Protein AF-A0A7J8VP98-F1 (afdb_monomer)

Radius of gyration: 29.43 Å; Cα contacts (8 Å, |Δi|>4): 460; chains: 1; bounding box: 90×65×68 Å

pLDDT: mean 73.13, std 26.29, range [20.7, 97.25]

Foldseek 3Di:
DDDLVVLVVVVVVCVVVVNDDAPVSLLVSLLVCLVVVVNVVSVVSVVVCVVVVHDDAQSSLLSVLLSCLVVLNLVVSVVSQVVCVVVVHHHALSSLLSSLLSCLVVVNLVVSVVSQVVCVVVVHHHALSSLLSSLLSCLVVLNLVVSVVSQVVCVVSVHAHALSSLLSSLLSCLVNLVLVVSVVSVVVCVVPNYQHALSSLLSNLLSCLVVLVLVVNVVSVVVCVVSVHDHDLSSLLSSLLSCLVNLVLVVSVVSVVVCVPDPDDDDPSSLLSNLLSCLVVLVLVVSVVSLVVCVVSVHQDALSSLLSNLLSCLVNLNLVVSVVSQVCCVVSVHHHDPSSLVSSLVSCVSNVVNVVSVVSVCVVCVVVVVCVVDVPDDDPVCVVVVVPCPPVVVLCVVVPPDDPVVNVVSVVVVVVVVVVVPPDRDDDDDDDDDDDDDDDDDDDDPVNVVCVPDPVSVVVVVVVCVVPVDDDDDDPVVCPPVVVVVVVVVVPDPPDPPDDDDDDDDDDDDDD

Nearest PDB structures (foldseek):
  5i9f-assembly1_A  TM=6.602E-01  e=1.569E-23  unidentified
  5orm-assembly1_A  TM=6.070E-01  e=3.730E-23  synthetic construct
  6een-assembly1_B  TM=7.620E-01  e=5.131E-19  Zea mays
  6een-assembly1_A  TM=7.623E-01  e=2.361E-18  Zea mays
  6een-assembly1_C  TM=7.622E-01  e=2.672E-18  Zea mays

Solvent-accessible surface area (backbone atoms only — not comparable to full-atom values): 29711 Å² total; per-residue (Å²): 141,78,58,72,66,60,55,49,54,50,50,53,52,39,48,74,70,69,49,80,81,50,72,67,57,52,42,56,51,34,45,52,25,40,76,67,70,37,54,69,59,24,51,52,52,53,51,50,38,47,76,70,70,46,78,86,50,71,66,49,51,40,46,53,31,46,39,31,34,72,71,69,38,52,70,59,23,53,50,48,52,54,50,38,44,77,71,74,44,77,84,50,70,65,48,50,38,47,51,30,47,37,29,37,76,74,68,38,51,71,58,22,52,51,48,54,52,51,39,46,76,71,74,42,76,81,48,67,66,47,53,40,46,53,31,44,43,26,30,76,69,69,35,55,67,62,21,51,50,49,54,52,48,37,47,76,72,72,41,73,77,51,56,64,46,51,40,45,50,36,47,28,25,41,73,66,70,39,50,68,60,27,50,51,51,51,53,49,27,73,74,78,49,52,78,79,47,61,66,46,52,41,49,52,31,45,37,29,27,71,80,60,44,41,69,59,22,52,48,51,51,53,48,38,50,75,69,71,42,74,82,50,74,65,47,51,46,46,51,40,44,30,26,27,79,67,68,40,48,69,62,31,52,52,50,50,52,54,45,68,76,40,99,58,84,82,52,72,67,57,53,42,45,49,33,42,30,28,23,76,72,68,41,47,71,61,22,51,52,54,59,56,47,36,56,77,71,75,39,77,78,46,62,64,45,51,33,41,51,34,41,28,28,23,74,75,63,39,45,66,62,20,51,52,55,61,59,48,28,59,80,64,81,33,70,81,50,73,65,38,52,49,44,50,33,51,25,22,52,75,66,68,38,54,69,62,26,52,50,54,54,46,62,69,43,50,64,56,53,57,50,68,77,48,78,86,76,82,56,82,76,52,63,71,60,56,77,80,49,71,77,61,49,73,68,51,64,74,50,79,84,52,55,73,70,54,40,52,53,49,48,53,50,50,56,58,50,45,66,64,74,57,77,75,90,80,80,87,91,79,94,78,88,87,82,90,81,86,74,90,79,82,90,80,55,71,73,62,59,58,55,72,70,35,70,71,53,53,53,56,49,52,58,56,32,69,76,67,80,57,85,82,79,93,54,87,77,66,56,61,69,57,49,56,58,52,56,56,60,59,75,74,49,98,80,75,81,75,81,88,74,86,84,74,86,83,78,85,85,74,94,131

InterPro domains:
  IPR002885 Pentatricopeptide repeat [PF01535] (340-365)
  IPR002885 Pentatricopeptide repeat [PF12854] (17-50)
  IPR002885 Pentatricopeptide repeat [PF12854] (123-154)
  IPR002885 Pentatricopeptide repeat [PF12854] (230-259)
  IPR002885 Pentatricopeptide repeat [PF13041] (57-105)
  IPR002885 Pentatricopeptide repeat [PF13041] (161-210)
  IPR002885 Pentatricopeptide repeat [PF13041] (267-315)
  IPR002885 Pentatricopeptide repeat [PS51375] (22-56)
  IPR002885 Pentatricopeptide repeat [PS51375] (57-91)
  IPR002885 Pentatricopeptide repeat [PS51375] (92-126)
  IPR002885 Pentatricopeptide repeat [PS51375] (127-161)
  IPR002885 Pentatricopeptide repeat [PS51375] (162-196)
  IPR002885 Pentatricopeptide repeat [PS51375] (197-231)
  IPR002885 Pentatricopeptide repeat [PS51375] (232-266)
  IPR002885 Pentatricopeptide repeat [PS51375] (267-301)
  IPR002885 Pentatricopeptide repeat [PS51375] (302-336)
  IPR002885 Pentatricopeptide repeat [TIGR00756] (24-57)
  IPR002885 Pentatricopeptide repeat [TIGR00756] (59-93)
  IPR002885 Pentatricopeptide repeat [TIGR00756] (94-128)
  IPR002885 Pentatricopeptide repeat [TIGR00756] (129-163)

Structure (mmCIF, N/CA/C/O backbone):
data_AF-A0A7J8VP98-F1
#
_entry.id   AF-A0A7J8VP98-F1
#
loop_
_atom_site.group_PDB
_atom_site.id
_atom_site.type_symbol
_atom_site.label_atom_id
_atom_site.label_alt_id
_atom_site.label_comp_id
_atom_site.label_asym_id
_atom_site.label_entity_id
_atom_site.label_seq_id
_atom_site.pdbx_PDB_ins_code
_atom_site.Cartn_x
_atom_site.Cartn_y
_atom_site.Cartn_z
_atom_site.occupancy
_atom_site.B_iso_or_equiv
_atom_site.auth_seq_id
_atom_site.auth_comp_id
_atom_site.auth_asym_id
_atom_site.auth_atom_id
_atom_site.pdbx_PDB_model_num
ATOM 1 N N . LYS A 1 1 ? -17.003 11.493 1.643 1.00 38.62 1 LYS A N 1
ATOM 2 C CA . LYS A 1 1 ? -16.250 12.240 0.609 1.00 38.62 1 LYS A CA 1
ATOM 3 C C . LYS A 1 1 ? -17.082 13.469 0.267 1.00 38.62 1 LYS A C 1
ATOM 5 O O . LYS A 1 1 ? -18.158 13.288 -0.274 1.00 38.62 1 LYS A O 1
ATOM 10 N N . GLY A 1 2 ? -16.648 14.651 0.686 1.00 56.25 2 GLY A N 1
ATOM 11 C CA . GLY A 1 2 ? -17.293 15.945 0.442 1.00 56.25 2 GLY A CA 1
ATOM 12 C C . GLY A 1 2 ? -16.291 17.042 0.798 1.00 56.25 2 GLY A C 1
ATOM 13 O O . GLY A 1 2 ? -15.404 16.788 1.621 1.00 56.25 2 GLY A O 1
ATOM 14 N N . SER A 1 3 ? -16.361 18.199 0.143 1.00 76.94 3 SER A N 1
ATOM 15 C CA . SER A 1 3 ? -15.472 19.323 0.445 1.00 76.94 3 SER A CA 1
ATOM 16 C C . SER A 1 3 ? -15.837 19.908 1.813 1.00 76.94 3 SER A C 1
ATOM 18 O O . SER A 1 3 ? -17.015 20.116 2.097 1.00 76.94 3 SER A O 1
ATOM 20 N N . LEU A 1 4 ? -14.851 20.185 2.676 1.00 81.56 4 LEU A N 1
ATOM 21 C CA . LEU A 1 4 ? -15.097 20.813 3.986 1.00 81.56 4 LEU A CA 1
ATOM 22 C C . LEU A 1 4 ? -15.860 22.141 3.837 1.00 81.56 4 LEU A C 1
ATOM 24 O O . LEU A 1 4 ? -16.716 22.448 4.660 1.00 81.56 4 LEU A O 1
ATOM 28 N N . ASN A 1 5 ? -15.601 22.879 2.755 1.00 82.62 5 ASN A N 1
ATOM 29 C CA . ASN A 1 5 ? -16.278 24.142 2.465 1.00 82.62 5 ASN A CA 1
ATOM 30 C C . ASN A 1 5 ? -17.775 23.935 2.194 1.00 82.62 5 ASN A C 1
ATOM 32 O O . ASN A 1 5 ? -18.593 24.619 2.792 1.00 82.62 5 ASN A O 1
ATOM 36 N N . GLU A 1 6 ? -18.146 22.927 1.398 1.00 84.19 6 GLU A N 1
ATOM 37 C CA . GLU A 1 6 ? -19.558 22.598 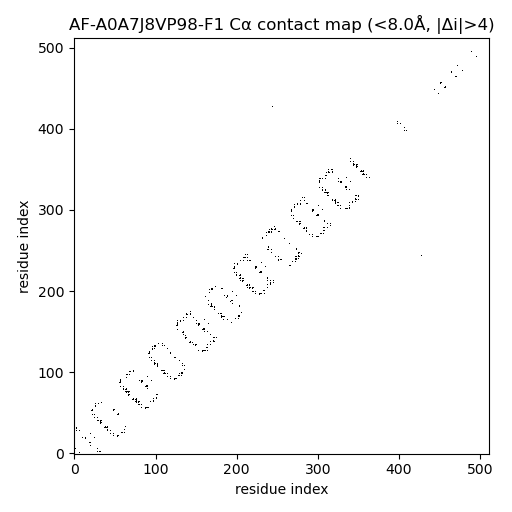1.139 1.00 84.19 6 GLU A CA 1
ATOM 38 C C . GLU A 1 6 ? -20.285 22.185 2.427 1.00 84.19 6 GLU A C 1
ATOM 40 O O . GLU A 1 6 ? -21.449 22.526 2.634 1.00 84.19 6 GLU A O 1
ATOM 45 N N . ALA A 1 7 ? -19.595 21.462 3.317 1.00 84.69 7 ALA A N 1
ATOM 46 C CA . ALA A 1 7 ? -20.149 21.082 4.612 1.00 84.69 7 ALA A CA 1
ATOM 47 C C . ALA A 1 7 ? -20.384 22.302 5.521 1.00 84.69 7 ALA A C 1
ATOM 49 O O . ALA A 1 7 ? -21.390 22.348 6.231 1.00 84.69 7 ALA A O 1
ATOM 50 N N . LEU A 1 8 ? -19.488 23.295 5.485 1.00 86.00 8 LEU A N 1
ATOM 51 C CA . LEU A 1 8 ? -19.630 24.550 6.228 1.00 86.00 8 LEU A CA 1
ATOM 52 C C . LEU A 1 8 ? -20.743 25.435 5.661 1.00 86.00 8 LEU A C 1
ATOM 54 O O . LEU A 1 8 ? -21.541 25.972 6.430 1.00 86.00 8 LEU A O 1
ATOM 58 N N . ASP A 1 9 ? -20.852 25.521 4.336 1.00 85.81 9 ASP A N 1
ATOM 59 C CA . ASP A 1 9 ? -21.936 26.235 3.662 1.00 85.81 9 ASP A CA 1
ATOM 60 C C . ASP A 1 9 ? -23.289 25.620 4.036 1.00 85.81 9 ASP A C 1
ATOM 62 O O . ASP A 1 9 ? -24.213 26.329 4.443 1.00 85.81 9 ASP A O 1
ATOM 66 N N . LEU A 1 10 ? -23.392 24.286 4.008 1.00 86.00 10 LEU A N 1
ATOM 67 C CA . LEU A 1 10 ? -24.599 23.582 4.430 1.00 86.00 10 LEU A CA 1
ATOM 68 C C . LEU A 1 10 ? -24.911 23.824 5.911 1.00 86.00 10 LEU A C 1
ATOM 70 O O . LEU A 1 10 ? -26.069 24.060 6.253 1.00 86.00 10 LEU A O 1
ATOM 74 N N . PHE A 1 11 ? -23.902 23.809 6.786 1.00 86.56 11 PHE A N 1
ATOM 75 C CA . PHE A 1 11 ? -24.084 24.112 8.205 1.00 86.56 11 PHE A CA 1
ATOM 76 C C . PHE A 1 11 ? -24.644 25.523 8.416 1.00 86.56 11 PHE A C 1
ATOM 78 O O . PHE A 1 11 ? -25.610 25.688 9.159 1.00 86.56 11 PHE A O 1
ATOM 85 N N . SER A 1 12 ? -24.101 26.521 7.712 1.00 85.56 12 SER A N 1
ATOM 86 C CA . SER A 1 12 ? -24.595 27.902 7.769 1.00 85.56 12 SER A CA 1
ATOM 87 C C . SER A 1 12 ? -26.044 28.022 7.282 1.00 85.56 12 SER A C 1
ATOM 89 O O . SER A 1 12 ? -26.862 28.711 7.885 1.00 85.56 12 SER A O 1
ATOM 91 N N . HIS A 1 13 ? -26.415 27.283 6.236 1.00 86.31 13 HIS A N 1
ATOM 92 C CA . HIS A 1 13 ? -27.782 27.277 5.717 1.00 86.31 13 HIS A CA 1
ATOM 93 C C . HIS A 1 13 ? -28.774 26.635 6.691 1.00 86.31 13 HIS A C 1
ATOM 95 O O . HIS A 1 13 ? -29.895 27.117 6.858 1.00 86.31 13 HIS A O 1
ATOM 101 N N . VAL A 1 14 ? -28.365 25.547 7.348 1.00 84.62 14 VAL A N 1
ATOM 102 C CA . VAL A 1 14 ? -29.166 24.838 8.357 1.00 84.62 14 VAL A CA 1
ATOM 103 C C . VAL A 1 14 ? -29.415 25.738 9.572 1.00 84.62 14 VAL A C 1
ATOM 105 O O . VAL A 1 14 ? -30.556 25.829 10.031 1.00 84.62 14 VAL A O 1
ATOM 108 N N . THR A 1 15 ? -28.397 26.469 10.039 1.00 82.69 15 THR A N 1
ATOM 109 C CA . THR A 1 15 ? -28.535 27.398 11.172 1.00 82.69 15 THR A CA 1
ATOM 110 C C . THR A 1 15 ? -29.371 28.630 10.821 1.00 82.69 15 THR A C 1
ATOM 112 O O . THR A 1 15 ? -30.251 28.995 11.600 1.00 82.69 15 THR A O 1
ATOM 115 N N . VAL A 1 16 ? -29.198 29.218 9.629 1.00 87.00 16 VAL A N 1
ATOM 116 C CA . VAL A 1 16 ? -30.027 30.342 9.138 1.00 87.00 16 VAL A CA 1
ATOM 117 C C . VAL A 1 16 ? -31.502 29.949 9.014 1.00 87.00 16 VAL A C 1
ATOM 119 O O . VAL A 1 16 ? -32.385 30.751 9.311 1.00 87.00 16 VAL A O 1
ATOM 122 N N . LYS A 1 17 ? -31.795 28.698 8.640 1.00 86.31 17 LYS A N 1
ATOM 123 C CA . LYS A 1 17 ? -33.164 28.155 8.603 1.00 86.31 17 LYS A CA 1
ATOM 124 C C . LYS A 1 17 ? -33.756 27.839 9.983 1.00 86.31 17 LYS A C 1
ATOM 126 O O . LYS A 1 17 ? -34.871 27.327 10.053 1.00 86.31 17 LYS A O 1
ATOM 131 N N . GLY A 1 18 ? -33.034 28.115 11.070 1.00 80.44 18 GLY A N 1
ATOM 132 C CA . GLY A 1 18 ? -33.485 27.871 12.440 1.00 80.44 18 GLY A CA 1
ATOM 133 C C . GLY A 1 18 ? -33.470 26.397 12.855 1.00 80.44 18 GLY A C 1
ATOM 134 O O . GLY A 1 18 ? -34.018 26.049 13.901 1.00 80.44 18 GLY A O 1
ATOM 135 N N . ILE A 1 19 ? -32.850 25.517 12.063 1.00 84.94 19 ILE A N 1
ATOM 136 C CA . ILE A 1 19 ? -32.696 24.106 12.419 1.00 84.94 19 ILE A CA 1
ATOM 137 C C . ILE A 1 19 ? -31.516 24.003 13.386 1.00 84.94 19 ILE A C 1
ATOM 139 O O . ILE A 1 19 ? -30.389 24.353 13.043 1.00 84.94 19 ILE A O 1
ATOM 143 N N . ARG A 1 20 ? -31.768 23.510 14.602 1.00 82.12 20 ARG A N 1
ATOM 144 C CA . ARG A 1 20 ? -30.725 23.335 15.620 1.00 82.12 20 ARG A CA 1
ATOM 145 C C . ARG A 1 20 ? -29.795 22.172 15.252 1.00 82.12 20 ARG A C 1
ATOM 147 O O . ARG A 1 20 ? -30.275 21.036 15.188 1.00 82.12 20 ARG A O 1
ATOM 154 N N . PRO A 1 21 ? -28.487 22.413 15.047 1.00 85.06 21 PRO A N 1
ATOM 155 C CA . PRO A 1 21 ? -27.532 21.335 14.840 1.00 85.06 21 PRO A CA 1
ATOM 156 C C . PRO A 1 21 ? -27.446 20.442 16.080 1.00 85.06 21 PRO A C 1
ATOM 158 O O . PRO A 1 21 ? -27.559 20.907 17.213 1.00 85.06 21 PRO A O 1
ATOM 161 N N . ASN A 1 22 ? -27.241 19.147 15.864 1.00 85.62 22 ASN A N 1
ATOM 162 C CA . ASN A 1 22 ? -27.101 18.161 16.934 1.00 85.62 22 ASN A CA 1
ATOM 163 C C . ASN A 1 22 ? -25.642 17.695 17.083 1.00 85.62 22 ASN A C 1
ATOM 165 O O . ASN A 1 22 ? -24.770 18.047 16.285 1.00 85.62 22 ASN A O 1
ATOM 169 N N . THR A 1 23 ? -25.381 16.844 18.078 1.00 87.25 23 THR A N 1
ATOM 170 C CA . THR A 1 23 ? -24.051 16.278 18.362 1.00 87.25 23 THR A CA 1
ATOM 171 C C . THR A 1 23 ? -23.402 15.611 17.146 1.00 87.25 23 THR A C 1
ATOM 173 O O . THR A 1 23 ? -22.199 15.739 16.950 1.00 87.25 23 THR A O 1
ATOM 176 N N . ILE A 1 24 ? -24.180 14.922 16.303 1.00 87.44 24 ILE A N 1
ATOM 177 C CA . ILE A 1 24 ? -23.660 14.256 15.098 1.00 87.44 24 ILE A CA 1
ATOM 178 C C . ILE A 1 24 ? -23.147 15.297 14.100 1.00 87.44 24 ILE A C 1
ATOM 180 O O . ILE A 1 24 ? -22.048 15.150 13.573 1.00 87.44 24 ILE A O 1
ATOM 184 N N . THR A 1 25 ? -23.914 16.369 13.890 1.00 87.56 25 THR A N 1
ATOM 185 C CA . THR A 1 25 ? -23.560 17.452 12.962 1.00 87.56 25 THR A CA 1
ATOM 186 C C . THR A 1 25 ? -22.243 18.111 13.373 1.00 87.56 25 THR A C 1
ATOM 188 O O . THR A 1 25 ? -21.325 18.211 12.558 1.00 87.56 25 THR A O 1
ATOM 191 N N . TYR A 1 26 ? -22.113 18.478 14.654 1.00 88.75 26 TYR A N 1
ATOM 192 C CA . TYR A 1 26 ? -20.872 19.041 15.193 1.00 88.75 26 TYR A CA 1
ATOM 193 C C . TYR A 1 26 ? -19.704 18.052 15.096 1.00 88.75 26 TYR A C 1
ATOM 195 O O . TYR A 1 26 ? -18.643 18.416 14.594 1.00 88.75 26 TYR A O 1
ATOM 203 N N . ASN A 1 27 ? -19.894 16.787 15.485 1.00 90.00 27 ASN A N 1
ATOM 204 C CA . ASN A 1 27 ? -18.839 15.772 15.419 1.00 90.00 27 ASN A CA 1
ATOM 205 C C . ASN A 1 27 ? -18.325 15.552 13.987 1.00 90.00 27 ASN A C 1
ATOM 207 O O . ASN A 1 27 ? -17.119 15.422 13.787 1.00 90.00 27 ASN A O 1
ATOM 211 N N . CYS A 1 28 ? -19.203 15.551 12.980 1.00 88.12 28 CYS A N 1
ATOM 212 C CA . CYS A 1 28 ? -18.795 15.436 11.580 1.00 88.12 28 CYS A CA 1
ATOM 213 C C . CYS A 1 28 ? -17.919 16.615 11.128 1.00 88.12 28 CYS A C 1
ATOM 215 O O . CYS A 1 28 ? -16.891 16.389 10.486 1.00 88.12 28 CYS A O 1
ATOM 217 N N . LEU A 1 29 ? -18.298 17.849 11.478 1.00 88.94 29 LEU A N 1
ATOM 218 C CA . LEU A 1 29 ? -17.540 19.054 11.121 1.00 88.94 29 LEU A CA 1
ATOM 219 C C . LEU A 1 29 ? -16.197 19.117 11.847 1.00 88.94 29 LEU A C 1
ATOM 221 O O . LEU A 1 29 ? -15.168 19.294 11.199 1.00 88.94 29 LEU A O 1
ATOM 225 N N . ILE A 1 30 ? -16.194 18.884 13.162 1.00 89.19 30 ILE A N 1
ATOM 226 C CA . ILE A 1 30 ? -14.975 18.854 13.981 1.00 89.19 30 ILE A CA 1
ATOM 227 C C . ILE A 1 30 ? -14.014 17.789 13.440 1.00 89.19 30 ILE A C 1
ATOM 229 O O . ILE A 1 30 ? -12.846 18.079 13.198 1.00 89.19 30 ILE A O 1
ATOM 233 N N . HIS A 1 31 ? -14.500 16.577 13.148 1.00 87.69 31 HIS A N 1
ATOM 234 C CA . HIS A 1 31 ? -13.673 15.516 12.570 1.00 87.69 31 HIS A CA 1
ATOM 235 C C . HIS A 1 31 ? -13.083 15.902 11.204 1.00 87.69 31 HIS A C 1
ATOM 237 O O . HIS A 1 31 ? -11.911 15.629 10.932 1.00 87.69 31 HIS A O 1
ATOM 243 N N . ALA A 1 32 ? -13.870 16.541 10.334 1.00 86.56 32 ALA A N 1
ATOM 244 C CA . ALA A 1 32 ? -13.397 16.994 9.029 1.00 86.56 32 ALA A CA 1
ATOM 245 C C . ALA A 1 32 ? -12.343 18.114 9.144 1.00 86.56 32 ALA A C 1
ATOM 247 O O . ALA A 1 32 ? -11.341 18.082 8.425 1.00 86.56 32 ALA A O 1
ATOM 248 N N . MET A 1 33 ? -12.523 19.054 10.076 1.00 86.88 33 MET A N 1
ATOM 249 C CA . MET A 1 33 ? -11.561 20.125 10.364 1.00 86.88 33 MET A CA 1
ATOM 250 C C . MET A 1 33 ? -10.252 19.580 10.932 1.00 86.88 33 MET A C 1
ATOM 252 O O . MET A 1 33 ? -9.189 19.932 10.421 1.00 86.88 33 MET A O 1
ATOM 256 N N . CYS A 1 34 ? -10.319 18.671 11.912 1.00 85.81 34 CYS A N 1
ATOM 257 C CA . CYS A 1 34 ? -9.142 18.012 12.479 1.00 85.81 34 CYS A CA 1
ATOM 258 C C . CYS A 1 34 ? -8.345 17.260 11.404 1.00 85.81 34 CYS A C 1
ATOM 260 O O . CYS A 1 34 ? -7.134 17.417 11.309 1.00 85.81 34 CYS A O 1
ATOM 262 N N . ASN A 1 35 ? -9.013 16.508 10.521 1.00 83.00 35 ASN A N 1
ATOM 263 C CA . ASN A 1 35 ? -8.331 15.815 9.419 1.00 83.00 35 ASN A CA 1
ATOM 264 C C . ASN A 1 35 ? -7.752 16.761 8.353 1.00 83.00 35 ASN A C 1
ATOM 266 O O . ASN A 1 35 ? -6.902 16.342 7.573 1.00 83.00 35 ASN A O 1
ATOM 270 N N . SER A 1 36 ? -8.210 18.013 8.311 1.00 82.25 36 SER A N 1
ATOM 271 C CA . SER A 1 36 ? -7.712 19.048 7.397 1.00 82.25 36 SER A CA 1
ATOM 272 C C . SER A 1 36 ? -6.659 19.959 8.048 1.00 82.25 36 SER A C 1
ATOM 274 O O . SER A 1 36 ? -6.263 20.951 7.439 1.00 82.25 36 SER A O 1
ATOM 276 N N . GLY A 1 37 ? -6.235 19.670 9.287 1.00 80.44 37 GLY A N 1
ATOM 277 C CA . GLY A 1 37 ? -5.278 20.480 10.051 1.00 80.44 37 GLY A CA 1
ATOM 278 C C . GLY A 1 37 ? -5.835 21.816 10.568 1.00 80.44 37 GLY A C 1
ATOM 279 O O . GLY A 1 37 ? -5.078 22.662 11.040 1.00 80.44 37 GLY A O 1
ATOM 280 N N . GLN A 1 38 ? -7.152 22.041 10.498 1.00 83.31 38 GLN A N 1
ATOM 281 C CA . GLN A 1 38 ? -7.801 23.289 10.926 1.00 83.31 38 GLN A CA 1
ATOM 282 C C . GLN A 1 38 ? -8.163 23.259 12.420 1.00 83.31 38 GLN A C 1
ATOM 284 O O . GLN A 1 38 ? -9.321 23.419 12.809 1.00 83.31 38 GLN A O 1
ATOM 289 N N . GLN A 1 39 ? -7.161 23.061 13.279 1.00 80.06 39 GLN A N 1
ATOM 290 C CA . GLN A 1 39 ? -7.367 22.802 14.711 1.00 80.06 39 GLN A CA 1
ATOM 291 C C . GLN A 1 39 ? -8.025 23.972 15.469 1.00 80.06 39 GLN A C 1
ATOM 293 O O . GLN A 1 39 ? -8.802 23.762 16.404 1.00 80.06 39 GLN A O 1
ATOM 298 N N . ARG A 1 40 ? -7.765 25.220 15.043 1.00 83.06 40 ARG A N 1
ATOM 299 C CA . ARG A 1 40 ? -8.414 26.421 15.607 1.00 83.06 40 ARG A CA 1
ATOM 300 C C . ARG A 1 40 ? -9.921 26.436 15.354 1.00 83.06 40 ARG A C 1
ATOM 302 O O . ARG A 1 40 ? -10.682 26.661 16.290 1.00 83.06 40 ARG A O 1
ATOM 309 N N . GLU A 1 41 ? -10.345 26.145 14.126 1.00 85.12 41 GLU A N 1
ATOM 310 C CA . GLU A 1 41 ? -11.770 26.079 13.782 1.00 85.12 41 GLU A CA 1
ATOM 311 C C . GLU A 1 41 ? -12.450 24.897 14.473 1.00 85.12 41 GLU A C 1
ATOM 313 O O . GLU A 1 41 ? -13.524 25.066 15.044 1.00 85.12 41 GLU A O 1
ATOM 318 N N . ALA A 1 42 ? -11.791 23.734 14.539 1.00 86.50 42 ALA A N 1
ATOM 319 C CA . ALA A 1 42 ? -12.304 22.584 15.287 1.00 86.50 42 ALA A CA 1
ATOM 320 C C . ALA A 1 42 ? -12.577 22.934 16.764 1.00 86.50 42 ALA A C 1
ATOM 322 O O . ALA A 1 42 ? -13.625 22.585 17.307 1.00 86.50 42 ALA A O 1
ATOM 323 N N . THR A 1 43 ? -11.669 23.687 17.395 1.00 85.12 43 THR A N 1
ATOM 324 C CA . THR A 1 43 ? -11.822 24.165 18.781 1.00 85.12 43 THR A CA 1
ATOM 325 C C . THR A 1 43 ? -12.942 25.204 18.902 1.00 85.12 43 THR A C 1
ATOM 327 O O . THR A 1 43 ? -13.710 25.170 19.862 1.00 85.12 43 THR A O 1
ATOM 330 N N . ARG A 1 44 ? -13.091 26.100 17.916 1.00 89.19 44 ARG A N 1
ATOM 331 C CA . ARG A 1 44 ? -14.197 27.069 17.864 1.00 89.19 44 ARG A CA 1
ATOM 332 C C . ARG A 1 44 ? -15.555 26.367 17.826 1.00 89.19 44 ARG A C 1
ATOM 334 O O . ARG A 1 44 ? -16.428 26.714 18.613 1.00 89.19 44 ARG A O 1
ATOM 341 N N . PHE A 1 45 ? -15.714 25.359 16.967 1.00 88.06 45 PHE A N 1
ATOM 342 C CA . PHE A 1 45 ? -16.941 24.561 16.881 1.00 88.06 45 PHE A CA 1
ATOM 343 C C . PHE A 1 45 ? -17.192 23.716 18.136 1.00 88.06 45 PHE A C 1
ATOM 345 O O . PHE A 1 45 ? -18.345 23.523 18.514 1.00 88.06 45 PHE A O 1
ATOM 352 N N . LEU A 1 46 ? -16.140 23.237 18.807 1.00 87.81 46 LEU A N 1
ATOM 353 C CA . LEU A 1 46 ? -16.271 22.547 20.092 1.00 87.81 46 LEU A CA 1
ATOM 354 C C . LEU A 1 46 ? -16.828 23.481 21.178 1.00 87.81 46 LEU A C 1
ATOM 356 O O . LEU A 1 46 ? -17.728 23.087 21.915 1.00 87.81 46 LEU A O 1
ATOM 360 N N . ASN A 1 47 ? -16.326 24.716 21.256 1.00 87.12 47 ASN A N 1
ATOM 361 C CA . ASN A 1 47 ? -16.839 25.720 22.190 1.00 87.12 47 ASN A CA 1
ATOM 362 C C . ASN A 1 47 ? -18.282 26.107 21.843 1.00 87.12 47 ASN A C 1
ATOM 364 O O . ASN A 1 47 ? -19.134 26.105 22.721 1.00 87.12 47 ASN A O 1
ATOM 368 N N . GLU A 1 48 ? -18.584 26.314 20.557 1.00 89.19 48 GLU A N 1
ATOM 369 C CA . GLU A 1 48 ? -19.942 26.605 20.082 1.00 89.19 48 GLU A CA 1
ATOM 370 C C . GLU A 1 48 ? -20.936 25.482 20.437 1.00 89.19 48 GLU A C 1
ATOM 372 O O . GLU A 1 48 ? -22.069 25.745 20.833 1.00 89.19 48 GLU A O 1
ATOM 377 N N . MET A 1 49 ? -20.515 24.216 20.344 1.00 90.38 49 MET A N 1
ATOM 378 C CA . MET A 1 49 ? -21.319 23.066 20.765 1.00 90.38 49 MET A CA 1
ATOM 379 C C . MET A 1 49 ? -21.649 23.129 22.268 1.00 90.38 49 MET A C 1
ATOM 381 O O . MET A 1 49 ? -22.794 22.889 22.655 1.00 90.38 49 MET A O 1
ATOM 385 N N . VAL A 1 50 ? -20.671 23.490 23.105 1.00 87.88 50 VAL A N 1
ATOM 386 C CA . VAL A 1 50 ? -20.852 23.636 24.559 1.00 87.88 50 VAL A CA 1
ATOM 387 C C . VAL A 1 50 ? -21.735 24.842 24.896 1.00 87.88 50 VAL A C 1
ATOM 389 O O . VAL A 1 50 ? -22.651 24.703 25.704 1.00 87.88 50 VAL A O 1
ATOM 392 N N . ASP A 1 51 ? -21.526 25.986 24.240 1.00 88.44 51 ASP A N 1
ATOM 393 C CA . ASP A 1 51 ? -22.316 27.213 24.426 1.00 88.44 51 ASP A CA 1
ATOM 394 C C . ASP A 1 51 ? -23.788 27.009 24.028 1.00 88.44 51 ASP A C 1
ATOM 396 O O . ASP A 1 51 ? -24.705 27.538 24.659 1.00 88.44 51 ASP A O 1
ATOM 400 N N . ASN A 1 52 ? -24.037 26.154 23.031 1.00 86.00 52 ASN A N 1
ATOM 401 C CA . ASN A 1 52 ? -25.376 25.713 22.642 1.00 86.00 52 ASN A CA 1
ATOM 402 C C . ASN A 1 52 ? -25.987 24.657 23.586 1.00 86.00 52 ASN A C 1
ATOM 404 O O . ASN A 1 52 ? -27.038 24.091 23.277 1.00 86.00 52 ASN A O 1
ATOM 408 N N . ASN A 1 53 ? -25.375 24.407 24.749 1.00 84.62 53 ASN A N 1
ATOM 409 C CA . ASN A 1 53 ? -25.787 23.421 25.753 1.00 84.62 53 ASN A CA 1
ATOM 410 C C . ASN A 1 53 ? -25.839 21.975 25.225 1.00 84.62 53 ASN A C 1
ATOM 412 O O . ASN A 1 53 ? -26.618 21.155 25.715 1.00 84.62 53 ASN A O 1
ATOM 416 N N . ILE A 1 54 ? -25.013 21.641 24.230 1.00 86.69 54 ILE A N 1
ATOM 417 C CA . ILE A 1 54 ? -24.875 20.271 23.735 1.00 86.69 54 ILE A CA 1
ATOM 418 C C . ILE A 1 54 ? -23.705 19.618 24.473 1.00 86.69 54 ILE A C 1
ATOM 420 O O . ILE A 1 54 ? -22.556 20.046 24.366 1.00 86.69 54 ILE A O 1
ATOM 424 N N . SER A 1 55 ? -23.984 18.557 25.231 1.00 84.31 55 SER A N 1
ATOM 425 C CA . SER A 1 55 ? -22.953 17.844 25.983 1.00 84.31 55 SER A CA 1
ATOM 426 C C . SER A 1 55 ? -22.005 17.072 25.062 1.00 84.31 55 SER A C 1
ATOM 428 O O . SER A 1 55 ? -22.413 16.439 24.083 1.00 84.31 55 SER A O 1
ATOM 430 N N . LEU A 1 56 ? -20.713 17.112 25.397 1.00 88.19 56 LEU A N 1
ATOM 431 C CA . LEU A 1 56 ? -19.706 16.288 24.733 1.00 88.19 56 LEU A CA 1
ATOM 432 C C . LEU A 1 56 ? -19.954 14.818 25.075 1.00 88.19 56 LEU A C 1
ATOM 434 O O . LEU A 1 56 ? -20.182 14.480 26.237 1.00 88.19 56 LEU A O 1
ATOM 438 N N . ASN A 1 57 ? -19.871 13.946 24.074 1.00 89.50 57 ASN A N 1
ATOM 439 C CA . ASN A 1 57 ? -20.000 12.505 24.259 1.00 89.50 57 ASN A CA 1
ATOM 440 C C . ASN A 1 57 ? -18.691 11.783 23.914 1.00 89.50 57 ASN A C 1
ATOM 442 O O . ASN A 1 57 ? -17.707 12.395 23.494 1.00 89.50 57 ASN A O 1
ATOM 446 N N . ILE A 1 58 ? -18.693 10.459 24.071 1.00 92.06 58 ILE A N 1
ATOM 447 C CA . ILE A 1 58 ? -17.537 9.606 23.778 1.00 92.06 58 ILE A CA 1
ATOM 448 C C . ILE A 1 58 ? -16.992 9.787 22.355 1.00 92.06 58 ILE A C 1
ATOM 450 O O . ILE A 1 58 ? -15.782 9.816 22.158 1.00 92.06 58 ILE A O 1
ATOM 454 N N . VAL A 1 59 ? -17.867 9.996 21.366 1.00 92.00 59 VAL A N 1
ATOM 455 C CA . VAL A 1 59 ? -17.460 10.199 19.969 1.00 92.00 59 VAL A CA 1
ATOM 456 C C . VAL A 1 59 ? -16.703 11.516 19.813 1.00 92.00 59 VAL A C 1
ATOM 458 O O . VAL A 1 59 ? -15.669 11.540 19.150 1.00 92.00 59 VAL A O 1
ATOM 461 N N . THR A 1 60 ? -17.164 12.594 20.453 1.00 90.12 60 THR A N 1
ATOM 462 C CA . THR A 1 60 ? -16.464 13.885 20.421 1.00 90.12 60 THR A CA 1
ATOM 463 C C . THR A 1 60 ? -15.076 13.773 21.050 1.00 90.12 60 THR A C 1
ATOM 465 O O . THR A 1 60 ? -14.098 14.228 20.461 1.00 90.12 60 THR A O 1
ATOM 468 N N . TYR A 1 61 ? -14.964 13.098 22.199 1.00 92.81 61 TYR A N 1
ATOM 469 C CA . TYR A 1 61 ? -13.672 12.841 22.838 1.00 92.81 61 TYR A CA 1
ATOM 470 C C . TYR A 1 61 ? -12.748 11.994 21.962 1.00 92.81 61 TYR A C 1
ATOM 472 O O . TYR A 1 61 ? -11.595 12.370 21.770 1.00 92.81 61 TYR A O 1
ATOM 480 N N . ASN A 1 62 ? -13.250 10.917 21.356 1.00 94.00 62 ASN A N 1
ATOM 481 C CA . ASN A 1 62 ? -12.469 10.076 20.448 1.00 94.00 62 ASN A CA 1
ATOM 482 C C . ASN A 1 62 ? -11.954 10.864 19.229 1.00 94.00 62 ASN A C 1
ATOM 484 O O . ASN A 1 62 ? -10.811 10.670 18.820 1.00 94.00 62 ASN A O 1
ATOM 488 N N . ILE A 1 63 ? -12.741 11.799 18.680 1.00 91.62 63 ILE A N 1
ATOM 489 C CA . ILE A 1 63 ? -12.284 12.693 17.602 1.00 91.62 63 ILE A CA 1
ATOM 490 C C . ILE A 1 63 ? -11.126 13.579 18.079 1.00 91.62 63 ILE A C 1
ATOM 492 O O . ILE A 1 63 ? -10.110 13.662 17.390 1.00 91.62 63 ILE A O 1
ATOM 496 N N . LEU A 1 64 ? -11.255 14.207 19.253 1.00 89.75 64 LEU A N 1
ATOM 497 C CA . LEU A 1 64 ? -10.222 15.089 19.806 1.00 89.75 64 LEU A CA 1
ATOM 498 C C . LEU A 1 64 ? -8.929 14.331 20.125 1.00 89.75 64 LEU A C 1
ATOM 500 O O . LEU A 1 64 ? -7.851 14.797 19.765 1.00 89.75 64 LEU A O 1
ATOM 504 N N . ILE A 1 65 ? -9.035 13.159 20.755 1.00 92.56 65 ILE A N 1
ATOM 505 C CA . ILE A 1 65 ? -7.895 12.286 21.070 1.00 92.56 65 ILE A CA 1
ATOM 506 C C . ILE A 1 65 ? -7.188 11.889 19.773 1.00 92.56 65 ILE A C 1
ATOM 508 O O . ILE A 1 65 ? -5.981 12.072 19.658 1.00 92.56 65 ILE A O 1
ATOM 512 N N . ASN A 1 66 ? -7.934 11.429 18.764 1.00 91.69 66 ASN A N 1
ATOM 513 C CA . ASN A 1 66 ? -7.368 11.047 17.470 1.00 91.69 66 ASN A CA 1
ATOM 514 C C . ASN A 1 66 ? -6.669 12.219 16.769 1.00 91.69 66 ASN A C 1
ATOM 516 O O . ASN A 1 66 ? -5.614 12.029 16.175 1.00 91.69 66 ASN A O 1
ATOM 520 N N . ALA A 1 67 ? -7.229 13.428 16.849 1.00 89.19 67 ALA A N 1
ATOM 521 C CA . ALA A 1 67 ? -6.614 14.623 16.281 1.00 89.19 67 ALA A CA 1
ATOM 522 C C . ALA A 1 67 ? -5.264 14.940 16.948 1.00 89.19 67 ALA A C 1
ATOM 524 O O . ALA A 1 67 ? -4.260 15.053 16.252 1.00 89.19 67 ALA A O 1
ATOM 525 N N . HIS A 1 68 ? -5.209 14.972 18.284 1.00 89.00 68 HIS A N 1
ATOM 526 C CA . HIS A 1 68 ? -3.958 15.216 19.016 1.00 89.00 68 HIS A CA 1
ATOM 527 C C . HIS A 1 68 ? -2.927 14.106 18.766 1.00 89.00 68 HIS A C 1
ATOM 529 O O . HIS A 1 68 ? -1.748 14.384 18.569 1.00 89.00 68 HIS A O 1
ATOM 535 N N . CYS A 1 69 ? -3.372 12.850 18.686 1.00 89.94 69 CYS A N 1
ATOM 536 C CA . CYS A 1 69 ? -2.525 11.719 18.316 1.00 89.94 69 CYS A CA 1
ATOM 537 C C . CYS A 1 69 ? -1.977 11.802 16.883 1.00 89.94 69 CYS A C 1
ATOM 539 O O . CYS A 1 69 ? -0.924 11.235 16.598 1.00 89.94 69 CYS A O 1
ATOM 541 N N . LYS A 1 70 ? -2.692 12.422 15.940 1.00 86.06 70 LYS A N 1
ATOM 542 C CA . LYS A 1 70 ? -2.194 12.636 14.570 1.00 86.06 70 LYS A CA 1
ATOM 543 C C . LYS A 1 70 ? -1.170 13.763 14.498 1.00 86.06 70 LYS A C 1
ATOM 545 O O . LYS A 1 70 ? -0.264 13.671 13.683 1.00 86.06 70 LYS A O 1
ATOM 550 N N . ASP A 1 71 ? -1.281 14.742 15.389 1.00 84.44 71 ASP A N 1
ATOM 551 C CA . ASP A 1 71 ? -0.337 15.855 15.524 1.00 84.44 71 ASP A CA 1
ATOM 552 C C . ASP A 1 71 ? 0.918 15.491 16.353 1.00 84.44 71 ASP A C 1
ATOM 554 O O . ASP A 1 71 ? 1.718 16.365 16.678 1.00 84.44 71 ASP A O 1
ATOM 558 N N . GLY A 1 72 ? 1.084 14.222 16.756 1.00 85.06 72 GLY A N 1
ATOM 559 C CA . GLY A 1 72 ? 2.199 13.759 17.600 1.00 85.06 72 GLY A CA 1
ATOM 560 C C . GLY A 1 72 ? 2.094 14.176 19.077 1.00 85.06 72 GLY A C 1
ATOM 561 O O . GLY A 1 72 ? 2.973 13.883 19.886 1.00 85.06 72 GLY A O 1
ATOM 562 N N . MET A 1 73 ? 0.999 14.829 19.478 1.00 87.75 73 MET A N 1
ATOM 563 C CA . MET A 1 73 ? 0.763 15.323 20.839 1.00 87.75 73 MET A CA 1
ATOM 564 C C . MET A 1 73 ? 0.152 14.232 21.734 1.00 87.75 73 MET A C 1
ATOM 566 O O . MET A 1 73 ? -0.963 14.350 22.245 1.00 87.75 73 MET A O 1
ATOM 570 N N . ILE A 1 74 ? 0.885 13.131 21.923 1.00 89.44 74 ILE A N 1
ATOM 571 C CA . ILE A 1 74 ? 0.407 11.950 22.664 1.00 89.44 74 ILE A CA 1
ATOM 572 C C . ILE A 1 74 ? 0.065 12.276 24.126 1.00 89.44 74 ILE A C 1
ATOM 574 O O . ILE A 1 74 ? -0.944 11.803 24.650 1.00 89.44 74 ILE A O 1
ATOM 578 N N . VAL A 1 75 ? 0.865 13.122 24.782 1.00 89.88 75 VAL A N 1
ATOM 579 C CA . VAL A 1 75 ? 0.635 13.531 26.180 1.00 89.88 75 VAL A CA 1
ATOM 580 C C . VAL A 1 75 ? -0.702 14.264 26.326 1.00 89.88 75 VAL A C 1
ATOM 582 O O . VAL A 1 75 ? -1.470 13.975 27.245 1.00 89.88 75 VAL A O 1
ATOM 585 N N . ASP A 1 76 ? -1.024 15.157 25.389 1.00 90.06 76 ASP A N 1
ATOM 586 C CA . ASP A 1 76 ? -2.295 15.882 25.393 1.00 90.06 76 ASP A CA 1
ATOM 587 C C . ASP A 1 76 ? -3.474 14.947 25.127 1.00 90.06 76 ASP A C 1
ATOM 589 O O . ASP A 1 76 ? -4.504 15.045 25.795 1.00 90.06 76 ASP A O 1
ATOM 593 N N . ALA A 1 77 ? -3.308 13.969 24.233 1.00 92.25 77 ALA A N 1
ATOM 594 C CA . ALA A 1 77 ? -4.313 12.936 24.003 1.00 92.25 77 ALA A CA 1
ATOM 595 C C . ALA A 1 77 ? -4.625 12.135 25.286 1.00 92.25 77 ALA A C 1
ATOM 597 O O . ALA A 1 77 ? -5.794 11.912 25.613 1.00 92.25 77 ALA A O 1
ATOM 598 N N . VAL A 1 78 ? -3.605 11.770 26.071 1.00 90.94 78 VAL A N 1
ATOM 599 C CA . VAL A 1 78 ? -3.781 11.100 27.374 1.00 90.94 78 VAL A CA 1
ATOM 600 C C . VAL A 1 78 ? -4.448 12.029 28.402 1.00 90.94 78 VAL A C 1
ATOM 602 O O . VAL A 1 78 ? -5.343 11.601 29.138 1.00 90.94 78 VAL A O 1
ATOM 605 N N . ASN A 1 79 ? -4.101 13.320 28.420 1.00 92.69 79 ASN A N 1
ATOM 606 C CA . ASN A 1 79 ? -4.760 14.319 29.273 1.00 92.69 79 ASN A CA 1
ATOM 607 C C . ASN A 1 79 ? -6.252 14.486 28.934 1.00 92.69 79 ASN A C 1
ATOM 609 O O . ASN A 1 79 ? -7.088 14.654 29.834 1.00 92.69 79 ASN A O 1
ATOM 613 N N . ILE A 1 80 ? -6.612 14.401 27.651 1.00 91.88 80 ILE A N 1
ATOM 614 C CA . ILE A 1 80 ? -8.006 14.428 27.197 1.00 91.88 80 ILE A CA 1
ATOM 615 C C . ILE A 1 80 ? -8.762 13.199 27.717 1.00 91.88 80 ILE A C 1
ATOM 617 O O . ILE A 1 80 ? -9.875 13.359 28.217 1.00 91.88 80 ILE A O 1
ATOM 621 N N . VAL A 1 81 ? -8.156 12.005 27.712 1.00 92.56 81 VAL A N 1
ATOM 622 C CA . VAL A 1 81 ? -8.749 10.799 28.331 1.00 92.56 81 VAL A CA 1
ATOM 623 C C . VAL A 1 81 ? -8.967 10.986 29.834 1.00 92.56 81 VAL A C 1
ATOM 625 O O . VAL A 1 81 ? -10.026 10.643 30.362 1.00 92.56 81 VAL A O 1
ATOM 628 N N . GLY A 1 82 ? -8.009 11.595 30.536 1.00 92.06 82 GLY A N 1
ATOM 629 C CA . GLY A 1 82 ? -8.179 11.954 31.947 1.00 92.06 82 GLY A CA 1
ATOM 630 C C . GLY A 1 82 ? -9.341 12.932 32.173 1.00 92.06 82 GLY A C 1
ATOM 631 O O . GLY A 1 82 ? -10.112 12.783 33.123 1.00 92.06 82 GLY A O 1
ATOM 632 N N . THR A 1 83 ? -9.508 13.909 31.281 1.00 91.19 83 THR A N 1
ATOM 633 C CA . THR A 1 83 ? -10.619 14.875 31.319 1.00 91.19 83 THR A CA 1
ATOM 634 C C . THR A 1 83 ? -11.969 14.213 31.037 1.00 91.19 83 THR A C 1
ATOM 636 O O . THR A 1 83 ? -12.948 14.512 31.719 1.00 91.19 83 THR A O 1
ATOM 639 N N . MET A 1 84 ? -12.014 13.293 30.072 1.00 94.00 84 MET A N 1
ATOM 640 C CA . MET A 1 84 ? -13.186 12.488 29.724 1.00 94.00 84 MET A CA 1
ATOM 641 C C . MET A 1 84 ? -13.694 11.701 30.945 1.00 94.00 84 MET A C 1
ATOM 643 O O . MET A 1 84 ? -14.859 11.840 31.320 1.00 94.00 84 MET A O 1
ATOM 647 N N . ARG A 1 85 ? -12.794 11.004 31.656 1.00 92.81 85 ARG A N 1
ATOM 648 C CA . ARG A 1 85 ? -13.124 10.276 32.897 1.00 92.81 85 ARG A CA 1
ATOM 649 C C . ARG A 1 85 ? -13.608 11.179 34.024 1.00 92.81 85 ARG A C 1
ATOM 651 O O . ARG A 1 85 ? -14.594 10.868 34.680 1.00 92.81 85 ARG A O 1
ATOM 658 N N . LYS A 1 86 ? -12.956 12.329 34.244 1.00 92.56 86 LYS A N 1
ATOM 659 C CA . LYS A 1 86 ? -13.382 13.305 35.272 1.00 92.56 86 LYS A CA 1
ATOM 660 C C . LYS A 1 86 ? -14.804 13.823 35.046 1.00 92.56 86 LYS A C 1
ATOM 662 O O . LYS A 1 86 ? -15.453 14.240 35.998 1.00 92.56 86 LYS A O 1
ATOM 667 N N . ARG A 1 87 ? -15.282 13.803 33.800 1.00 89.50 87 ARG A N 1
ATOM 668 C CA . ARG A 1 87 ? -16.656 14.167 33.433 1.00 89.50 87 ARG A CA 1
ATOM 669 C C . ARG A 1 87 ? -17.626 12.979 33.448 1.00 89.50 87 ARG A C 1
ATOM 671 O O . ARG A 1 87 ? -18.759 13.134 33.008 1.00 89.50 87 ARG A O 1
ATOM 678 N N . GLY A 1 88 ? -17.199 11.820 33.950 1.00 89.81 88 GLY A N 1
ATOM 679 C CA . GLY A 1 88 ? -18.022 10.616 34.064 1.00 89.81 88 GLY A CA 1
ATOM 680 C C . GLY A 1 88 ? -18.257 9.889 32.741 1.00 89.81 88 GLY A C 1
ATOM 681 O O . GLY A 1 88 ? -19.201 9.111 32.641 1.00 89.81 88 GLY A O 1
ATOM 682 N N . ILE A 1 89 ? -17.442 10.154 31.715 1.00 92.94 89 ILE A N 1
ATOM 683 C CA . ILE A 1 89 ? -17.510 9.447 30.435 1.00 92.94 89 ILE A CA 1
ATOM 684 C C . ILE A 1 89 ? -16.381 8.416 30.427 1.00 92.94 89 ILE A C 1
ATOM 686 O O . ILE A 1 89 ? -15.204 8.772 30.468 1.00 92.94 89 ILE A O 1
ATOM 690 N N . GLU A 1 90 ? -16.734 7.136 30.391 1.00 92.81 90 GLU A N 1
ATOM 691 C CA . GLU A 1 90 ? -15.749 6.054 30.408 1.00 92.81 90 GLU A CA 1
ATOM 692 C C . GLU A 1 90 ? -15.162 5.798 29.010 1.00 92.81 90 GLU A C 1
ATOM 694 O O . GLU A 1 90 ? -15.922 5.747 28.038 1.00 92.81 90 GLU A O 1
ATOM 699 N N . PRO A 1 91 ? -13.828 5.651 28.876 1.00 93.88 91 PRO A N 1
ATOM 700 C CA . PRO A 1 91 ? -13.184 5.244 27.629 1.00 93.88 91 PRO A CA 1
ATOM 701 C C . PRO A 1 91 ? -13.703 3.902 27.119 1.00 93.88 91 PRO A C 1
ATOM 703 O O . PRO A 1 91 ? -13.899 2.976 27.902 1.00 93.88 91 PRO A O 1
ATOM 706 N N . ASP A 1 92 ? -13.859 3.777 25.803 1.00 94.06 92 ASP A N 1
ATOM 707 C CA . ASP A 1 92 ? -14.261 2.531 25.152 1.00 94.06 92 ASP A CA 1
ATOM 708 C C . ASP A 1 92 ? -13.113 1.911 24.342 1.00 94.06 92 ASP A C 1
ATOM 710 O O . ASP A 1 92 ? -11.980 2.403 24.307 1.00 94.06 92 ASP A O 1
ATOM 714 N N . VAL A 1 93 ? -13.413 0.804 23.660 1.00 94.25 93 VAL A N 1
ATOM 715 C CA . VAL A 1 93 ? -12.465 0.134 22.760 1.00 94.25 93 VAL A CA 1
ATOM 716 C C . VAL A 1 93 ? -11.943 1.058 21.657 1.00 94.25 93 VAL A C 1
ATOM 718 O O . VAL A 1 93 ? -10.796 0.917 21.241 1.00 94.25 93 VAL A O 1
ATOM 721 N N . ILE A 1 94 ? -12.739 2.026 21.192 1.00 94.25 94 ILE A N 1
ATOM 722 C CA . ILE A 1 94 ? -12.312 2.973 20.159 1.00 94.25 94 ILE A CA 1
ATOM 723 C C . ILE A 1 94 ? -11.287 3.941 20.751 1.00 94.25 94 ILE A C 1
ATOM 725 O O . ILE A 1 94 ? -10.243 4.147 20.133 1.00 94.25 94 ILE A O 1
ATOM 729 N N . THR A 1 95 ? -11.534 4.473 21.954 1.00 94.44 95 THR A N 1
ATOM 730 C CA . THR A 1 95 ? -10.585 5.339 22.669 1.00 94.44 95 THR A CA 1
ATOM 731 C C . THR A 1 95 ? -9.223 4.664 22.812 1.00 94.44 95 THR A C 1
ATOM 733 O O . THR A 1 95 ? -8.193 5.244 22.466 1.00 94.44 95 THR A O 1
ATOM 736 N N . TYR A 1 96 ? -9.216 3.412 23.272 1.00 94.88 96 TYR A N 1
ATOM 737 C CA . TYR A 1 96 ? -7.987 2.645 23.448 1.00 94.88 96 TYR A CA 1
ATOM 738 C C . TYR A 1 96 ? -7.300 2.313 22.125 1.00 94.88 96 TYR A C 1
ATOM 740 O O . TYR A 1 96 ? -6.089 2.483 22.019 1.00 94.88 96 TYR A O 1
ATOM 748 N N . ASN A 1 97 ? -8.050 1.925 21.092 1.00 94.75 97 ASN A N 1
ATOM 749 C CA . ASN A 1 97 ? -7.484 1.643 19.772 1.00 94.75 97 ASN A CA 1
ATOM 750 C C . ASN A 1 97 ? -6.809 2.866 19.143 1.00 94.75 97 ASN A C 1
ATOM 752 O O . ASN A 1 97 ? -5.781 2.709 18.486 1.00 94.75 97 ASN A O 1
ATOM 756 N N . ILE A 1 98 ? -7.351 4.071 19.360 1.00 94.12 98 ILE A N 1
ATOM 757 C CA . ILE A 1 98 ? -6.719 5.324 18.923 1.00 94.12 98 ILE A CA 1
ATOM 758 C C . ILE A 1 98 ? -5.368 5.509 19.620 1.00 94.12 98 ILE A C 1
ATOM 760 O O . ILE A 1 98 ? -4.378 5.811 18.959 1.00 94.12 98 ILE A O 1
ATOM 764 N N . LEU A 1 99 ? -5.310 5.306 20.940 1.00 94.25 99 LEU A N 1
ATOM 765 C CA . LEU A 1 99 ? -4.062 5.441 21.693 1.00 94.25 99 LEU A CA 1
ATOM 766 C C . LEU A 1 99 ? -3.026 4.385 21.288 1.00 94.25 99 LEU A C 1
ATOM 768 O O . LEU A 1 99 ? -1.861 4.737 21.117 1.00 94.25 99 LEU A O 1
ATOM 772 N N . VAL A 1 100 ? -3.440 3.127 21.103 1.00 93.81 100 VAL A N 1
ATOM 773 C CA . VAL A 1 100 ? -2.572 2.039 20.619 1.00 93.81 100 VAL A CA 1
ATOM 774 C C . VAL A 1 100 ? -1.993 2.399 19.251 1.00 93.81 100 VAL A C 1
ATOM 776 O O . VAL A 1 100 ? -0.777 2.391 19.100 1.00 93.81 100 VAL A O 1
ATOM 779 N N . ASP A 1 101 ? -2.830 2.797 18.282 1.00 91.38 101 ASP A N 1
ATOM 780 C CA . ASP A 1 101 ? -2.369 3.213 16.946 1.00 91.38 101 ASP A CA 1
ATOM 781 C C . ASP A 1 101 ? -1.380 4.379 17.015 1.00 91.38 101 ASP A C 1
ATOM 783 O O . ASP A 1 101 ? -0.363 4.378 16.325 1.00 91.38 101 ASP A O 1
ATOM 787 N N . ALA A 1 102 ? -1.642 5.355 17.882 1.00 91.94 102 ALA A N 1
ATOM 788 C CA . ALA A 1 102 ? -0.776 6.510 18.037 1.00 91.94 102 ALA A CA 1
ATOM 789 C C . ALA A 1 102 ? 0.611 6.139 18.588 1.00 91.94 102 ALA A C 1
ATOM 791 O O . ALA A 1 102 ? 1.617 6.553 18.019 1.00 91.94 102 ALA A O 1
ATOM 792 N N . HIS A 1 103 ? 0.683 5.316 19.638 1.00 89.88 103 HIS A N 1
ATOM 793 C CA . HIS A 1 103 ? 1.966 4.867 20.198 1.00 89.88 103 HIS A CA 1
ATOM 794 C C . HIS A 1 103 ? 2.728 3.961 19.221 1.00 89.88 103 HIS A C 1
ATOM 796 O O . HIS A 1 103 ? 3.948 4.074 19.096 1.00 89.88 103 HIS A O 1
ATOM 802 N N . CYS A 1 104 ? 2.003 3.122 18.479 1.00 88.12 104 CYS A N 1
ATOM 803 C CA . CYS A 1 104 ? 2.527 2.337 17.367 1.00 88.12 104 CYS A CA 1
ATOM 804 C C . CYS A 1 104 ? 3.175 3.234 16.295 1.00 88.12 104 CYS A C 1
ATOM 806 O O . CYS A 1 104 ? 4.340 3.039 15.951 1.00 88.12 104 CYS A O 1
ATOM 808 N N . ARG A 1 105 ? 2.497 4.293 15.828 1.00 86.00 105 ARG A N 1
ATOM 809 C CA . ARG A 1 105 ? 3.064 5.235 14.839 1.00 86.00 105 ARG A CA 1
ATOM 810 C C . ARG A 1 105 ? 4.362 5.902 15.313 1.00 86.00 105 ARG A C 1
ATOM 812 O O . ARG A 1 105 ? 5.278 6.041 14.510 1.00 86.00 105 ARG A O 1
ATOM 819 N N . GLU A 1 106 ? 4.479 6.202 16.604 1.00 85.06 106 GLU A N 1
ATOM 820 C CA . GLU A 1 106 ? 5.682 6.796 17.214 1.00 85.06 106 GLU A CA 1
ATOM 821 C C . GLU A 1 106 ? 6.809 5.783 17.523 1.00 85.06 106 GLU A C 1
ATOM 823 O O . GLU A 1 106 ? 7.885 6.158 17.982 1.00 85.06 106 GLU A O 1
ATOM 828 N N . GLY A 1 107 ? 6.607 4.477 17.305 1.00 83.44 107 GLY A N 1
ATOM 829 C CA . GLY A 1 107 ? 7.619 3.459 17.639 1.00 83.44 107 GLY A CA 1
ATOM 830 C C . GLY A 1 107 ? 7.663 3.004 19.081 1.00 83.44 107 GLY A C 1
ATOM 831 O O . GLY A 1 107 ? 8.527 2.200 19.431 1.00 83.44 107 GLY A O 1
ATOM 832 N N . MET A 1 108 ? 6.696 3.421 19.888 1.00 86.56 108 MET A N 1
ATOM 833 C CA . MET A 1 108 ? 6.574 3.054 21.293 1.00 86.56 108 MET A CA 1
ATOM 834 C C . MET A 1 108 ? 5.741 1.773 21.459 1.00 86.56 108 MET A C 1
ATOM 836 O O . MET A 1 108 ? 4.694 1.777 22.103 1.00 86.56 108 MET A O 1
ATOM 840 N N . VAL A 1 109 ? 6.198 0.663 20.869 1.00 83.25 109 VAL A N 1
ATOM 841 C CA . VAL A 1 109 ? 5.448 -0.613 20.834 1.00 83.25 109 VAL A CA 1
ATOM 842 C C . VAL A 1 109 ? 5.138 -1.142 22.238 1.00 83.25 109 VAL A C 1
ATOM 844 O O . VAL A 1 109 ? 4.006 -1.523 22.514 1.00 83.25 109 VAL A O 1
ATOM 847 N N . SER A 1 110 ? 6.104 -1.085 23.157 1.00 86.00 110 SER A N 1
ATOM 848 C CA . SER A 1 110 ? 5.908 -1.529 24.545 1.00 86.00 110 SER A CA 1
ATOM 849 C C . SER A 1 110 ? 4.840 -0.711 25.279 1.00 86.00 110 SER A C 1
ATOM 851 O O . SER A 1 110 ? 4.078 -1.255 26.072 1.00 86.00 110 SER A O 1
ATOM 853 N N . GLU A 1 111 ? 4.728 0.587 24.984 1.00 89.44 111 GLU A N 1
ATOM 854 C CA . GLU A 1 111 ? 3.652 1.414 25.540 1.00 89.44 111 GLU A CA 1
ATOM 855 C C . GLU A 1 111 ? 2.298 1.060 24.922 1.00 89.44 111 GLU A C 1
ATOM 857 O O . GLU A 1 111 ? 1.291 1.005 25.626 1.00 89.44 111 GLU A O 1
ATOM 862 N N . ALA A 1 112 ? 2.261 0.745 23.625 1.00 90.44 112 ALA A N 1
ATOM 863 C CA . ALA A 1 112 ? 1.051 0.252 22.975 1.00 90.44 112 ALA A CA 1
ATOM 864 C C . ALA A 1 112 ? 0.555 -1.061 23.618 1.00 90.44 112 ALA A C 1
ATOM 866 O O . ALA A 1 112 ? -0.639 -1.205 23.886 1.00 90.44 112 ALA A O 1
ATOM 867 N N . GLU A 1 113 ? 1.458 -1.985 23.953 1.00 87.00 113 GLU A N 1
ATOM 868 C CA . GLU A 1 113 ? 1.137 -3.213 24.695 1.00 87.00 113 GLU A CA 1
ATOM 869 C C . GLU A 1 113 ? 0.646 -2.920 26.123 1.00 87.00 113 GLU A C 1
ATOM 871 O O . GLU A 1 113 ? -0.386 -3.456 26.541 1.00 87.00 113 GLU A O 1
ATOM 876 N N . ASN A 1 114 ? 1.300 -1.999 26.844 1.00 90.94 114 ASN A N 1
ATOM 877 C CA . ASN A 1 114 ? 0.861 -1.546 28.171 1.00 90.94 114 ASN A CA 1
ATOM 878 C C . ASN A 1 114 ? -0.561 -0.962 28.144 1.00 90.94 114 ASN A C 1
ATOM 880 O O . ASN A 1 114 ? -1.346 -1.158 29.080 1.00 90.94 114 ASN A O 1
ATOM 884 N N . ILE A 1 115 ? -0.914 -0.244 27.074 1.00 92.50 115 ILE A N 1
ATOM 885 C CA . ILE A 1 115 ? -2.257 0.306 26.871 1.00 92.50 115 ILE A CA 1
ATOM 886 C C . ILE A 1 115 ? -3.273 -0.823 26.674 1.00 92.50 115 ILE A C 1
ATOM 888 O O . ILE A 1 115 ? -4.345 -0.776 27.279 1.00 92.50 115 ILE A O 1
ATOM 892 N N . VAL A 1 116 ? -2.941 -1.865 25.906 1.00 91.06 116 VAL A N 1
ATOM 893 C CA . VAL A 1 116 ? -3.805 -3.048 25.737 1.00 91.06 116 VAL A CA 1
ATOM 894 C C . VAL A 1 116 ? -3.997 -3.799 27.057 1.00 91.06 116 VAL A C 1
ATOM 896 O O . VAL A 1 116 ? -5.109 -4.224 27.378 1.00 91.06 116 VAL A O 1
ATOM 899 N N . ASP A 1 117 ? -2.956 -3.918 27.875 1.00 90.62 117 ASP A N 1
ATOM 900 C CA . ASP A 1 117 ? -3.080 -4.520 29.203 1.00 90.62 117 ASP A CA 1
ATOM 901 C C . ASP A 1 117 ? -3.885 -3.646 30.170 1.00 90.62 117 ASP A C 1
ATOM 903 O O . ASP A 1 117 ? -4.647 -4.163 30.990 1.00 90.62 117 ASP A O 1
ATOM 907 N N . THR A 1 118 ? -3.775 -2.321 30.058 1.00 91.31 118 THR A N 1
ATOM 908 C CA . THR A 1 118 ? -4.609 -1.375 30.813 1.00 91.31 118 THR A CA 1
ATOM 909 C C . THR A 1 118 ? -6.077 -1.505 30.416 1.00 91.31 118 THR A C 1
ATOM 911 O O . THR A 1 118 ? -6.936 -1.595 31.292 1.00 91.31 118 THR A O 1
ATOM 914 N N . MET A 1 119 ? -6.362 -1.589 29.116 1.00 93.88 119 MET A N 1
ATOM 915 C CA . MET A 1 119 ? -7.698 -1.817 28.568 1.00 93.88 119 MET A CA 1
ATOM 916 C C . MET A 1 119 ? -8.325 -3.096 29.158 1.00 93.88 119 MET A C 1
ATOM 918 O O . MET A 1 119 ? -9.433 -3.045 29.697 1.00 93.88 119 MET A O 1
ATOM 922 N N . ARG A 1 120 ? -7.574 -4.208 29.195 1.00 91.06 120 ARG A N 1
ATOM 923 C CA . ARG A 1 120 ? -8.016 -5.471 29.823 1.00 91.06 120 ARG A CA 1
ATOM 924 C C . ARG A 1 120 ? -8.249 -5.351 31.327 1.00 91.06 120 ARG A C 1
ATOM 926 O O . ARG A 1 120 ? -9.251 -5.849 31.829 1.00 91.06 120 ARG A O 1
ATOM 933 N N . LYS A 1 121 ? -7.350 -4.687 32.066 1.00 91.81 121 LYS A N 1
ATOM 934 C CA . LYS A 1 121 ? -7.499 -4.469 33.523 1.00 91.81 121 LYS A CA 1
ATOM 935 C C . LYS A 1 121 ? -8.765 -3.685 33.870 1.00 91.81 121 LYS A C 1
ATOM 937 O O . LYS A 1 121 ? -9.274 -3.815 34.977 1.00 91.81 121 LYS A O 1
ATOM 942 N N . GLN A 1 122 ? -9.267 -2.891 32.930 1.00 89.25 122 GLN A N 1
ATOM 943 C CA . GLN A 1 122 ? -10.520 -2.152 33.062 1.00 89.25 122 GLN A CA 1
ATOM 944 C C . GLN A 1 122 ? -11.752 -2.936 32.595 1.00 89.25 122 GLN A C 1
ATOM 946 O O . GLN A 1 122 ? -12.845 -2.381 32.553 1.00 89.25 122 GLN A O 1
ATOM 951 N N . GLY A 1 123 ? -11.597 -4.220 32.259 1.00 90.06 123 GLY A N 1
ATOM 952 C CA . GLY A 1 123 ? -12.690 -5.076 31.803 1.00 90.06 123 GLY A CA 1
ATOM 953 C C . GLY A 1 123 ? -13.134 -4.804 30.365 1.00 90.06 123 GLY A C 1
ATOM 954 O O . GLY A 1 123 ? -14.214 -5.239 29.975 1.00 90.06 123 GLY A O 1
ATOM 955 N N . ILE A 1 124 ? -12.330 -4.087 29.575 1.00 93.31 124 ILE A N 1
ATOM 956 C CA . ILE A 1 124 ? -12.608 -3.833 28.161 1.00 93.31 124 ILE A CA 1
ATOM 957 C C . ILE A 1 124 ? -11.780 -4.824 27.341 1.00 93.31 124 ILE A C 1
ATOM 959 O O . ILE A 1 124 ? -10.551 -4.818 27.385 1.00 93.31 124 ILE A O 1
ATOM 963 N N . GLU A 1 125 ? -12.448 -5.693 26.588 1.00 91.88 125 GLU A N 1
ATOM 964 C CA . GLU A 1 125 ? -11.770 -6.735 25.814 1.00 91.88 125 GLU A CA 1
ATOM 965 C C . GLU A 1 125 ? -11.202 -6.195 24.487 1.00 91.88 125 GLU A C 1
ATOM 967 O O . GLU A 1 125 ? -11.945 -5.590 23.703 1.00 91.88 125 GLU A O 1
ATOM 972 N N . PRO A 1 126 ? -9.901 -6.412 24.197 1.00 93.75 126 PRO A N 1
ATOM 973 C CA . PRO A 1 126 ? -9.300 -6.088 22.906 1.00 93.75 126 PRO A CA 1
ATOM 974 C C . PRO A 1 126 ? -10.003 -6.804 21.755 1.00 93.75 126 PRO A C 1
ATOM 976 O O . PRO A 1 126 ? -10.228 -8.015 21.805 1.00 93.75 126 PRO A O 1
ATOM 979 N N . ASN A 1 127 ? -10.304 -6.070 20.685 1.00 94.31 127 ASN A N 1
ATOM 980 C CA . ASN A 1 127 ? -10.995 -6.614 19.520 1.00 94.31 127 ASN A CA 1
ATOM 981 C C . ASN A 1 127 ? -10.047 -6.798 18.324 1.00 94.31 127 ASN A C 1
ATOM 983 O O . ASN A 1 127 ? -8.844 -6.543 18.403 1.00 94.31 127 ASN A O 1
ATOM 987 N N . VAL A 1 128 ? -10.602 -7.240 17.192 1.00 95.31 128 VAL A N 1
ATOM 988 C CA . VAL A 1 128 ? -9.861 -7.457 15.938 1.00 95.31 128 VAL A CA 1
ATOM 989 C C . VAL A 1 128 ? -9.088 -6.211 15.504 1.00 95.31 128 VAL A C 1
ATOM 991 O O . VAL A 1 128 ? -7.961 -6.322 15.032 1.00 95.31 128 VAL A O 1
ATOM 994 N N . VAL A 1 129 ? -9.649 -5.014 15.707 1.00 94.44 129 VAL A N 1
ATOM 995 C CA . VAL A 1 129 ? -8.976 -3.755 15.362 1.00 94.44 129 VAL A CA 1
ATOM 996 C C . VAL A 1 129 ? -7.747 -3.541 16.244 1.00 94.44 129 VAL A C 1
ATOM 998 O O . VAL A 1 129 ? -6.693 -3.221 15.708 1.00 94.44 129 VAL A O 1
ATOM 1001 N N . THR A 1 130 ? -7.846 -3.788 17.555 1.00 94.19 130 THR A N 1
ATOM 1002 C CA . THR A 1 130 ? -6.719 -3.659 18.495 1.00 94.19 130 THR A CA 1
ATOM 1003 C C . THR A 1 130 ? -5.536 -4.535 18.080 1.00 94.19 130 THR A C 1
ATOM 1005 O O . THR A 1 130 ? -4.417 -4.046 17.931 1.00 94.19 130 THR A O 1
ATOM 1008 N N . TYR A 1 131 ? -5.787 -5.827 17.840 1.00 95.31 131 TYR A N 1
ATOM 1009 C CA . TYR A 1 131 ? -4.736 -6.765 17.443 1.00 95.31 131 TYR A CA 1
ATOM 1010 C C . TYR A 1 131 ? -4.200 -6.468 16.040 1.00 95.31 131 TYR A C 1
ATOM 1012 O O . TYR A 1 131 ? -2.991 -6.504 15.840 1.00 95.31 131 TYR A O 1
ATOM 1020 N N . ASN A 1 132 ? -5.058 -6.101 15.081 1.00 96.25 132 ASN A N 1
ATOM 1021 C CA . ASN A 1 132 ? -4.616 -5.732 13.734 1.00 96.25 132 ASN A CA 1
ATOM 1022 C C . ASN A 1 132 ? -3.695 -4.506 13.737 1.00 96.25 132 ASN A C 1
ATOM 1024 O O . ASN A 1 132 ? -2.760 -4.459 12.937 1.00 96.25 132 ASN A O 1
ATOM 1028 N N . THR A 1 133 ? -3.932 -3.536 14.625 1.00 94.00 133 THR A N 1
ATOM 1029 C CA . THR A 1 133 ? -3.041 -2.383 14.801 1.00 94.00 133 THR A CA 1
ATOM 1030 C C . THR A 1 133 ? -1.660 -2.825 15.281 1.00 94.00 133 THR A C 1
ATOM 1032 O O . THR A 1 133 ? -0.674 -2.471 14.639 1.00 94.00 133 THR A O 1
ATOM 1035 N N . LEU A 1 134 ? -1.582 -3.661 16.323 1.00 93.94 134 LEU A N 1
ATOM 1036 C CA . LEU A 1 134 ? -0.309 -4.198 16.822 1.00 93.94 134 LEU A CA 1
ATOM 1037 C C . LEU A 1 134 ? 0.421 -5.036 15.761 1.00 93.94 134 LEU A C 1
ATOM 1039 O O . LEU A 1 134 ? 1.593 -4.805 15.484 1.00 93.94 134 LEU A O 1
ATOM 1043 N N . ILE A 1 135 ? -0.276 -5.971 15.106 1.00 95.44 135 ILE A N 1
ATOM 1044 C CA . ILE A 1 135 ? 0.300 -6.820 14.051 1.00 95.44 135 ILE A CA 1
ATOM 1045 C C . ILE A 1 135 ? 0.884 -5.958 12.928 1.00 95.44 135 ILE A C 1
ATOM 1047 O O . ILE A 1 135 ? 2.020 -6.173 12.502 1.00 95.44 135 ILE A O 1
ATOM 1051 N N . LYS A 1 136 ? 0.122 -4.963 12.452 1.00 94.31 136 LYS A N 1
ATOM 1052 C CA . LYS A 1 136 ? 0.576 -4.031 11.412 1.00 94.31 136 LYS A CA 1
ATOM 1053 C C . LYS A 1 136 ? 1.838 -3.298 11.852 1.00 94.31 136 LYS A C 1
ATOM 1055 O O . LYS A 1 136 ? 2.750 -3.134 11.049 1.00 94.31 136 LYS A O 1
ATOM 1060 N N . ASP A 1 137 ? 1.877 -2.863 13.100 1.00 92.25 137 ASP A N 1
ATOM 1061 C CA . ASP A 1 137 ? 2.987 -2.113 13.662 1.00 92.25 137 ASP A CA 1
ATOM 1062 C C . ASP A 1 137 ? 4.289 -2.924 13.735 1.00 92.25 137 ASP A C 1
ATOM 1064 O O . ASP A 1 137 ? 5.346 -2.448 13.312 1.00 92.25 137 ASP A O 1
ATOM 1068 N N . HIS A 1 138 ? 4.201 -4.181 14.177 1.00 92.75 138 HIS A N 1
ATOM 1069 C CA . HIS A 1 138 ? 5.320 -5.120 14.133 1.00 92.75 138 HIS A CA 1
ATOM 1070 C C . HIS A 1 138 ? 5.779 -5.392 12.692 1.00 92.75 138 HIS A C 1
ATOM 1072 O O . HIS A 1 138 ? 6.977 -5.338 12.413 1.00 92.75 138 HIS A O 1
ATOM 1078 N N . CYS A 1 139 ? 4.843 -5.579 11.751 1.00 93.50 139 CYS A N 1
ATOM 1079 C CA . CYS A 1 139 ? 5.169 -5.760 10.331 1.00 93.50 139 CYS A CA 1
ATOM 1080 C C . CYS A 1 139 ? 5.912 -4.549 9.738 1.00 93.50 139 CYS A C 1
ATOM 1082 O O . CYS A 1 139 ? 6.824 -4.716 8.935 1.00 93.50 139 CYS A O 1
ATOM 1084 N N . LEU A 1 140 ? 5.539 -3.320 10.119 1.00 90.00 140 LEU A N 1
ATOM 1085 C CA . LEU A 1 140 ? 6.209 -2.098 9.653 1.00 90.00 140 LEU A CA 1
ATOM 1086 C C . LEU A 1 140 ? 7.644 -1.960 10.184 1.00 90.00 140 LEU A C 1
ATOM 1088 O O . LEU A 1 140 ? 8.446 -1.257 9.574 1.00 90.00 140 LEU A O 1
ATOM 1092 N N . ARG A 1 141 ? 7.967 -2.632 11.293 1.00 88.19 141 ARG A N 1
ATOM 1093 C CA . ARG A 1 141 ? 9.303 -2.659 11.911 1.00 88.19 141 ARG A CA 1
ATOM 1094 C C . ARG A 1 141 ? 10.124 -3.889 11.545 1.00 88.19 141 ARG A C 1
ATOM 1096 O O . ARG A 1 141 ? 11.151 -4.111 12.176 1.00 88.19 141 ARG A O 1
ATOM 1103 N N . ASP A 1 142 ? 9.666 -4.671 10.569 1.00 90.56 142 ASP A N 1
ATOM 1104 C CA . ASP A 1 142 ? 10.299 -5.929 10.152 1.00 90.56 142 ASP A CA 1
ATOM 1105 C C . ASP A 1 142 ? 10.421 -6.964 11.295 1.00 90.56 142 ASP A C 1
ATOM 1107 O O . ASP A 1 142 ? 11.259 -7.860 11.285 1.00 90.56 142 ASP A O 1
ATOM 1111 N N . ARG A 1 143 ? 9.547 -6.852 12.307 1.00 92.62 143 ARG A N 1
ATOM 1112 C CA . ARG A 1 143 ? 9.451 -7.738 13.481 1.00 92.62 143 ARG A CA 1
ATOM 1113 C C . ARG A 1 143 ? 8.395 -8.813 13.248 1.00 92.62 143 ARG A C 1
ATOM 1115 O O . ARG A 1 143 ? 7.339 -8.841 13.881 1.00 92.62 143 ARG A O 1
ATOM 1122 N N . MET A 1 144 ? 8.618 -9.625 12.217 1.00 95.50 144 MET A N 1
ATOM 1123 C CA . MET A 1 144 ? 7.603 -10.555 11.708 1.00 95.50 144 MET A CA 1
ATOM 1124 C C . MET A 1 144 ? 7.317 -11.729 12.655 1.00 95.50 144 MET A C 1
ATOM 1126 O O . MET A 1 144 ? 6.201 -12.254 12.643 1.00 95.50 144 MET A O 1
ATOM 1130 N N . ASP A 1 145 ? 8.278 -12.114 13.495 1.00 94.50 145 ASP A N 1
ATOM 1131 C CA . ASP A 1 145 ? 8.087 -13.189 14.473 1.00 94.50 145 ASP A CA 1
ATOM 1132 C C . ASP A 1 145 ? 7.167 -12.714 15.606 1.00 94.50 145 ASP A C 1
ATOM 1134 O O . ASP A 1 145 ? 6.176 -13.374 15.918 1.00 94.50 145 ASP A O 1
ATOM 1138 N N . GLU A 1 146 ? 7.383 -11.502 16.117 1.00 93.38 146 GLU A N 1
ATOM 1139 C CA . GLU A 1 146 ? 6.500 -10.866 17.095 1.00 93.38 146 GLU A CA 1
ATOM 1140 C C . GLU A 1 146 ? 5.103 -10.607 16.507 1.00 93.38 146 GLU A C 1
ATOM 1142 O O . GLU A 1 146 ? 4.089 -10.849 17.162 1.00 93.38 146 GLU A O 1
ATOM 1147 N N . ALA A 1 147 ? 5.006 -10.206 15.232 1.00 95.81 147 ALA A N 1
ATOM 1148 C CA . ALA A 1 147 ? 3.715 -10.085 14.548 1.00 95.81 147 ALA A CA 1
ATOM 1149 C C . ALA A 1 147 ? 2.947 -11.425 14.526 1.00 95.81 147 ALA A C 1
ATOM 1151 O O . ALA A 1 147 ? 1.732 -11.462 14.760 1.00 95.81 147 ALA A O 1
ATOM 1152 N N . ARG A 1 148 ? 3.654 -12.542 14.290 1.00 95.56 148 ARG A N 1
ATOM 1153 C CA . ARG A 1 148 ? 3.081 -13.895 14.343 1.00 95.56 148 ARG A CA 1
ATOM 1154 C C . ARG A 1 148 ? 2.646 -14.258 15.761 1.00 95.56 148 ARG A C 1
ATOM 1156 O O . ARG A 1 148 ? 1.568 -14.833 15.914 1.00 95.56 148 ARG A O 1
ATOM 1163 N N . GLU A 1 149 ? 3.423 -13.907 16.782 1.00 95.06 149 GLU A N 1
ATOM 1164 C CA . GLU A 1 149 ? 3.056 -14.115 18.188 1.00 95.06 149 GLU A CA 1
ATOM 1165 C C . GLU A 1 149 ? 1.775 -13.364 18.564 1.00 95.06 149 GLU A C 1
ATOM 1167 O O . GLU A 1 149 ? 0.880 -13.957 19.171 1.00 95.06 149 GLU A O 1
ATOM 1172 N N . VAL A 1 150 ? 1.623 -12.106 18.137 1.00 94.56 150 VAL A N 1
ATOM 1173 C CA . VAL A 1 150 ? 0.399 -11.322 18.372 1.00 94.56 150 VAL A CA 1
ATOM 1174 C C . VAL A 1 150 ? -0.811 -11.955 17.674 1.00 94.56 150 VAL A C 1
ATOM 1176 O O . VAL A 1 150 ? -1.882 -12.051 18.280 1.00 94.56 150 VAL A O 1
ATOM 1179 N N . LEU A 1 151 ? -0.660 -12.458 16.442 1.00 95.25 151 LEU A N 1
ATOM 1180 C CA . LEU A 1 151 ? -1.726 -13.193 15.745 1.00 95.25 151 LEU A CA 1
ATOM 1181 C C . LEU A 1 151 ? -2.132 -14.470 16.507 1.00 95.25 151 LEU A C 1
ATOM 1183 O O . LEU A 1 151 ? -3.320 -14.758 16.657 1.00 95.25 151 LEU A O 1
ATOM 1187 N N . GLN A 1 152 ? -1.166 -15.232 17.026 1.00 94.50 152 GLN A N 1
ATOM 1188 C CA . GLN A 1 152 ? -1.453 -16.427 17.829 1.00 94.50 152 GLN A CA 1
ATOM 1189 C C . GLN A 1 152 ? -2.083 -16.077 19.183 1.00 94.50 152 GLN A C 1
ATOM 1191 O O . GLN A 1 152 ? -2.990 -16.772 19.646 1.00 94.50 152 GLN A O 1
ATOM 1196 N N . LEU A 1 153 ? -1.654 -14.978 19.809 1.00 92.19 153 LEU A N 1
ATOM 1197 C CA . LEU A 1 153 ? -2.250 -14.460 21.035 1.00 92.19 153 LEU A CA 1
ATOM 1198 C C . LEU A 1 153 ? -3.717 -14.081 20.814 1.00 92.19 153 LEU A C 1
ATOM 1200 O O . LEU A 1 153 ? -4.564 -14.453 21.626 1.00 92.19 153 LEU A O 1
ATOM 1204 N N . MET A 1 154 ? -4.018 -13.394 19.712 1.00 94.12 154 MET A N 1
ATOM 1205 C CA . MET A 1 154 ? -5.374 -13.034 19.303 1.00 94.12 154 MET A CA 1
ATOM 1206 C C . MET A 1 154 ? -6.280 -14.279 19.238 1.00 94.12 154 MET A C 1
ATOM 1208 O O . MET A 1 154 ? -7.318 -14.315 19.905 1.00 94.12 154 MET A O 1
ATOM 1212 N N . ILE A 1 155 ? -5.826 -15.344 18.561 1.00 92.94 155 ILE A N 1
ATOM 1213 C CA . ILE A 1 155 ? -6.533 -16.636 18.478 1.00 92.94 155 ILE A CA 1
ATOM 1214 C C . ILE A 1 155 ? -6.710 -17.265 19.868 1.00 92.94 155 ILE A C 1
ATOM 1216 O O . ILE A 1 155 ? -7.815 -17.667 20.237 1.00 92.94 155 ILE A O 1
ATOM 1220 N N . LYS A 1 156 ? -5.642 -17.326 20.675 1.00 92.94 156 LYS A N 1
ATOM 1221 C CA . LYS A 1 156 ? -5.657 -17.918 22.026 1.00 92.94 156 LYS A CA 1
ATOM 1222 C C . LYS A 1 156 ? -6.626 -17.206 22.971 1.00 92.94 156 LYS A C 1
ATOM 1224 O O . LYS A 1 156 ? -7.175 -17.832 23.875 1.00 92.94 156 LYS A O 1
ATOM 1229 N N . LYS A 1 157 ? -6.825 -15.902 22.784 1.00 88.25 157 LYS A N 1
ATOM 1230 C CA . LYS A 1 157 ? -7.765 -15.082 23.558 1.00 88.25 157 LYS A CA 1
ATOM 1231 C C . LYS A 1 157 ? -9.204 -15.160 23.036 1.00 88.25 157 LYS A C 1
ATOM 1233 O O . LYS A 1 157 ? -10.062 -14.462 23.559 1.00 88.25 157 LYS A O 1
ATOM 1238 N N . GLY A 1 158 ? -9.481 -16.010 22.044 1.00 89.56 158 GLY A N 1
ATOM 1239 C CA . GLY A 1 158 ? -10.822 -16.202 21.488 1.00 89.56 158 GLY A CA 1
ATOM 1240 C C . GLY A 1 158 ? -11.266 -15.094 20.531 1.00 89.56 158 GLY A C 1
ATOM 1241 O O . GLY A 1 158 ? -12.429 -15.062 20.137 1.00 89.56 158 GLY A O 1
ATOM 1242 N N . CYS A 1 159 ? -10.360 -14.198 20.132 1.00 92.56 159 CYS A N 1
ATOM 1243 C CA . CYS A 1 159 ? -10.627 -13.179 19.127 1.00 92.56 159 CYS A CA 1
ATOM 1244 C C . CYS A 1 159 ? -10.247 -13.756 17.756 1.00 92.56 159 CYS A C 1
ATOM 1246 O O . CYS A 1 159 ? -9.074 -13.971 17.475 1.00 92.56 159 CYS A O 1
ATOM 1248 N N . ALA A 1 160 ? -11.225 -14.087 16.912 1.00 93.00 160 ALA A N 1
ATOM 1249 C CA . ALA A 1 160 ? -10.954 -14.728 15.625 1.00 93.00 160 ALA A CA 1
ATOM 1250 C C . ALA A 1 160 ? -10.336 -13.730 14.619 1.00 93.00 160 ALA A C 1
ATOM 1252 O O . ALA A 1 160 ? -10.944 -12.682 14.383 1.00 93.00 160 ALA A O 1
ATOM 1253 N N . PRO A 1 161 ? -9.166 -14.026 14.012 1.00 95.31 161 PRO A N 1
ATOM 1254 C CA . PRO A 1 161 ? -8.593 -13.193 12.956 1.00 95.31 161 PRO A CA 1
ATOM 1255 C C . PRO A 1 161 ? -9.512 -13.099 11.737 1.00 95.31 161 PRO A C 1
ATOM 1257 O O . PRO A 1 161 ? -10.064 -14.106 11.287 1.00 95.31 161 PRO A O 1
ATOM 1260 N N . ASP A 1 162 ? -9.655 -11.894 11.189 1.00 95.25 162 ASP A N 1
ATOM 1261 C CA . ASP A 1 162 ? -10.417 -11.655 9.965 1.00 95.25 162 ASP A CA 1
ATOM 1262 C C . ASP A 1 162 ? -9.501 -11.663 8.731 1.00 95.25 162 ASP A C 1
ATOM 1264 O O . ASP A 1 162 ? -8.278 -11.798 8.825 1.00 95.25 162 ASP A O 1
ATOM 1268 N N . ILE A 1 163 ? -10.084 -11.526 7.535 1.00 95.50 163 ILE A N 1
ATOM 1269 C CA . ILE A 1 163 ? -9.285 -11.508 6.302 1.00 95.50 163 ILE A CA 1
ATOM 1270 C C . ILE A 1 163 ? -8.278 -10.349 6.287 1.00 95.50 163 ILE A C 1
ATOM 1272 O O . ILE A 1 163 ? -7.181 -10.475 5.744 1.00 95.50 163 ILE A O 1
ATOM 1276 N N . ARG A 1 164 ? -8.605 -9.236 6.956 1.00 95.81 164 ARG A N 1
ATOM 1277 C CA . ARG A 1 164 ? -7.711 -8.089 7.093 1.00 95.81 164 ARG A CA 1
ATOM 1278 C C . ARG A 1 164 ? -6.502 -8.429 7.967 1.00 95.81 164 ARG A C 1
ATOM 1280 O O . ARG A 1 164 ? -5.400 -8.048 7.581 1.00 95.81 164 ARG A O 1
ATOM 1287 N N . SER A 1 165 ? -6.670 -9.162 9.071 1.00 95.81 165 SER A N 1
ATOM 1288 C CA . SER A 1 165 ? -5.571 -9.669 9.908 1.00 95.81 165 SER A CA 1
ATOM 1289 C C . SER A 1 165 ? -4.556 -10.445 9.070 1.00 95.81 165 SER A C 1
ATOM 1291 O O . SER A 1 165 ? -3.356 -10.169 9.108 1.00 95.81 165 SER A O 1
ATOM 1293 N N . TYR A 1 166 ? -5.045 -11.377 8.249 1.00 96.12 166 TYR A N 1
ATOM 1294 C CA . TYR A 1 166 ? -4.195 -12.190 7.385 1.00 96.12 166 TYR A CA 1
ATOM 1295 C C . TYR A 1 166 ? -3.567 -11.387 6.242 1.00 96.12 166 TYR A C 1
ATOM 1297 O O . TYR A 1 166 ? -2.386 -11.569 5.964 1.00 96.12 166 TYR A O 1
ATOM 1305 N N . ASN A 1 167 ? -4.298 -10.453 5.627 1.00 96.75 167 ASN A N 1
ATOM 1306 C CA . ASN A 1 167 ? -3.749 -9.571 4.592 1.00 96.75 167 ASN A CA 1
ATOM 1307 C C . ASN A 1 167 ? -2.615 -8.684 5.131 1.00 96.75 167 ASN A C 1
ATOM 1309 O O . ASN A 1 167 ? -1.622 -8.480 4.433 1.00 96.75 167 ASN A O 1
ATOM 1313 N N . ILE A 1 168 ? -2.720 -8.198 6.376 1.00 96.50 168 ILE A N 1
ATOM 1314 C CA . ILE A 1 168 ? -1.636 -7.456 7.041 1.00 96.50 168 ILE A CA 1
ATOM 1315 C C . ILE A 1 168 ? -0.394 -8.346 7.174 1.00 96.50 168 ILE A C 1
ATOM 1317 O O . ILE A 1 168 ? 0.683 -7.931 6.749 1.00 96.50 168 ILE A O 1
ATOM 1321 N N . MET A 1 169 ? -0.549 -9.567 7.694 1.00 97.19 169 MET A N 1
ATOM 1322 C CA . MET A 1 169 ? 0.555 -10.520 7.868 1.00 97.19 169 MET A CA 1
ATOM 1323 C C . MET A 1 169 ? 1.204 -10.923 6.541 1.00 97.19 169 MET A C 1
ATOM 1325 O O . MET A 1 169 ? 2.422 -10.865 6.409 1.00 97.19 169 MET A O 1
ATOM 1329 N N . ILE A 1 170 ? 0.405 -11.293 5.535 1.00 96.69 170 ILE A N 1
ATOM 1330 C CA . ILE A 1 170 ? 0.889 -11.684 4.202 1.00 96.69 170 ILE A CA 1
ATOM 1331 C C . ILE A 1 170 ? 1.669 -10.536 3.555 1.00 96.69 170 ILE A C 1
ATOM 1333 O O . ILE A 1 170 ? 2.750 -10.752 3.004 1.00 96.69 170 ILE A O 1
ATOM 1337 N N . ASN A 1 171 ? 1.151 -9.308 3.639 1.00 95.25 171 ASN A N 1
ATOM 1338 C CA . ASN A 1 171 ? 1.850 -8.127 3.142 1.00 95.25 171 ASN A CA 1
ATOM 1339 C C . ASN A 1 171 ? 3.149 -7.863 3.916 1.00 95.25 171 ASN A C 1
ATOM 1341 O O . ASN A 1 171 ? 4.155 -7.528 3.295 1.00 95.25 171 ASN A O 1
ATOM 1345 N N . GLY A 1 172 ? 3.136 -8.038 5.242 1.00 95.75 172 GLY A N 1
ATOM 1346 C CA . GLY A 1 172 ? 4.326 -7.967 6.092 1.00 95.75 172 GLY A CA 1
ATOM 1347 C C . GLY A 1 172 ? 5.409 -8.941 5.632 1.00 95.75 172 GLY A C 1
ATOM 1348 O O . GLY A 1 172 ? 6.500 -8.509 5.270 1.00 95.75 172 GLY A O 1
ATOM 1349 N N . TYR A 1 173 ? 5.078 -10.229 5.505 1.00 95.81 173 TYR A N 1
ATOM 1350 C CA . TYR A 1 173 ? 6.005 -11.250 5.010 1.00 95.81 173 TYR A CA 1
ATOM 1351 C C . TYR A 1 173 ? 6.530 -10.941 3.600 1.00 95.81 173 TYR A C 1
ATOM 1353 O O . TYR A 1 173 ? 7.722 -11.084 3.344 1.00 95.81 173 TYR A O 1
ATOM 1361 N N . CYS A 1 174 ? 5.677 -10.462 2.686 1.00 93.62 174 CYS A N 1
ATOM 1362 C CA . CYS A 1 174 ? 6.112 -10.075 1.340 1.00 93.62 174 CYS A CA 1
ATOM 1363 C C . CYS A 1 174 ? 7.078 -8.877 1.343 1.00 93.62 174 CYS A C 1
ATOM 1365 O O . CYS A 1 174 ? 7.955 -8.805 0.483 1.00 93.62 174 CYS A O 1
ATOM 1367 N N . LYS A 1 175 ? 6.909 -7.919 2.266 1.00 91.44 175 LYS A N 1
ATOM 1368 C CA . LYS A 1 175 ? 7.818 -6.770 2.426 1.00 91.44 175 LYS A CA 1
ATOM 1369 C C . LYS A 1 175 ? 9.148 -7.169 3.068 1.00 91.44 175 LYS A C 1
ATOM 1371 O O . LYS A 1 175 ? 10.170 -6.640 2.652 1.00 91.44 175 LYS A O 1
ATOM 1376 N N . ALA A 1 176 ? 9.119 -8.119 4.000 1.00 92.00 176 ALA A N 1
ATOM 1377 C CA . ALA A 1 176 ? 10.290 -8.717 4.645 1.00 92.00 176 ALA A CA 1
ATOM 1378 C C . ALA A 1 176 ? 11.032 -9.739 3.756 1.00 92.00 176 ALA A C 1
ATOM 1380 O O . ALA A 1 176 ? 11.932 -10.431 4.216 1.00 92.00 176 ALA A O 1
ATOM 1381 N N . GLU A 1 177 ? 10.609 -9.908 2.498 1.00 91.31 177 GLU A N 1
ATOM 1382 C CA . GLU A 1 177 ? 11.115 -10.922 1.564 1.00 91.31 177 GLU A CA 1
ATOM 1383 C C . GLU A 1 177 ? 10.988 -12.389 2.056 1.00 91.31 177 GLU A C 1
ATOM 1385 O O . GLU A 1 177 ? 11.586 -13.309 1.497 1.00 91.31 177 GLU A O 1
ATOM 1390 N N . ARG A 1 178 ? 10.128 -12.639 3.053 1.00 93.50 178 ARG A N 1
ATOM 1391 C CA . ARG A 1 178 ? 9.819 -13.947 3.665 1.00 93.50 178 ARG A CA 1
ATOM 1392 C C . ARG A 1 178 ? 8.657 -14.644 2.938 1.00 93.50 178 ARG A C 1
ATOM 1394 O O . ARG A 1 178 ? 7.597 -14.919 3.496 1.00 93.50 178 ARG A O 1
ATOM 1401 N N . PHE A 1 179 ? 8.817 -14.880 1.638 1.00 91.44 179 PHE A N 1
ATOM 1402 C CA . PHE A 1 179 ? 7.709 -15.278 0.753 1.00 91.44 179 PHE A CA 1
ATOM 1403 C C . PHE A 1 179 ? 7.166 -16.693 0.970 1.00 91.44 179 PHE A C 1
ATOM 1405 O O . PHE A 1 179 ? 5.983 -16.925 0.712 1.00 91.44 179 PHE A O 1
ATOM 1412 N N . ASP A 1 180 ? 7.998 -17.625 1.434 1.00 91.50 180 ASP A N 1
ATOM 1413 C CA . ASP A 1 180 ? 7.552 -18.992 1.714 1.00 91.50 180 ASP A CA 1
ATOM 1414 C C . ASP A 1 180 ? 6.535 -18.988 2.870 1.00 91.50 180 ASP A C 1
ATOM 1416 O O . ASP A 1 180 ? 5.455 -19.558 2.739 1.00 91.50 180 ASP A O 1
ATOM 1420 N N . GLU A 1 181 ? 6.783 -18.206 3.925 1.00 95.12 181 GLU A N 1
ATOM 1421 C CA . GLU A 1 181 ? 5.841 -18.019 5.039 1.00 95.12 181 GLU A CA 1
ATOM 1422 C C . GLU A 1 181 ? 4.561 -17.284 4.625 1.00 95.12 181 GLU A C 1
ATOM 1424 O O . GLU A 1 181 ? 3.469 -17.617 5.091 1.00 95.12 181 GLU A O 1
ATOM 1429 N N . ALA A 1 182 ? 4.659 -16.317 3.703 1.00 95.88 182 ALA A N 1
ATOM 1430 C CA . ALA A 1 182 ? 3.476 -15.683 3.120 1.00 95.88 182 ALA A CA 1
ATOM 1431 C C . ALA A 1 182 ? 2.581 -16.717 2.410 1.00 95.88 182 ALA A C 1
ATOM 1433 O O . ALA A 1 182 ? 1.353 -16.677 2.534 1.00 95.88 182 ALA A O 1
ATOM 1434 N N . MET A 1 183 ? 3.192 -17.659 1.685 1.00 94.50 183 MET A N 1
ATOM 1435 C CA . MET A 1 183 ? 2.474 -18.715 0.975 1.00 94.50 183 MET A CA 1
ATOM 1436 C C . MET A 1 183 ? 1.926 -19.783 1.931 1.00 94.50 183 MET A C 1
ATOM 1438 O O . MET A 1 183 ? 0.791 -20.233 1.759 1.00 94.50 183 MET A O 1
ATOM 1442 N N . GLU A 1 184 ? 2.673 -20.155 2.971 1.00 94.94 184 GLU A N 1
ATOM 1443 C CA . GLU A 1 184 ? 2.189 -21.031 4.044 1.00 94.94 184 GLU A CA 1
ATOM 1444 C C . GLU A 1 184 ? 0.945 -20.449 4.717 1.00 94.94 184 GLU A C 1
ATOM 1446 O O . GLU A 1 184 ? -0.068 -21.142 4.848 1.00 94.94 184 GLU A O 1
ATOM 1451 N N . LEU A 1 185 ? 0.974 -19.157 5.058 1.00 95.19 185 LEU A N 1
ATOM 1452 C CA . LEU A 1 185 ? -0.169 -18.471 5.651 1.00 95.19 185 LEU A CA 1
ATOM 1453 C C . LEU A 1 185 ? -1.364 -18.422 4.686 1.00 95.19 185 LEU A C 1
ATOM 1455 O O . LEU A 1 185 ? -2.502 -18.638 5.099 1.00 95.19 185 LEU A O 1
ATOM 1459 N N . PHE A 1 186 ? -1.123 -18.221 3.388 1.00 96.00 186 PHE A N 1
ATOM 1460 C CA . PHE A 1 186 ? -2.166 -18.307 2.363 1.00 96.00 186 PHE A CA 1
ATOM 1461 C C . PHE A 1 186 ? -2.804 -19.706 2.271 1.00 96.00 186 PHE A C 1
ATOM 1463 O O . PHE A 1 186 ? -4.023 -19.843 2.098 1.00 96.00 186 PHE A O 1
ATOM 1470 N N . HIS A 1 187 ? -2.007 -20.766 2.396 1.00 94.44 187 HIS A N 1
ATOM 1471 C CA . HIS A 1 187 ? -2.511 -22.137 2.441 1.00 94.44 187 HIS A CA 1
ATOM 1472 C C . HIS A 1 187 ? -3.284 -22.433 3.732 1.00 94.44 187 HIS A C 1
ATOM 1474 O O . HIS A 1 187 ? -4.300 -23.132 3.679 1.00 94.44 187 HIS A O 1
ATOM 1480 N N . GLU A 1 188 ? -2.846 -21.880 4.866 1.00 92.19 188 GLU A N 1
ATOM 1481 C CA . GLU A 1 188 ? -3.533 -21.964 6.157 1.00 92.19 188 GLU A CA 1
ATOM 1482 C C . GLU A 1 188 ? -4.947 -21.368 6.060 1.00 92.19 188 GLU A C 1
ATOM 1484 O O . GLU A 1 188 ? -5.933 -22.069 6.329 1.00 92.19 188 GLU A O 1
ATOM 1489 N N . ILE A 1 189 ? -5.069 -20.126 5.569 1.00 93.88 189 ILE A N 1
ATOM 1490 C CA . ILE A 1 189 ? -6.375 -19.463 5.426 1.00 93.88 189 ILE A CA 1
ATOM 1491 C C . ILE A 1 189 ? -7.264 -20.146 4.392 1.00 93.88 189 ILE A C 1
ATOM 1493 O O . ILE A 1 189 ? -8.458 -20.297 4.625 1.00 93.88 189 ILE A O 1
ATOM 1497 N N . SER A 1 190 ? -6.686 -20.659 3.299 1.00 89.75 190 SER A N 1
ATOM 1498 C CA . SER A 1 190 ? -7.442 -21.385 2.269 1.00 89.75 190 SER A CA 1
ATOM 1499 C C . SER A 1 190 ? -8.099 -22.663 2.809 1.00 89.75 190 SER A C 1
ATOM 1501 O O . SER A 1 190 ? -9.054 -23.156 2.216 1.00 89.75 190 SER A O 1
ATOM 1503 N N . ARG A 1 191 ? -7.561 -23.245 3.891 1.00 89.38 191 ARG A N 1
ATOM 1504 C CA . ARG A 1 191 ? -8.042 -24.508 4.468 1.00 89.38 191 ARG A CA 1
ATOM 1505 C C . ARG A 1 191 ? -9.004 -24.324 5.634 1.00 89.38 191 ARG A C 1
ATOM 1507 O O . ARG A 1 191 ? -9.916 -25.132 5.785 1.00 89.38 191 ARG A O 1
ATOM 1514 N N . LYS A 1 192 ? -8.715 -23.375 6.525 1.00 84.00 192 LYS A N 1
ATOM 1515 C CA . LYS A 1 192 ? -9.393 -23.246 7.828 1.00 84.00 192 LYS A CA 1
ATOM 1516 C C . LYS A 1 192 ? -9.741 -21.804 8.205 1.00 84.00 192 LYS A C 1
ATOM 1518 O O . LYS A 1 192 ? -10.269 -21.591 9.291 1.00 84.00 192 LYS A O 1
ATOM 1523 N N . GLY A 1 193 ? -9.413 -20.836 7.355 1.00 86.06 193 GLY A N 1
ATOM 1524 C CA . GLY A 1 193 ? -9.562 -19.418 7.650 1.00 86.06 193 GLY A CA 1
ATOM 1525 C C . GLY A 1 193 ? -10.684 -18.742 6.861 1.00 86.06 193 GLY A C 1
ATOM 1526 O O . GLY A 1 193 ? -11.497 -19.410 6.215 1.00 86.06 193 GLY A O 1
ATOM 1527 N N . PRO A 1 194 ? -10.737 -17.402 6.921 1.00 91.62 194 PRO A N 1
ATOM 1528 C CA . PRO A 1 194 ? -11.634 -16.614 6.088 1.00 91.62 194 PRO A CA 1
ATOM 1529 C C . PRO A 1 194 ? -11.283 -16.767 4.602 1.00 91.62 194 PRO A C 1
ATOM 1531 O O . PRO A 1 194 ? -10.135 -17.031 4.241 1.00 91.62 194 PRO A O 1
ATOM 1534 N N . VAL A 1 195 ? -12.282 -16.577 3.735 1.00 92.12 195 VAL A N 1
ATOM 1535 C CA . VAL A 1 195 ? -12.112 -16.678 2.279 1.00 92.12 195 VAL A CA 1
ATOM 1536 C C . VAL A 1 195 ? -11.117 -15.610 1.802 1.00 92.12 195 VAL A C 1
ATOM 1538 O O . VAL A 1 195 ? -11.372 -14.428 2.039 1.00 92.12 195 VAL A O 1
ATOM 1541 N N . PRO A 1 196 ? -10.016 -15.996 1.123 1.00 95.69 196 PRO A N 1
ATOM 1542 C CA . PRO A 1 196 ? -9.091 -15.046 0.513 1.00 95.69 196 PRO A CA 1
ATOM 1543 C C . PRO A 1 196 ? -9.797 -14.119 -0.476 1.00 95.69 196 PRO A C 1
ATOM 1545 O O . PRO A 1 196 ? -10.499 -14.597 -1.371 1.00 95.69 196 PRO A O 1
ATOM 1548 N N . ASP A 1 197 ? -9.587 -12.814 -0.327 1.00 94.88 197 ASP A N 1
ATOM 1549 C CA . ASP A 1 197 ? -10.200 -11.787 -1.168 1.00 94.88 197 ASP A CA 1
ATOM 1550 C C . ASP A 1 197 ? -9.241 -11.300 -2.267 1.00 94.88 197 ASP A C 1
ATOM 1552 O O . ASP A 1 197 ? -8.080 -11.717 -2.357 1.00 94.88 197 ASP A O 1
ATOM 1556 N N . THR A 1 198 ? -9.725 -10.406 -3.133 1.00 95.38 198 THR A N 1
ATOM 1557 C CA . THR A 1 198 ? -8.911 -9.784 -4.190 1.00 95.38 198 THR A CA 1
ATOM 1558 C C . THR A 1 198 ? -7.645 -9.127 -3.638 1.00 95.38 198 THR A C 1
ATOM 1560 O O . THR A 1 198 ? -6.595 -9.204 -4.276 1.00 95.38 198 THR A O 1
ATOM 1563 N N . VAL A 1 199 ? -7.694 -8.547 -2.432 1.00 95.12 199 VAL A N 1
ATOM 1564 C CA . VAL A 1 199 ? -6.518 -7.941 -1.792 1.00 95.12 199 VAL A CA 1
ATOM 1565 C C . VAL A 1 199 ? -5.488 -9.014 -1.443 1.00 95.12 199 VAL A C 1
ATOM 1567 O O . VAL A 1 199 ? -4.321 -8.841 -1.788 1.00 95.12 199 VAL A O 1
ATOM 1570 N N . THR A 1 200 ? -5.899 -10.146 -0.860 1.00 96.12 200 THR A N 1
ATOM 1571 C CA . THR A 1 200 ? -5.003 -11.272 -0.549 1.00 96.12 200 THR A CA 1
ATOM 1572 C C . THR A 1 200 ? -4.245 -11.748 -1.785 1.00 96.12 200 THR A C 1
ATOM 1574 O O . THR A 1 200 ? -3.015 -11.860 -1.773 1.00 96.12 200 THR A O 1
ATOM 1577 N N . TYR A 1 201 ? -4.978 -12.017 -2.870 1.00 97.25 201 TYR A N 1
ATOM 1578 C CA . TYR A 1 201 ? -4.390 -12.495 -4.117 1.00 97.25 201 TYR A CA 1
ATOM 1579 C C . TYR A 1 201 ? -3.465 -11.443 -4.732 1.00 97.25 201 TYR A C 1
ATOM 1581 O O . TYR A 1 201 ? -2.342 -11.780 -5.108 1.00 97.25 201 TYR A O 1
ATOM 1589 N N . ASN A 1 202 ? -3.892 -10.178 -4.800 1.00 97.06 202 ASN A N 1
ATOM 1590 C CA . ASN A 1 202 ? -3.088 -9.089 -5.356 1.00 97.06 202 ASN A CA 1
ATOM 1591 C C . ASN A 1 202 ? -1.777 -8.900 -4.578 1.00 97.06 202 ASN A C 1
ATOM 1593 O O . ASN A 1 202 ? -0.718 -8.783 -5.196 1.00 97.06 202 ASN A O 1
ATOM 1597 N N . THR A 1 203 ? -1.809 -8.945 -3.242 1.00 96.19 203 THR A N 1
ATOM 1598 C CA . THR A 1 203 ? -0.600 -8.853 -2.409 1.00 96.19 203 THR A CA 1
ATOM 1599 C C . THR A 1 203 ? 0.381 -9.989 -2.705 1.00 96.19 203 THR A C 1
ATOM 1601 O O . THR A 1 203 ? 1.561 -9.726 -2.944 1.00 96.19 203 THR A O 1
ATOM 1604 N N . LEU A 1 204 ? -0.091 -11.240 -2.759 1.00 96.31 204 LEU A N 1
ATOM 1605 C CA . LEU A 1 204 ? 0.766 -12.392 -3.065 1.00 96.31 204 LEU A CA 1
ATOM 1606 C C . LEU A 1 204 ? 1.310 -12.339 -4.492 1.00 96.31 204 LEU A C 1
ATOM 1608 O O . LEU A 1 204 ? 2.502 -12.551 -4.694 1.00 96.31 204 LEU A O 1
ATOM 1612 N N . MET A 1 205 ? 0.471 -12.024 -5.484 1.00 96.50 205 MET A N 1
ATOM 1613 C CA . MET A 1 205 ? 0.901 -11.890 -6.879 1.00 96.50 205 MET A CA 1
ATOM 1614 C C . MET A 1 205 ? 1.971 -10.809 -7.025 1.00 96.50 205 MET A C 1
ATOM 1616 O O . MET A 1 205 ? 2.992 -11.044 -7.669 1.00 96.50 205 MET A O 1
ATOM 1620 N N . GLN A 1 206 ? 1.789 -9.654 -6.378 1.00 94.56 206 GLN A N 1
ATOM 1621 C CA . GLN A 1 206 ? 2.779 -8.581 -6.392 1.00 94.56 206 GLN A CA 1
ATOM 1622 C C . GLN A 1 206 ? 4.093 -9.022 -5.740 1.00 94.56 206 GLN A C 1
ATOM 1624 O O . GLN A 1 206 ? 5.162 -8.748 -6.290 1.00 94.56 206 GLN A O 1
ATOM 1629 N N . GLY A 1 207 ? 4.023 -9.729 -4.607 1.00 92.75 207 GLY A N 1
ATOM 1630 C CA . GLY A 1 207 ? 5.180 -10.364 -3.979 1.00 92.75 207 GLY A CA 1
ATOM 1631 C C . GLY A 1 207 ? 5.903 -11.294 -4.953 1.00 92.75 207 GLY A C 1
ATOM 1632 O O . GLY A 1 207 ? 7.063 -11.060 -5.278 1.00 92.75 207 GLY A O 1
ATOM 1633 N N . MET A 1 208 ? 5.199 -12.275 -5.523 1.00 93.38 208 MET A N 1
ATOM 1634 C CA . MET A 1 208 ? 5.755 -13.259 -6.463 1.00 93.38 208 MET A CA 1
ATOM 1635 C C . MET A 1 208 ? 6.397 -12.614 -7.703 1.00 93.38 208 MET A C 1
ATOM 1637 O O . MET A 1 208 ? 7.493 -13.013 -8.111 1.00 93.38 208 MET A O 1
ATOM 1641 N N . CYS A 1 209 ? 5.780 -11.569 -8.266 1.00 91.81 209 CYS A N 1
ATOM 1642 C CA . CYS A 1 209 ? 6.357 -10.785 -9.361 1.00 91.81 209 CYS A CA 1
ATOM 1643 C C . CYS A 1 209 ? 7.681 -10.108 -8.959 1.00 91.81 209 CYS A C 1
ATOM 1645 O O . CYS A 1 209 ? 8.631 -10.117 -9.750 1.00 91.81 209 CYS A O 1
ATOM 1647 N N . LYS A 1 210 ? 7.785 -9.585 -7.726 1.00 87.94 210 LYS A N 1
ATOM 1648 C CA . LYS A 1 210 ? 9.018 -8.971 -7.200 1.00 87.94 210 LYS A CA 1
ATOM 1649 C C . LYS A 1 210 ? 10.168 -9.977 -7.082 1.00 87.94 210 LYS A C 1
ATOM 1651 O O . LYS A 1 210 ? 11.245 -9.670 -7.591 1.00 87.94 210 LYS A O 1
ATOM 1656 N N . LEU A 1 211 ? 9.955 -11.195 -6.555 1.00 87.19 211 LEU A N 1
ATOM 1657 C CA . LEU A 1 211 ? 11.022 -12.223 -6.595 1.00 87.19 211 LEU A CA 1
ATOM 1658 C C . LEU A 1 211 ? 11.351 -12.671 -8.020 1.00 87.19 211 LEU A C 1
ATOM 1660 O O . LEU A 1 211 ? 12.428 -13.199 -8.281 1.00 87.19 211 LEU A O 1
ATOM 1664 N N . GLY A 1 212 ? 10.403 -12.523 -8.944 1.00 87.56 212 GLY A N 1
ATOM 1665 C CA . GLY A 1 212 ? 10.519 -13.022 -10.311 1.00 87.56 212 GLY A CA 1
ATOM 1666 C C . GLY A 1 212 ? 9.892 -14.368 -10.578 1.00 87.56 212 GLY A C 1
ATOM 1667 O O . GLY A 1 212 ? 10.042 -14.894 -11.678 1.00 87.56 212 GLY A O 1
ATOM 1668 N N . ARG A 1 213 ? 9.128 -14.891 -9.624 1.00 90.56 213 ARG A N 1
ATOM 1669 C CA . ARG A 1 213 ? 8.311 -16.093 -9.785 1.00 90.56 213 ARG A CA 1
ATOM 1670 C C . ARG A 1 213 ? 6.982 -15.743 -10.468 1.00 90.56 213 ARG A C 1
ATOM 1672 O O . ARG A 1 213 ? 5.904 -15.961 -9.924 1.00 90.56 213 ARG A O 1
ATOM 1679 N N . VAL A 1 214 ? 7.047 -15.172 -11.674 1.00 92.69 214 VAL A N 1
ATOM 1680 C CA . VAL A 1 214 ? 5.848 -14.713 -12.411 1.00 92.69 214 VAL A CA 1
ATOM 1681 C C . VAL A 1 214 ? 4.929 -15.877 -12.798 1.00 92.69 214 VAL A C 1
ATOM 1683 O O . VAL A 1 214 ? 3.715 -15.712 -12.816 1.00 92.69 214 VAL A O 1
ATOM 1686 N N . SER A 1 215 ? 5.470 -17.080 -13.017 1.00 91.75 215 SER A N 1
ATOM 1687 C CA . SER A 1 215 ? 4.663 -18.296 -13.201 1.00 91.75 215 SER A CA 1
ATOM 1688 C C . SER A 1 215 ? 3.739 -18.562 -12.009 1.00 91.75 215 SER A C 1
ATOM 1690 O O . SER A 1 215 ? 2.542 -18.760 -12.201 1.00 91.75 215 SER A O 1
ATOM 1692 N N . THR A 1 216 ? 4.269 -18.472 -10.787 1.00 93.50 216 THR A N 1
ATOM 1693 C CA . THR A 1 216 ? 3.501 -18.615 -9.542 1.00 93.50 216 THR A CA 1
ATOM 1694 C C . THR A 1 216 ? 2.469 -17.495 -9.388 1.00 93.50 216 THR A C 1
ATOM 1696 O O . THR A 1 216 ? 1.347 -17.752 -8.959 1.00 93.50 216 THR A O 1
ATOM 1699 N N . ALA A 1 217 ? 2.788 -16.261 -9.801 1.00 95.56 217 ALA A N 1
ATOM 1700 C CA . ALA A 1 217 ? 1.803 -15.175 -9.838 1.00 95.56 217 ALA A CA 1
ATOM 1701 C C . ALA A 1 217 ? 0.632 -15.496 -10.791 1.00 95.56 217 ALA A C 1
ATOM 1703 O O . ALA A 1 217 ? -0.530 -15.325 -10.427 1.00 95.56 217 ALA A O 1
ATOM 1704 N N . CYS A 1 218 ? 0.905 -16.042 -11.980 1.00 93.81 218 CYS A N 1
ATOM 1705 C CA . CYS A 1 218 ? -0.141 -16.483 -12.906 1.00 93.81 218 CYS A CA 1
ATOM 1706 C C . CYS A 1 218 ? -0.948 -17.685 -12.375 1.00 93.81 218 CYS A C 1
ATOM 1708 O O . CYS A 1 218 ? -2.139 -17.802 -12.657 1.00 93.81 218 CYS A O 1
ATOM 1710 N N . GLU A 1 219 ? -0.335 -18.596 -11.617 1.00 95.00 219 GLU A N 1
ATOM 1711 C CA . GLU A 1 219 ? -1.052 -19.681 -10.929 1.00 95.00 219 GLU A CA 1
ATOM 1712 C C . GLU A 1 219 ? -1.999 -19.143 -9.852 1.00 95.0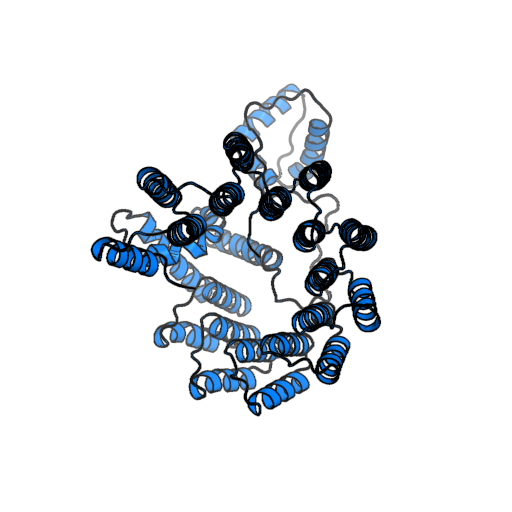0 219 GLU A C 1
ATOM 1714 O O . GLU A 1 219 ? -3.157 -19.562 -9.795 1.00 95.00 219 GLU A O 1
ATOM 1719 N N . LEU A 1 220 ? -1.549 -18.167 -9.057 1.00 96.19 220 LEU A N 1
ATOM 1720 C CA . LEU A 1 220 ? -2.389 -17.463 -8.087 1.00 96.19 220 LEU A CA 1
ATOM 1721 C C . LEU A 1 220 ? -3.568 -16.761 -8.768 1.00 96.19 220 LEU A C 1
ATOM 1723 O O . LEU A 1 220 ? -4.688 -16.873 -8.279 1.00 96.19 220 LEU A O 1
ATOM 1727 N N . PHE A 1 221 ? -3.354 -16.130 -9.924 1.00 95.56 221 PHE A N 1
ATOM 1728 C CA . PHE A 1 221 ? -4.429 -15.539 -10.725 1.00 95.56 221 PHE A CA 1
ATOM 1729 C C . PHE A 1 221 ? -5.469 -16.577 -11.177 1.00 95.56 221 PHE A C 1
ATOM 1731 O O . PHE A 1 221 ? -6.672 -16.375 -11.022 1.00 95.56 221 PHE A O 1
ATOM 1738 N N . ARG A 1 222 ? -5.033 -17.740 -11.678 1.00 95.00 222 ARG A N 1
ATOM 1739 C CA . ARG A 1 222 ? -5.962 -18.830 -12.035 1.00 95.00 222 ARG A CA 1
ATOM 1740 C C . ARG A 1 222 ? -6.725 -19.340 -10.813 1.00 95.00 222 ARG A C 1
ATOM 1742 O O . ARG A 1 222 ? -7.927 -19.588 -10.901 1.00 95.00 222 ARG A O 1
ATOM 1749 N N . LYS A 1 223 ? -6.050 -19.462 -9.666 1.00 95.31 223 LYS A N 1
ATOM 1750 C CA . LYS A 1 223 ? -6.672 -19.867 -8.399 1.00 95.31 223 LYS A CA 1
ATOM 1751 C C . LYS A 1 223 ? -7.688 -18.833 -7.901 1.00 95.31 223 LYS A C 1
ATOM 1753 O O . LYS A 1 223 ? -8.738 -19.229 -7.398 1.00 95.31 223 LYS A O 1
ATOM 1758 N N . MET A 1 224 ? -7.416 -17.540 -8.081 1.00 95.75 224 MET A N 1
ATOM 1759 C CA . MET A 1 224 ? -8.331 -16.440 -7.766 1.00 95.75 224 MET A CA 1
ATOM 1760 C C . MET A 1 224 ? -9.653 -16.596 -8.529 1.00 95.75 224 MET A C 1
ATOM 1762 O O . MET A 1 224 ? -10.718 -16.639 -7.912 1.00 95.75 224 MET A O 1
ATOM 1766 N N . ILE A 1 225 ? -9.574 -16.802 -9.849 1.00 93.06 225 ILE A N 1
ATOM 1767 C CA . ILE A 1 225 ? -10.747 -17.028 -10.708 1.00 93.06 225 ILE A CA 1
ATOM 1768 C C . ILE A 1 225 ? -11.483 -18.313 -10.303 1.00 93.06 225 ILE A C 1
ATOM 1770 O O . ILE A 1 225 ? -12.703 -18.306 -10.142 1.00 93.06 225 ILE A O 1
ATOM 1774 N N . ALA A 1 226 ? -10.754 -19.411 -10.075 1.00 94.12 226 ALA A N 1
ATOM 1775 C CA . ALA A 1 226 ? -11.343 -20.680 -9.635 1.00 94.12 226 ALA A CA 1
ATOM 1776 C C . ALA A 1 226 ? -12.058 -20.562 -8.275 1.00 94.12 226 ALA A C 1
ATOM 1778 O O . ALA A 1 226 ? -13.046 -21.251 -8.026 1.00 94.12 226 ALA A O 1
ATOM 1779 N N . SER A 1 227 ? -11.599 -19.646 -7.420 1.00 91.62 227 SER A N 1
ATOM 1780 C CA . SER A 1 227 ? -12.205 -19.325 -6.122 1.00 91.62 227 SER A CA 1
ATOM 1781 C C . SER A 1 227 ? -13.348 -18.303 -6.222 1.00 91.62 227 SER A C 1
ATOM 1783 O O . SER A 1 227 ? -13.808 -17.805 -5.196 1.00 91.62 227 SER A O 1
ATOM 1785 N N . ARG A 1 228 ? -13.810 -17.984 -7.442 1.00 91.69 228 ARG A N 1
ATOM 1786 C CA . ARG A 1 228 ? -14.877 -17.012 -7.745 1.00 91.69 228 ARG A CA 1
ATOM 1787 C C . ARG A 1 228 ? -14.596 -15.586 -7.255 1.00 91.69 228 ARG A C 1
ATOM 1789 O O . ARG A 1 228 ? -15.531 -14.814 -7.063 1.00 91.69 228 ARG A O 1
ATOM 1796 N N . GLN A 1 229 ? -13.326 -15.232 -7.064 1.00 93.94 229 GLN A N 1
ATOM 1797 C CA . GLN A 1 229 ? -12.928 -13.847 -6.820 1.00 93.94 229 GLN A CA 1
ATOM 1798 C C . GLN A 1 229 ? -12.810 -13.124 -8.162 1.00 93.94 229 GLN A C 1
ATOM 1800 O O . GLN A 1 229 ? -12.249 -13.674 -9.111 1.00 93.94 229 GLN A O 1
ATOM 1805 N N . VAL A 1 230 ? -13.351 -11.909 -8.247 1.00 90.56 230 VAL A N 1
ATOM 1806 C CA . VAL A 1 230 ? -13.356 -11.109 -9.479 1.00 90.56 230 VAL A CA 1
ATOM 1807 C C . VAL A 1 230 ? -12.056 -10.303 -9.551 1.00 90.56 230 VAL A C 1
ATOM 1809 O O . VAL A 1 230 ? -11.814 -9.487 -8.656 1.00 90.56 230 VAL A O 1
ATOM 1812 N N . PRO A 1 231 ? -11.203 -10.527 -10.571 1.00 91.12 231 PRO A N 1
ATOM 1813 C CA . PRO A 1 231 ? -10.031 -9.693 -10.804 1.00 91.12 231 PRO A CA 1
ATOM 1814 C C . PRO A 1 231 ? -10.431 -8.244 -11.047 1.00 91.12 231 PRO A C 1
ATOM 1816 O O . PRO A 1 231 ? -11.332 -7.974 -11.840 1.00 91.12 231 PRO A O 1
ATOM 1819 N N . ASP A 1 232 ? -9.748 -7.321 -10.381 1.00 89.94 232 ASP A N 1
ATOM 1820 C CA . ASP A 1 232 ? -9.928 -5.892 -10.600 1.00 89.94 232 ASP A CA 1
ATOM 1821 C C . ASP A 1 232 ? -8.807 -5.329 -11.481 1.00 89.94 232 ASP A C 1
ATOM 1823 O O . ASP A 1 232 ? -7.867 -6.023 -11.879 1.00 89.94 232 ASP A O 1
ATOM 1827 N N . ILE A 1 233 ? -8.894 -4.039 -11.803 1.00 89.19 233 ILE A N 1
ATOM 1828 C CA . ILE A 1 233 ? -7.878 -3.374 -12.622 1.00 89.19 233 ILE A CA 1
ATOM 1829 C C . ILE A 1 233 ? -6.475 -3.447 -11.994 1.00 89.19 233 ILE A C 1
ATOM 1831 O O . ILE A 1 233 ? -5.484 -3.549 -12.716 1.00 89.19 233 ILE A O 1
ATOM 1835 N N . VAL A 1 234 ? -6.389 -3.479 -10.658 1.00 91.50 234 VAL A N 1
ATOM 1836 C CA . VAL A 1 234 ? -5.124 -3.590 -9.921 1.00 91.50 234 VAL A CA 1
ATOM 1837 C C . VAL A 1 234 ? -4.508 -4.977 -10.112 1.00 91.50 234 VAL A C 1
ATOM 1839 O O . VAL A 1 234 ? -3.298 -5.075 -10.322 1.00 91.50 234 VAL A O 1
ATOM 1842 N N . THR A 1 235 ? -5.316 -6.043 -10.121 1.00 93.31 235 THR A N 1
ATOM 1843 C CA . THR A 1 235 ? -4.866 -7.405 -10.444 1.00 93.31 235 THR A CA 1
ATOM 1844 C C . THR A 1 235 ? -4.140 -7.439 -11.785 1.00 93.31 235 THR A C 1
ATOM 1846 O O . THR A 1 235 ? -3.035 -7.977 -11.899 1.00 93.31 235 THR A O 1
ATOM 1849 N N . PHE A 1 236 ? -4.736 -6.825 -12.805 1.00 92.62 236 PHE A N 1
ATOM 1850 C CA . PHE A 1 236 ? -4.145 -6.792 -14.133 1.00 92.62 236 PHE A CA 1
ATOM 1851 C C . PHE A 1 236 ? -2.899 -5.907 -14.210 1.00 92.62 236 PHE A C 1
ATOM 1853 O O . PHE A 1 236 ? -1.931 -6.307 -14.854 1.00 92.62 236 PHE A O 1
ATOM 1860 N N . HIS A 1 237 ? -2.868 -4.759 -13.520 1.00 93.44 237 HIS A N 1
ATOM 1861 C CA . HIS A 1 237 ? -1.656 -3.930 -13.416 1.00 93.44 237 HIS A CA 1
ATOM 1862 C C . HIS A 1 237 ? -0.473 -4.728 -12.871 1.00 93.44 237 HIS A C 1
ATOM 1864 O O . HIS A 1 237 ? 0.615 -4.679 -13.440 1.00 93.44 237 HIS A O 1
ATOM 1870 N N . ILE A 1 238 ? -0.692 -5.500 -11.803 1.00 94.69 238 ILE A N 1
ATOM 1871 C CA . ILE A 1 238 ? 0.346 -6.321 -11.166 1.00 94.69 238 ILE A CA 1
ATOM 1872 C C . ILE A 1 238 ? 0.890 -7.380 -12.131 1.00 94.69 238 ILE A C 1
ATOM 1874 O O . ILE A 1 238 ? 2.105 -7.583 -12.208 1.00 94.69 238 ILE A O 1
ATOM 1878 N N . LEU A 1 239 ? 0.007 -8.062 -12.865 1.00 95.00 239 LEU A N 1
ATOM 1879 C CA . LEU A 1 239 ? 0.409 -9.104 -13.809 1.00 95.00 239 LEU A CA 1
ATOM 1880 C C . LEU A 1 239 ? 1.116 -8.528 -15.037 1.00 95.00 239 LEU A C 1
ATOM 1882 O O . LEU A 1 239 ? 2.155 -9.058 -15.423 1.00 95.00 239 LEU A O 1
ATOM 1886 N N . LEU A 1 240 ? 0.603 -7.438 -15.617 1.00 94.56 240 LEU A N 1
ATOM 1887 C CA . LEU A 1 240 ? 1.250 -6.754 -16.739 1.00 94.56 240 LEU A CA 1
ATOM 1888 C C . LEU A 1 240 ? 2.659 -6.288 -16.355 1.00 94.56 240 LEU A C 1
ATOM 1890 O O . LEU A 1 240 ? 3.615 -6.610 -17.057 1.00 94.56 240 LEU A O 1
ATOM 1894 N N . ASP A 1 241 ? 2.809 -5.614 -15.210 1.00 93.12 241 ASP A N 1
ATOM 1895 C CA . ASP A 1 241 ? 4.109 -5.128 -14.728 1.00 93.12 241 ASP A CA 1
ATOM 1896 C C . ASP A 1 241 ? 5.085 -6.287 -14.484 1.00 93.12 241 ASP A C 1
ATOM 1898 O O . ASP A 1 241 ? 6.237 -6.246 -14.924 1.00 93.12 241 ASP A O 1
ATOM 1902 N N . GLY A 1 242 ? 4.610 -7.363 -13.850 1.00 93.69 242 GLY A N 1
ATOM 1903 C CA . GLY A 1 242 ? 5.398 -8.571 -13.619 1.00 93.69 242 GLY A CA 1
ATOM 1904 C C . GLY A 1 242 ? 5.873 -9.244 -14.910 1.00 93.69 242 GLY A C 1
ATOM 1905 O O . GLY A 1 242 ? 7.053 -9.583 -15.026 1.00 93.69 242 GLY A O 1
ATOM 1906 N N . LEU A 1 243 ? 4.981 -9.415 -15.891 1.00 94.19 243 LEU A N 1
ATOM 1907 C CA . LEU A 1 243 ? 5.294 -10.025 -17.187 1.00 94.19 243 LEU A CA 1
ATOM 1908 C C . LEU A 1 243 ? 6.287 -9.169 -17.984 1.00 94.19 243 LEU A C 1
ATOM 1910 O O . LEU A 1 243 ? 7.295 -9.696 -18.464 1.00 94.19 243 LEU A O 1
ATOM 1914 N N . CYS A 1 244 ? 6.060 -7.855 -18.057 1.00 93.44 244 CYS A N 1
ATOM 1915 C CA . CYS A 1 244 ? 6.951 -6.907 -18.727 1.00 93.44 244 CYS A CA 1
ATOM 1916 C C . CYS A 1 244 ? 8.356 -6.907 -18.113 1.00 93.44 244 CYS A C 1
ATOM 1918 O O . CYS A 1 244 ? 9.343 -7.049 -18.834 1.00 93.44 244 CYS A O 1
ATOM 1920 N N . LYS A 1 245 ? 8.473 -6.843 -16.779 1.00 89.31 245 LYS A N 1
ATOM 1921 C CA . LYS A 1 245 ? 9.773 -6.867 -16.078 1.00 89.31 245 LYS A CA 1
ATOM 1922 C C . LYS A 1 245 ? 10.559 -8.163 -16.270 1.00 89.31 245 LYS A C 1
ATOM 1924 O O . LYS A 1 245 ? 11.772 -8.168 -16.074 1.00 89.31 245 LYS A O 1
ATOM 1929 N N . ARG A 1 246 ? 9.893 -9.261 -16.637 1.00 89.31 246 ARG A N 1
ATOM 1930 C CA . ARG A 1 246 ? 10.537 -10.547 -16.951 1.00 89.31 246 ARG A CA 1
ATOM 1931 C C . ARG A 1 246 ? 10.681 -10.810 -18.446 1.00 89.31 246 ARG A C 1
ATOM 1933 O O . ARG A 1 246 ? 11.033 -11.924 -18.818 1.00 89.31 246 ARG A O 1
ATOM 1940 N N . GLY A 1 247 ? 10.420 -9.812 -19.292 1.00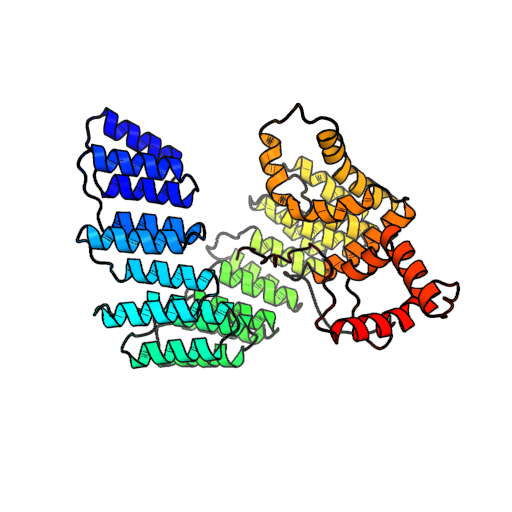 87.62 247 GLY A N 1
ATOM 1941 C CA . GLY A 1 247 ? 10.552 -9.931 -20.745 1.00 87.62 247 GLY A CA 1
ATOM 1942 C C . GLY A 1 247 ? 9.514 -10.849 -21.396 1.00 87.62 247 GLY A C 1
ATOM 1943 O O . GLY A 1 247 ? 9.632 -11.162 -22.576 1.00 87.62 247 GLY A O 1
ATOM 1944 N N . LYS A 1 248 ? 8.469 -11.269 -20.669 1.00 90.62 248 LYS A N 1
ATOM 1945 C CA . LYS A 1 248 ? 7.368 -12.101 -21.184 1.00 90.62 248 LYS A CA 1
ATOM 1946 C C . LYS A 1 248 ? 6.340 -11.243 -21.930 1.00 90.62 248 LYS A C 1
ATOM 1948 O O . LYS A 1 248 ? 5.152 -11.245 -21.611 1.00 90.62 248 LYS A O 1
ATOM 1953 N N . LEU A 1 249 ? 6.808 -10.469 -22.907 1.00 91.88 249 LEU A N 1
ATOM 1954 C CA . LEU A 1 249 ? 6.005 -9.445 -23.579 1.00 91.88 249 LEU A CA 1
ATOM 1955 C C . LEU A 1 249 ? 4.836 -10.018 -24.377 1.00 91.88 249 LEU A C 1
ATOM 1957 O O . LEU A 1 249 ? 3.767 -9.421 -24.394 1.00 91.88 249 LEU A O 1
ATOM 1961 N N . GLU A 1 250 ? 5.000 -11.191 -24.987 1.00 91.06 250 GLU A N 1
ATOM 1962 C CA . GLU A 1 250 ? 3.914 -11.836 -25.729 1.00 91.06 250 GLU A CA 1
ATOM 1963 C C . GLU A 1 250 ? 2.737 -12.205 -24.808 1.00 91.06 250 GLU A C 1
ATOM 1965 O O . GLU A 1 250 ? 1.577 -11.973 -25.145 1.00 91.06 250 GLU A O 1
ATOM 1970 N N . GLU A 1 251 ? 3.027 -12.730 -23.612 1.00 91.69 251 GLU A N 1
ATOM 1971 C CA . GLU A 1 251 ? 2.010 -13.009 -22.590 1.00 91.69 251 GLU A CA 1
ATOM 1972 C C . GLU A 1 251 ? 1.360 -11.707 -22.088 1.00 91.69 251 GLU A C 1
ATOM 1974 O O . GLU A 1 251 ? 0.141 -11.661 -21.919 1.00 91.69 251 GLU A O 1
ATOM 1979 N N . ALA A 1 252 ? 2.146 -10.637 -21.907 1.00 93.75 252 ALA A N 1
ATOM 1980 C CA . ALA A 1 252 ? 1.640 -9.328 -21.487 1.00 93.75 252 ALA A CA 1
ATOM 1981 C C . ALA A 1 252 ? 0.689 -8.708 -22.528 1.00 93.75 252 ALA A C 1
ATOM 1983 O O . ALA A 1 252 ? -0.382 -8.221 -22.171 1.00 93.75 252 ALA A O 1
ATOM 1984 N N . LEU A 1 253 ? 1.032 -8.776 -23.818 1.00 91.25 253 LEU A N 1
ATOM 1985 C CA . LEU A 1 253 ? 0.187 -8.282 -24.908 1.00 91.25 253 LEU A CA 1
ATOM 1986 C C . LEU A 1 253 ? -1.107 -9.096 -25.045 1.00 91.25 253 LEU A C 1
ATOM 1988 O O . LEU A 1 253 ? -2.175 -8.511 -25.217 1.00 91.25 253 LEU A O 1
ATOM 1992 N N . LYS A 1 254 ? -1.043 -10.428 -24.897 1.00 91.69 254 LYS A N 1
ATOM 1993 C CA . LYS A 1 254 ? -2.242 -11.287 -24.860 1.00 91.69 254 LYS A CA 1
ATOM 1994 C C . LYS A 1 254 ? -3.153 -10.930 -23.688 1.00 91.69 254 LYS A C 1
ATOM 1996 O O . LYS A 1 254 ? -4.366 -10.847 -23.867 1.00 91.69 254 LYS A O 1
ATOM 2001 N N . LEU A 1 255 ? -2.581 -10.692 -22.504 1.00 91.25 255 LEU A N 1
ATOM 2002 C CA . LEU A 1 255 ? -3.341 -10.264 -21.330 1.00 91.25 255 LEU A CA 1
ATOM 2003 C C . LEU A 1 255 ? -4.009 -8.906 -21.570 1.00 91.25 255 LEU A C 1
ATOM 2005 O O . LEU A 1 255 ? -5.198 -8.760 -21.310 1.00 91.25 255 LEU A O 1
ATOM 2009 N N . PHE A 1 256 ? -3.279 -7.942 -22.128 1.00 89.81 256 PHE A N 1
ATOM 2010 C CA . PHE A 1 256 ? -3.822 -6.627 -22.460 1.00 89.81 256 PHE A CA 1
ATOM 2011 C C . PHE A 1 256 ? -4.963 -6.697 -23.475 1.00 89.81 256 PHE A C 1
ATOM 2013 O O . PHE A 1 256 ? -5.988 -6.045 -23.304 1.00 89.81 256 PHE A O 1
ATOM 2020 N N . GLN A 1 257 ? -4.825 -7.531 -24.506 1.00 88.00 257 GLN A N 1
ATOM 2021 C CA . GLN A 1 257 ? -5.882 -7.750 -25.488 1.00 88.00 257 GLN A CA 1
ATOM 2022 C C . GLN A 1 257 ? -7.106 -8.441 -24.869 1.00 88.00 257 GLN A C 1
ATOM 2024 O O . GLN A 1 257 ? -8.239 -8.116 -25.212 1.00 88.00 257 GLN A O 1
ATOM 2029 N N . ALA A 1 258 ? -6.906 -9.367 -23.928 1.00 86.69 258 ALA A N 1
ATOM 2030 C CA . ALA A 1 258 ? -8.011 -9.963 -23.183 1.00 86.69 258 ALA A CA 1
ATOM 2031 C C . ALA A 1 258 ? -8.748 -8.923 -22.321 1.00 86.69 258 ALA A C 1
ATOM 2033 O O . ALA A 1 258 ? -9.975 -8.945 -22.275 1.00 86.69 258 ALA A O 1
ATOM 2034 N N . MET A 1 259 ? -8.023 -7.984 -21.698 1.00 86.81 259 MET A N 1
ATOM 2035 C CA . MET A 1 259 ? -8.629 -6.859 -20.974 1.00 86.81 259 MET A CA 1
ATOM 2036 C C . MET A 1 259 ? -9.399 -5.931 -21.922 1.00 86.81 259 MET A C 1
ATOM 2038 O O . MET A 1 259 ? -10.517 -5.537 -21.613 1.00 86.81 259 MET A O 1
ATOM 2042 N N . TRP A 1 260 ? -8.839 -5.631 -23.097 1.00 81.31 260 TRP A N 1
ATOM 2043 C CA . TRP A 1 260 ? -9.496 -4.832 -24.139 1.00 81.31 260 TRP A CA 1
ATOM 2044 C C . TRP A 1 260 ? -10.863 -5.385 -24.551 1.00 81.31 260 TRP A C 1
ATOM 2046 O O . TRP A 1 260 ? -11.805 -4.637 -24.779 1.00 81.31 260 TRP A O 1
ATOM 2056 N N . ASN A 1 261 ? -10.964 -6.710 -24.647 1.00 81.62 261 ASN A N 1
ATOM 2057 C CA . ASN A 1 261 ? -12.180 -7.399 -25.075 1.00 81.62 261 ASN A CA 1
ATOM 2058 C C . ASN A 1 261 ? -13.187 -7.637 -23.935 1.00 81.62 261 ASN A C 1
ATOM 2060 O O . ASN A 1 261 ? -14.227 -8.253 -24.160 1.00 81.62 261 ASN A O 1
ATOM 2064 N N . SER A 1 262 ? -12.868 -7.208 -22.715 1.00 79.19 262 SER A N 1
ATOM 2065 C CA . SER A 1 262 ? -13.740 -7.311 -21.543 1.00 79.19 262 SER A CA 1
ATOM 2066 C C . SER A 1 262 ? -14.442 -5.983 -21.256 1.00 79.19 262 SER A C 1
ATOM 2068 O O . SER A 1 262 ? -14.003 -4.938 -21.720 1.00 79.19 262 SER A O 1
ATOM 2070 N N . GLU A 1 263 ? -15.493 -5.993 -20.432 1.00 71.44 263 GLU A N 1
ATOM 2071 C CA . GLU A 1 263 ? -16.225 -4.779 -20.016 1.00 71.44 263 GLU A CA 1
ATOM 2072 C C . GLU A 1 263 ? -15.420 -3.853 -19.069 1.00 71.44 263 GLU A C 1
ATOM 2074 O O . GLU A 1 263 ? -15.981 -2.967 -18.428 1.00 71.44 263 GLU A O 1
ATOM 2079 N N . LEU A 1 264 ? -14.106 -4.060 -18.933 1.00 72.62 264 LEU A N 1
ATOM 2080 C CA . LEU A 1 264 ? -13.241 -3.261 -18.071 1.00 72.62 264 LEU A CA 1
ATOM 2081 C C . LEU A 1 264 ? -12.807 -1.977 -18.782 1.00 72.62 264 LEU A C 1
ATOM 2083 O O . LEU A 1 264 ? -12.162 -2.015 -19.829 1.00 72.62 264 LEU A O 1
ATOM 2087 N N . GLU A 1 265 ? -13.069 -0.831 -18.156 1.00 74.25 265 GLU A N 1
ATOM 2088 C CA . GLU A 1 265 ? -12.492 0.440 -18.590 1.00 74.25 265 GLU A CA 1
ATOM 2089 C C . GLU A 1 265 ? -10.973 0.423 -18.377 1.00 74.25 265 GLU A C 1
ATOM 2091 O O . GLU A 1 265 ? -10.467 0.457 -17.251 1.00 74.25 265 GLU A O 1
ATOM 2096 N N . LEU A 1 266 ? -10.224 0.347 -19.477 1.00 79.38 266 LEU A N 1
ATOM 2097 C CA . LEU A 1 266 ? -8.769 0.384 -19.436 1.00 79.38 266 LEU A CA 1
ATOM 2098 C C . LEU A 1 266 ? -8.280 1.735 -18.922 1.00 79.38 266 LEU A C 1
ATOM 2100 O O . LEU A 1 266 ? -8.606 2.788 -19.466 1.00 79.38 266 LEU A O 1
ATOM 2104 N N . SER A 1 267 ? -7.428 1.698 -17.901 1.00 84.38 267 SER A N 1
ATOM 2105 C CA . SER A 1 267 ? -6.804 2.899 -17.363 1.00 84.38 267 SER A CA 1
ATOM 2106 C C . SER A 1 267 ? -5.507 3.234 -18.094 1.00 84.38 267 SER A C 1
ATOM 2108 O O . SER A 1 267 ? -4.805 2.357 -18.606 1.00 84.38 267 SER A O 1
ATOM 2110 N N . ILE A 1 268 ? -5.137 4.516 -18.067 1.00 89.00 268 ILE A N 1
ATOM 2111 C CA . ILE A 1 268 ? -3.845 5.011 -18.570 1.00 89.00 268 ILE A CA 1
ATOM 2112 C C . ILE A 1 268 ? -2.649 4.249 -17.971 1.00 89.00 268 ILE A C 1
ATOM 2114 O O . ILE A 1 268 ? -1.645 4.022 -18.639 1.00 89.00 268 ILE A O 1
ATOM 2118 N N . VAL A 1 269 ? -2.787 3.761 -16.733 1.00 89.88 269 VAL A N 1
ATOM 2119 C CA . VAL A 1 269 ? -1.759 2.978 -16.039 1.00 89.88 269 VAL A CA 1
ATOM 2120 C C . VAL A 1 269 ? -1.442 1.672 -16.780 1.00 89.88 269 VAL A C 1
ATOM 2122 O O . VAL A 1 269 ? -0.272 1.314 -16.877 1.00 89.88 269 VAL A O 1
ATOM 2125 N N . CYS A 1 270 ? -2.437 0.988 -17.364 1.00 89.69 270 CYS A N 1
ATOM 2126 C CA . CYS A 1 270 ? -2.210 -0.242 -18.139 1.00 89.69 270 CYS A CA 1
ATOM 2127 C C . CYS A 1 270 ? -1.299 0.008 -19.348 1.00 89.69 270 CYS A C 1
ATOM 2129 O O . CYS A 1 270 ? -0.369 -0.756 -19.604 1.00 89.69 270 CYS A O 1
ATOM 2131 N N . TYR A 1 271 ? -1.561 1.096 -20.075 1.00 91.44 271 TYR A N 1
ATOM 2132 C CA . TYR A 1 271 ? -0.748 1.507 -21.216 1.00 91.44 2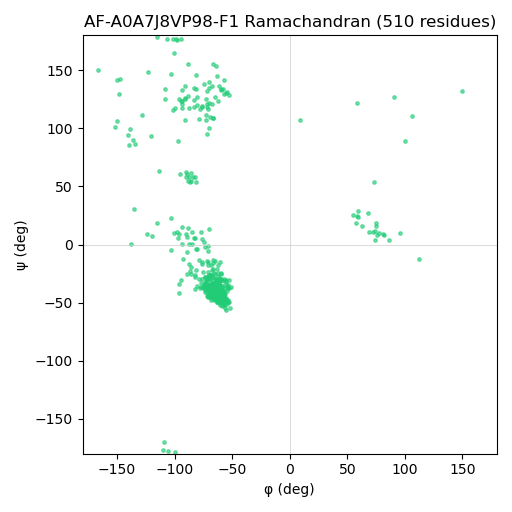71 TYR A CA 1
ATOM 2133 C C . TYR A 1 271 ? 0.655 1.900 -20.783 1.00 91.44 271 TYR A C 1
ATOM 2135 O O . TYR A 1 271 ? 1.615 1.437 -21.384 1.00 91.44 271 TYR A O 1
ATOM 2143 N N . ASN A 1 272 ? 0.780 2.694 -19.718 1.00 93.31 272 ASN A N 1
ATOM 2144 C CA . ASN A 1 272 ? 2.075 3.121 -19.195 1.00 93.31 272 ASN A CA 1
ATOM 2145 C C . ASN A 1 272 ? 2.964 1.924 -18.845 1.00 93.31 272 ASN A C 1
ATOM 2147 O O . ASN A 1 272 ? 4.127 1.899 -19.236 1.00 93.31 272 ASN A O 1
ATOM 2151 N N . ILE A 1 273 ? 2.408 0.902 -18.187 1.00 93.12 273 ILE A N 1
ATOM 2152 C CA . ILE A 1 273 ? 3.132 -0.335 -17.860 1.00 93.12 273 ILE A CA 1
ATOM 2153 C C . ILE A 1 273 ? 3.625 -1.049 -19.129 1.00 93.12 273 ILE A C 1
ATOM 2155 O O . ILE A 1 273 ? 4.785 -1.456 -19.199 1.00 93.12 273 ILE A O 1
ATOM 2159 N N . LEU A 1 274 ? 2.766 -1.200 -20.141 1.00 93.50 274 LEU A N 1
ATOM 2160 C CA . LEU A 1 274 ? 3.121 -1.901 -21.378 1.00 93.50 274 LEU A CA 1
ATOM 2161 C C . LEU A 1 274 ? 4.114 -1.133 -22.237 1.00 93.50 274 LEU A C 1
ATOM 2163 O O . LEU A 1 274 ? 5.071 -1.730 -22.720 1.00 93.50 274 LEU A O 1
ATOM 2167 N N . ILE A 1 275 ? 3.902 0.170 -22.417 1.00 94.25 275 ILE A N 1
ATOM 2168 C CA . ILE A 1 275 ? 4.809 1.042 -23.161 1.00 94.25 275 ILE A CA 1
ATOM 2169 C C . ILE A 1 275 ? 6.190 1.004 -22.499 1.00 94.25 275 ILE A C 1
ATOM 2171 O O . ILE A 1 275 ? 7.183 0.777 -23.182 1.00 94.25 275 ILE A O 1
ATOM 2175 N N . ASP A 1 276 ? 6.264 1.130 -21.170 1.00 93.06 276 ASP A N 1
ATOM 2176 C CA . ASP A 1 276 ? 7.526 1.045 -20.427 1.00 93.06 276 ASP A CA 1
ATOM 2177 C C . ASP A 1 276 ? 8.201 -0.326 -20.587 1.00 93.06 276 ASP A C 1
ATOM 2179 O O . ASP A 1 276 ? 9.404 -0.407 -20.850 1.00 93.06 276 ASP A O 1
ATOM 2183 N N . GLY A 1 277 ? 7.425 -1.410 -20.502 1.00 92.38 277 GLY A N 1
ATOM 2184 C CA . GLY A 1 277 ? 7.903 -2.768 -20.749 1.00 92.38 277 GLY A CA 1
ATOM 2185 C C . GLY A 1 277 ? 8.465 -2.977 -22.159 1.00 92.38 277 GLY A C 1
ATOM 2186 O O . GLY A 1 277 ? 9.541 -3.554 -22.309 1.00 92.38 277 GLY A O 1
ATOM 2187 N N . LEU A 1 278 ? 7.763 -2.490 -23.184 1.00 92.94 278 LEU A N 1
ATOM 2188 C CA . LEU A 1 278 ? 8.169 -2.582 -24.589 1.00 92.94 278 LEU A CA 1
ATOM 2189 C C . LEU A 1 278 ? 9.417 -1.744 -24.871 1.00 92.94 278 LEU A C 1
ATOM 2191 O O . LEU A 1 278 ? 10.360 -2.251 -25.475 1.00 92.94 278 LEU A O 1
ATOM 2195 N N . CYS A 1 279 ? 9.457 -0.503 -24.380 1.00 92.25 279 CYS A N 1
ATOM 2196 C CA . CYS A 1 279 ? 10.605 0.391 -24.511 1.00 92.25 279 CYS A CA 1
ATOM 2197 C C . CYS A 1 279 ? 11.873 -0.217 -23.900 1.00 92.25 279 CYS A C 1
ATOM 2199 O O . CYS A 1 279 ? 12.933 -0.175 -24.511 1.00 92.25 279 CYS A O 1
ATOM 2201 N N . LYS A 1 280 ? 11.783 -0.828 -22.712 1.00 89.25 280 LYS A N 1
ATOM 2202 C CA . LYS A 1 280 ? 12.940 -1.477 -22.066 1.00 89.25 280 LYS A CA 1
ATOM 2203 C C . LYS A 1 280 ? 13.435 -2.729 -22.776 1.00 89.25 280 LYS A C 1
ATOM 2205 O O . LYS A 1 280 ? 14.592 -3.096 -22.605 1.00 89.25 280 LYS A O 1
ATOM 2210 N N . ALA A 1 281 ? 12.558 -3.403 -23.507 1.00 88.69 281 ALA A N 1
ATOM 2211 C CA . ALA A 1 281 ? 12.911 -4.564 -24.311 1.00 88.69 281 ALA A CA 1
ATOM 2212 C C . ALA A 1 281 ? 13.375 -4.192 -25.731 1.00 88.69 281 ALA A C 1
ATOM 2214 O O . ALA A 1 281 ? 13.662 -5.088 -26.518 1.00 88.69 281 ALA A O 1
ATOM 2215 N N . GLY A 1 282 ? 13.417 -2.897 -26.063 1.00 88.69 282 GLY A N 1
ATOM 2216 C CA . GLY A 1 282 ? 13.822 -2.375 -27.369 1.00 88.69 282 GLY A CA 1
ATOM 2217 C C . GLY A 1 282 ? 12.744 -2.416 -28.455 1.00 88.69 282 GLY A C 1
ATOM 2218 O O . GLY A 1 282 ? 13.001 -2.109 -29.616 1.00 88.69 282 GLY A O 1
ATOM 2219 N N . HIS A 1 283 ? 11.496 -2.739 -28.110 1.00 91.31 283 HIS A N 1
ATOM 2220 C CA . HIS A 1 283 ? 10.368 -2.729 -29.049 1.00 91.31 283 HIS A CA 1
ATOM 2221 C C . HIS A 1 283 ? 9.722 -1.337 -29.151 1.00 91.31 283 HIS A C 1
ATOM 2223 O O . HIS A 1 283 ? 8.512 -1.181 -28.959 1.00 91.31 283 HIS A O 1
ATOM 2229 N N . ILE A 1 284 ? 10.530 -0.313 -29.447 1.00 91.62 284 ILE A N 1
ATOM 2230 C CA . ILE A 1 284 ? 10.108 1.097 -29.424 1.00 91.62 284 ILE A CA 1
ATOM 2231 C C . ILE A 1 284 ? 8.965 1.406 -30.400 1.00 91.62 284 ILE A C 1
ATOM 2233 O O . ILE A 1 284 ? 8.056 2.151 -30.049 1.00 91.62 284 ILE A O 1
ATOM 2237 N N . GLU A 1 285 ? 8.946 0.786 -31.582 1.00 91.69 285 GLU A N 1
ATOM 2238 C CA . GLU A 1 285 ? 7.907 1.026 -32.595 1.00 91.69 285 GLU A CA 1
ATOM 2239 C C . GLU A 1 285 ? 6.516 0.567 -32.131 1.00 91.69 285 GLU A C 1
ATOM 2241 O O . GLU A 1 285 ? 5.527 1.278 -32.312 1.00 91.69 285 GLU A O 1
ATOM 2246 N N . VAL A 1 286 ? 6.435 -0.567 -31.428 1.00 91.25 286 VAL A N 1
ATOM 2247 C CA . VAL A 1 286 ? 5.177 -1.028 -30.814 1.00 91.25 286 VAL A CA 1
ATOM 2248 C C . VAL A 1 286 ? 4.786 -0.114 -29.646 1.00 91.25 286 VAL A C 1
ATOM 2250 O O . VAL A 1 286 ? 3.608 0.194 -29.458 1.00 91.25 286 VAL A O 1
ATOM 2253 N N . GLY A 1 287 ? 5.773 0.371 -28.881 1.00 92.38 287 GLY A N 1
ATOM 2254 C CA . GLY A 1 287 ? 5.566 1.374 -27.832 1.00 92.38 287 GLY A CA 1
ATOM 2255 C C . GLY A 1 287 ? 4.957 2.676 -28.369 1.00 92.38 287 GLY A C 1
ATOM 2256 O O . GLY A 1 287 ? 3.976 3.165 -27.806 1.00 92.38 287 GLY A O 1
ATOM 2257 N N . LYS A 1 288 ? 5.464 3.192 -29.499 1.00 91.62 288 LYS A N 1
ATOM 2258 C CA . LYS A 1 288 ? 4.909 4.358 -30.212 1.00 91.62 288 LYS A CA 1
ATOM 2259 C C . LYS A 1 288 ? 3.465 4.125 -30.647 1.00 91.62 288 LYS A C 1
ATOM 2261 O O . LYS A 1 288 ? 2.613 4.987 -30.440 1.00 91.62 288 LYS A O 1
ATOM 2266 N N . GLU A 1 289 ? 3.172 2.963 -31.228 1.00 92.06 289 GLU A N 1
ATOM 2267 C CA . GLU A 1 289 ? 1.816 2.627 -31.669 1.00 92.06 289 GLU A CA 1
ATOM 2268 C C . GLU A 1 289 ? 0.824 2.654 -30.493 1.00 92.06 289 GLU A C 1
ATOM 2270 O O . GLU A 1 289 ? -0.248 3.257 -30.593 1.00 92.06 289 GLU A O 1
ATOM 2275 N N . LEU A 1 290 ? 1.191 2.057 -29.354 1.00 90.56 290 LEU A N 1
ATOM 2276 C CA . LEU A 1 290 ? 0.370 2.091 -28.141 1.00 90.56 290 LEU A CA 1
ATOM 2277 C C . LEU A 1 290 ? 0.226 3.506 -27.570 1.00 90.56 290 LEU A C 1
ATOM 2279 O O . LEU A 1 290 ? -0.863 3.865 -27.121 1.00 90.56 290 LEU A O 1
ATOM 2283 N N . PHE A 1 291 ? 1.284 4.317 -27.624 1.00 91.31 291 PHE A N 1
ATOM 2284 C CA . PHE A 1 291 ? 1.233 5.718 -27.210 1.00 91.31 291 PHE A CA 1
ATOM 2285 C C . PHE A 1 291 ? 0.225 6.521 -28.045 1.00 91.31 291 PHE A C 1
ATOM 2287 O O . PHE A 1 291 ? -0.572 7.271 -27.489 1.00 91.31 291 PHE A O 1
ATOM 2294 N N . HIS A 1 292 ? 0.185 6.328 -29.365 1.00 89.69 292 HIS A N 1
ATOM 2295 C CA . HIS A 1 292 ? -0.807 6.990 -30.218 1.00 89.69 292 HIS A CA 1
ATOM 2296 C C . HIS A 1 292 ? -2.233 6.469 -29.987 1.00 89.69 292 HIS A C 1
ATOM 2298 O O . HIS A 1 292 ? -3.187 7.251 -30.012 1.00 89.69 292 HIS A O 1
ATOM 2304 N N . LYS A 1 293 ? -2.391 5.167 -29.712 1.00 88.88 293 LYS A N 1
ATOM 2305 C CA . LYS A 1 293 ? -3.697 4.567 -29.398 1.00 88.88 293 LYS A CA 1
ATOM 2306 C C . LYS A 1 293 ? -4.335 5.141 -28.130 1.00 88.88 293 LYS A C 1
ATOM 2308 O O . LYS A 1 293 ? -5.559 5.167 -28.066 1.00 88.88 293 LYS A O 1
ATOM 2313 N N . LEU A 1 294 ? -3.561 5.645 -27.161 1.00 88.50 294 LEU A N 1
ATOM 2314 C CA . LEU A 1 294 ? -4.108 6.311 -25.966 1.00 88.50 294 LEU A CA 1
ATOM 2315 C C . LEU A 1 294 ? -5.105 7.416 -26.334 1.00 88.50 294 LEU A C 1
ATOM 2317 O O . LEU A 1 294 ? -6.261 7.365 -25.910 1.00 88.50 294 LEU A O 1
ATOM 2321 N N . SER A 1 295 ? -4.677 8.355 -27.181 1.00 85.81 295 SER A N 1
ATOM 2322 C CA . SER A 1 295 ? -5.493 9.499 -27.599 1.00 85.81 295 SER A CA 1
ATOM 2323 C C . SER A 1 295 ? -6.711 9.076 -28.418 1.00 85.81 295 SER A C 1
ATOM 2325 O O . SER A 1 295 ? -7.794 9.631 -28.241 1.00 85.81 295 SER A O 1
ATOM 2327 N N . VAL A 1 296 ? -6.559 8.063 -29.281 1.00 85.19 296 VAL A N 1
ATOM 2328 C CA . VAL A 1 296 ? -7.669 7.494 -30.070 1.00 85.19 296 VAL A CA 1
ATOM 2329 C C . VAL A 1 296 ? -8.751 6.911 -29.160 1.00 85.19 296 VAL A C 1
ATOM 2331 O O . VAL A 1 296 ? -9.938 7.032 -29.449 1.00 85.19 296 VAL A O 1
ATOM 2334 N N . ASN A 1 297 ? -8.348 6.344 -28.026 1.00 82.88 297 ASN A N 1
ATOM 2335 C CA . ASN A 1 297 ? -9.243 5.733 -27.050 1.00 82.88 297 ASN A CA 1
ATOM 2336 C C . ASN A 1 297 ? -9.768 6.725 -25.999 1.00 82.88 297 ASN A C 1
ATOM 2338 O O . ASN A 1 297 ? -10.302 6.314 -24.972 1.00 82.88 297 ASN A O 1
ATOM 2342 N N . GLY A 1 298 ? -9.616 8.031 -26.240 1.00 83.38 298 GLY A N 1
ATOM 2343 C CA . GLY A 1 298 ? -10.122 9.087 -25.362 1.00 83.38 298 GLY A CA 1
ATOM 2344 C C . GLY A 1 298 ? -9.308 9.299 -24.081 1.00 83.38 298 GLY A C 1
ATOM 2345 O O . GLY A 1 298 ? -9.727 10.072 -23.219 1.00 83.38 298 GLY A O 1
ATOM 2346 N N . LEU A 1 299 ? -8.144 8.655 -23.945 1.00 87.19 299 LEU A N 1
ATOM 2347 C CA . LEU A 1 299 ? -7.230 8.848 -22.821 1.00 87.19 299 LEU A CA 1
ATOM 2348 C C . LEU A 1 299 ? -6.184 9.908 -23.179 1.00 87.19 299 LEU A C 1
ATOM 2350 O O . LEU A 1 299 ? -5.572 9.860 -24.242 1.00 87.19 299 LEU A O 1
ATOM 2354 N N . LYS A 1 300 ? -5.942 10.863 -22.277 1.00 88.25 300 LYS A N 1
ATOM 2355 C CA . LYS A 1 300 ? -4.894 11.876 -22.463 1.00 88.25 300 LYS A CA 1
ATOM 2356 C C . LYS A 1 300 ? -3.575 11.395 -21.853 1.00 88.25 300 LYS A C 1
ATOM 2358 O O . LYS A 1 300 ? -3.582 11.092 -20.660 1.00 88.25 300 LYS A O 1
ATOM 2363 N N . PRO A 1 301 ? -2.461 11.356 -22.610 1.00 89.31 301 PRO A N 1
ATOM 2364 C CA . PRO A 1 301 ? -1.140 11.081 -22.054 1.00 89.31 301 PRO A CA 1
ATOM 2365 C C . PRO A 1 301 ? -0.802 12.036 -20.905 1.00 89.31 301 PRO A C 1
ATOM 2367 O O . PRO A 1 301 ? -0.945 13.252 -21.032 1.00 89.31 301 PRO A O 1
ATOM 2370 N N . ASP A 1 302 ? -0.348 11.480 -19.786 1.00 88.25 302 ASP A N 1
ATOM 2371 C CA . ASP A 1 302 ? 0.096 12.248 -18.627 1.00 88.25 302 ASP A CA 1
ATOM 2372 C C . ASP A 1 302 ? 1.624 12.412 -18.607 1.00 88.25 302 ASP A C 1
ATOM 2374 O O . ASP A 1 302 ? 2.361 11.861 -19.429 1.00 88.25 302 ASP A O 1
ATOM 2378 N N . VAL A 1 303 ? 2.112 13.170 -17.625 1.00 87.69 303 VAL A N 1
ATOM 2379 C CA . VAL A 1 303 ? 3.541 13.462 -17.450 1.00 87.69 303 VAL A CA 1
ATOM 2380 C C . VAL A 1 303 ? 4.374 12.173 -17.372 1.00 87.69 303 VAL A C 1
ATOM 2382 O O . VAL A 1 303 ? 5.490 12.116 -17.887 1.00 87.69 303 VAL A O 1
ATOM 2385 N N . TYR A 1 304 ? 3.821 11.120 -16.763 1.00 88.69 304 TYR A N 1
ATOM 2386 C CA . TYR A 1 304 ? 4.483 9.827 -16.625 1.00 88.69 304 TYR A CA 1
ATOM 2387 C C . TYR A 1 304 ? 4.553 9.071 -17.960 1.00 88.69 304 TYR A C 1
ATOM 2389 O O . TYR A 1 304 ? 5.606 8.541 -18.307 1.00 88.69 304 TYR A O 1
ATOM 2397 N N . THR A 1 305 ? 3.475 9.100 -18.745 1.00 90.00 305 THR A N 1
ATOM 2398 C CA . THR A 1 305 ? 3.391 8.521 -20.095 1.00 90.00 305 THR A CA 1
ATOM 2399 C C . THR A 1 305 ? 4.484 9.097 -21.003 1.00 90.00 305 THR A C 1
ATOM 2401 O O . THR A 1 305 ? 5.235 8.356 -21.642 1.00 90.00 305 THR A O 1
ATOM 2404 N N . TYR A 1 306 ? 4.625 10.427 -21.020 1.00 90.88 306 TYR A N 1
ATOM 2405 C CA . TYR A 1 306 ? 5.679 11.100 -21.780 1.00 90.88 306 TYR A CA 1
ATOM 2406 C C . TYR A 1 306 ? 7.075 10.754 -21.258 1.00 90.88 306 TYR A C 1
ATOM 2408 O O . TYR A 1 306 ? 7.963 10.460 -22.055 1.00 90.88 306 TYR A O 1
ATOM 2416 N N . ALA A 1 307 ? 7.279 10.739 -19.935 1.00 90.06 307 ALA A N 1
ATOM 2417 C CA . ALA A 1 307 ? 8.567 10.372 -19.347 1.00 90.06 307 ALA A CA 1
ATOM 2418 C C . ALA A 1 307 ? 9.008 8.954 -19.753 1.00 90.06 307 ALA A C 1
ATOM 2420 O O . ALA A 1 307 ? 10.180 8.752 -20.069 1.00 90.06 307 ALA A O 1
ATOM 2421 N N . ILE A 1 308 ? 8.078 7.994 -19.797 1.00 92.12 308 ILE A N 1
ATOM 2422 C CA . ILE A 1 308 ? 8.342 6.628 -20.265 1.00 92.12 308 ILE A CA 1
ATOM 2423 C C . ILE A 1 308 ? 8.816 6.633 -21.722 1.00 92.12 308 ILE A C 1
ATOM 2425 O O . ILE A 1 308 ? 9.859 6.053 -22.024 1.00 92.12 308 ILE A O 1
ATOM 2429 N N . MET A 1 309 ? 8.077 7.289 -22.620 1.00 93.94 309 MET A N 1
ATOM 2430 C CA . MET A 1 309 ? 8.422 7.319 -24.044 1.00 93.94 309 MET A CA 1
ATOM 2431 C C . MET A 1 309 ? 9.747 8.033 -24.304 1.00 93.94 309 MET A C 1
ATOM 2433 O O . MET A 1 309 ? 10.589 7.511 -25.029 1.00 93.94 309 MET A O 1
ATOM 2437 N N . VAL A 1 310 ? 9.976 9.187 -23.668 1.00 92.75 310 VAL A N 1
ATOM 2438 C CA . VAL A 1 310 ? 11.245 9.927 -23.758 1.00 92.75 310 VAL A CA 1
ATOM 2439 C C . VAL A 1 310 ? 12.409 9.055 -23.280 1.00 92.75 310 VAL A C 1
ATOM 2441 O O . VAL A 1 310 ? 13.431 8.970 -23.960 1.00 92.75 310 VAL A O 1
ATOM 2444 N N . ASN A 1 311 ? 12.255 8.352 -22.151 1.00 90.81 311 ASN A N 1
ATOM 2445 C CA . ASN A 1 311 ? 13.272 7.419 -21.664 1.00 90.81 311 ASN A CA 1
ATOM 2446 C C . ASN A 1 311 ? 13.518 6.271 -22.657 1.00 90.81 311 ASN A C 1
ATOM 2448 O O . ASN A 1 311 ? 14.669 5.918 -22.904 1.00 90.81 311 ASN A O 1
ATOM 2452 N N . GLY A 1 312 ? 12.451 5.709 -23.235 1.00 90.81 312 GLY A N 1
ATOM 2453 C CA . GLY A 1 312 ? 12.526 4.670 -24.264 1.00 90.81 312 GLY A CA 1
ATOM 2454 C C . GLY A 1 312 ? 13.342 5.116 -25.474 1.00 90.81 312 GLY A C 1
ATOM 2455 O O . GLY A 1 312 ? 14.329 4.473 -25.819 1.00 90.81 312 GLY A O 1
ATOM 2456 N N . PHE A 1 313 ? 13.012 6.278 -26.038 1.00 91.94 313 PHE A N 1
ATOM 2457 C CA . PHE A 1 313 ? 13.759 6.878 -27.143 1.00 91.94 313 PHE A CA 1
ATOM 2458 C C . PHE A 1 313 ? 15.233 7.103 -26.826 1.00 91.94 313 PHE A C 1
ATOM 2460 O O . PHE A 1 313 ? 16.105 6.801 -27.638 1.00 91.94 313 PHE A O 1
ATOM 2467 N N . CYS A 1 314 ? 15.530 7.622 -25.636 1.00 90.56 314 CYS A N 1
ATOM 2468 C CA . CYS A 1 314 ? 16.906 7.856 -25.223 1.00 90.56 314 CYS A CA 1
ATOM 2469 C C . CYS A 1 314 ? 17.715 6.562 -25.065 1.00 90.56 314 CYS A C 1
ATOM 2471 O O . CYS A 1 314 ? 18.913 6.584 -25.341 1.00 90.56 314 CYS A O 1
ATOM 2473 N N . ASN A 1 315 ? 17.100 5.456 -24.634 1.00 88.06 315 ASN A N 1
ATOM 2474 C CA . ASN A 1 315 ? 17.791 4.169 -24.498 1.00 88.06 315 ASN A CA 1
ATOM 2475 C C . ASN A 1 315 ? 18.090 3.514 -25.855 1.00 88.06 315 ASN A C 1
ATOM 2477 O O . ASN A 1 315 ? 19.126 2.871 -25.984 1.00 88.06 315 ASN A O 1
ATOM 2481 N N . GLU A 1 316 ? 17.243 3.742 -26.860 1.00 88.56 316 GLU A N 1
ATOM 2482 C CA . GLU A 1 316 ? 17.448 3.294 -28.250 1.00 88.56 316 GLU A CA 1
ATOM 2483 C C . GLU A 1 316 ? 18.385 4.208 -29.062 1.00 88.56 316 GLU A C 1
ATOM 2485 O O . GLU A 1 316 ? 18.690 3.941 -30.221 1.00 88.56 316 GLU A O 1
ATOM 2490 N N . GLY A 1 317 ? 18.845 5.317 -28.478 1.00 87.38 317 GLY A N 1
ATOM 2491 C CA . GLY A 1 317 ? 19.731 6.275 -29.144 1.00 87.38 317 GLY A CA 1
ATOM 2492 C C . GLY A 1 317 ? 19.031 7.355 -29.976 1.00 87.38 317 GLY A C 1
ATOM 2493 O O . GLY A 1 317 ? 19.687 8.205 -30.579 1.00 87.38 317 GLY A O 1
ATOM 2494 N N . LEU A 1 318 ? 17.698 7.394 -29.962 1.00 90.62 318 LEU A N 1
ATOM 2495 C CA . LEU A 1 318 ? 16.857 8.342 -30.699 1.00 90.62 318 LEU A CA 1
ATOM 2496 C C . LEU A 1 318 ? 16.658 9.652 -29.912 1.00 90.62 318 LEU A C 1
ATOM 2498 O O . LEU A 1 318 ? 15.541 10.086 -29.629 1.00 90.62 318 LEU A O 1
ATOM 2502 N N . ALA A 1 319 ? 17.759 10.291 -29.513 1.00 89.69 319 ALA A N 1
ATOM 2503 C CA . ALA A 1 319 ? 17.729 11.448 -28.614 1.00 89.69 319 ALA A CA 1
ATOM 2504 C C . ALA A 1 319 ? 17.019 12.688 -29.198 1.00 89.69 319 ALA A C 1
ATOM 2506 O O . ALA A 1 319 ? 16.449 13.478 -28.444 1.00 89.69 319 ALA A O 1
ATOM 2507 N N . ASP A 1 320 ? 17.034 12.872 -30.521 1.00 88.25 320 ASP A N 1
ATOM 2508 C CA . ASP A 1 320 ? 16.335 13.988 -31.168 1.00 88.25 320 ASP A CA 1
ATOM 2509 C C . ASP A 1 320 ? 14.812 13.778 -31.193 1.00 88.25 320 ASP A C 1
ATOM 2511 O O . ASP A 1 320 ? 14.076 14.714 -30.876 1.00 88.25 320 ASP A O 1
ATOM 2515 N N . GLU A 1 321 ? 14.335 12.555 -31.461 1.00 91.50 321 GLU A N 1
ATOM 2516 C CA . GLU A 1 321 ? 12.909 12.198 -31.325 1.00 91.50 321 GLU A CA 1
ATOM 2517 C C . GLU A 1 321 ? 12.446 12.363 -29.871 1.00 91.50 321 GLU A C 1
ATOM 2519 O O . GLU A 1 321 ? 11.396 12.954 -29.613 1.00 91.50 321 GLU A O 1
ATOM 2524 N N . ALA A 1 322 ? 13.271 11.935 -28.906 1.00 91.06 322 ALA A N 1
ATOM 2525 C CA . ALA A 1 322 ? 13.005 12.134 -27.481 1.00 91.06 322 ALA A CA 1
ATOM 2526 C C . ALA A 1 322 ? 12.820 13.623 -27.135 1.00 91.06 322 ALA A C 1
ATOM 2528 O O . ALA A 1 322 ? 11.905 13.990 -26.397 1.00 91.06 322 ALA A O 1
ATOM 2529 N N . TYR A 1 323 ? 13.666 14.494 -27.696 1.00 91.00 323 TYR A N 1
ATOM 2530 C CA . TYR A 1 323 ? 13.602 15.935 -27.463 1.00 91.00 323 TYR A CA 1
ATOM 2531 C C . TYR A 1 323 ? 12.369 16.580 -28.097 1.00 91.00 323 TYR A C 1
ATOM 2533 O O . TYR A 1 323 ? 11.733 17.432 -27.475 1.00 91.00 323 TYR A O 1
ATOM 2541 N N . GLN A 1 324 ? 12.013 16.173 -29.316 1.00 91.56 324 GLN A N 1
ATOM 2542 C CA . GLN A 1 324 ? 10.793 16.635 -29.978 1.00 91.56 324 GLN A CA 1
ATOM 2543 C C . GLN A 1 324 ? 9.555 16.254 -29.164 1.00 91.56 324 GLN A C 1
ATOM 2545 O O . GLN A 1 324 ? 8.717 17.114 -28.884 1.00 91.56 324 GLN A O 1
ATOM 2550 N N . LEU A 1 325 ? 9.486 15.002 -28.700 1.00 91.00 325 LEU A N 1
ATOM 2551 C CA . LEU A 1 325 ? 8.389 14.543 -27.857 1.00 91.00 325 LEU A CA 1
ATOM 2552 C C . LEU A 1 325 ? 8.329 15.327 -26.535 1.00 91.00 325 LEU A C 1
ATOM 2554 O O . LEU A 1 325 ? 7.256 15.787 -26.149 1.00 91.00 325 LEU A O 1
ATOM 2558 N N . PHE A 1 326 ? 9.470 15.557 -25.878 1.00 89.94 326 PHE A N 1
ATOM 2559 C CA . PHE A 1 326 ? 9.551 16.360 -24.652 1.00 89.94 326 PHE A CA 1
ATOM 2560 C C . PHE A 1 326 ? 9.010 17.786 -24.841 1.00 89.94 326 PHE A C 1
ATOM 2562 O O . PHE A 1 326 ? 8.306 18.302 -23.975 1.00 89.94 326 PHE A O 1
ATOM 2569 N N . ARG A 1 327 ? 9.298 18.434 -25.976 1.00 89.38 327 ARG A N 1
ATOM 2570 C CA . ARG A 1 327 ? 8.784 19.782 -26.268 1.00 89.38 327 ARG A CA 1
ATOM 2571 C C . ARG A 1 327 ? 7.293 19.791 -26.593 1.00 89.38 327 ARG A C 1
ATOM 2573 O O . ARG A 1 327 ? 6.601 20.696 -26.138 1.00 89.38 327 ARG A O 1
ATOM 2580 N N . SER A 1 328 ? 6.793 18.753 -27.265 1.00 88.75 328 SER A N 1
ATOM 2581 C CA . SER A 1 328 ? 5.363 18.612 -27.580 1.00 88.75 328 SER A CA 1
ATOM 2582 C C . SER A 1 328 ? 4.463 18.452 -26.346 1.00 88.75 328 SER A C 1
ATOM 2584 O O . SER A 1 328 ? 3.248 18.606 -26.442 1.00 88.75 328 SER A O 1
ATOM 2586 N N . MET A 1 329 ? 5.033 18.171 -25.167 1.00 87.69 329 MET A N 1
ATOM 2587 C CA . MET A 1 329 ? 4.278 18.075 -23.915 1.00 87.69 329 MET A CA 1
ATOM 2588 C C . MET A 1 329 ? 3.497 19.367 -23.609 1.00 87.69 329 MET A C 1
ATOM 2590 O O . MET A 1 329 ? 2.333 19.307 -23.211 1.00 87.69 329 MET A O 1
ATOM 2594 N N . GLY A 1 330 ? 4.107 20.534 -23.865 1.00 79.25 330 GLY A N 1
ATOM 2595 C CA . GLY A 1 330 ? 3.467 21.838 -23.660 1.00 79.25 330 GLY A CA 1
ATOM 2596 C C . GLY A 1 330 ? 2.256 22.066 -24.567 1.00 79.25 330 GLY A C 1
ATOM 2597 O O . GLY A 1 330 ? 1.252 22.602 -24.109 1.00 79.25 330 GLY A O 1
ATOM 2598 N N . ASP A 1 331 ? 2.321 21.579 -25.808 1.00 82.12 331 ASP A N 1
ATOM 2599 C CA . ASP A 1 331 ? 1.235 21.685 -26.791 1.00 82.12 331 ASP A CA 1
ATOM 2600 C C . ASP A 1 331 ? 0.034 20.783 -26.445 1.00 82.12 331 ASP A C 1
ATOM 2602 O O . ASP A 1 331 ? -1.068 20.987 -26.947 1.00 82.12 331 ASP A O 1
ATOM 2606 N N . ASN A 1 332 ? 0.234 19.790 -25.572 1.00 79.56 332 ASN A N 1
ATOM 2607 C CA . ASN A 1 332 ? -0.781 18.825 -25.139 1.00 79.56 332 ASN A CA 1
ATOM 2608 C C . ASN A 1 332 ? -1.339 19.125 -23.732 1.00 79.56 332 ASN A C 1
ATOM 2610 O O . ASN A 1 332 ? -1.824 18.215 -23.055 1.00 79.56 332 ASN A O 1
ATOM 2614 N N . ASP A 1 333 ? -1.242 20.377 -23.269 1.00 78.69 333 ASP A N 1
ATOM 2615 C CA . ASP A 1 333 ? -1.654 20.822 -21.926 1.00 78.69 333 ASP A CA 1
ATOM 2616 C C . ASP A 1 333 ? -0.997 20.026 -20.773 1.00 78.69 333 ASP A C 1
ATOM 2618 O O . ASP A 1 333 ? -1.533 19.932 -19.664 1.00 78.69 333 ASP A O 1
ATOM 2622 N N . CYS A 1 334 ? 0.181 19.437 -21.012 1.00 82.25 334 CYS A N 1
ATOM 2623 C CA . CYS A 1 334 ? 0.889 18.585 -20.061 1.00 82.25 334 CYS A CA 1
ATOM 2624 C C . CYS A 1 334 ? 2.273 19.171 -19.759 1.00 82.25 334 CYS A C 1
ATOM 2626 O O . CYS A 1 334 ? 3.239 18.922 -20.468 1.00 82.25 334 CYS A O 1
ATOM 2628 N N . LEU A 1 335 ? 2.409 19.977 -18.705 1.00 81.25 335 LEU A N 1
ATOM 2629 C CA . LEU A 1 335 ? 3.699 20.614 -18.418 1.00 81.25 335 LEU A CA 1
ATOM 2630 C C . LEU A 1 335 ? 4.740 19.600 -17.899 1.00 81.25 335 LEU A C 1
ATOM 2632 O O . LEU A 1 335 ? 4.441 18.852 -16.959 1.00 81.25 335 LEU A O 1
ATOM 2636 N N . PRO A 1 336 ? 5.976 19.595 -18.440 1.00 82.56 336 PRO A N 1
ATOM 2637 C CA . PRO A 1 336 ? 7.049 18.754 -17.923 1.00 82.56 336 PRO A CA 1
ATOM 2638 C C . PRO A 1 336 ? 7.361 19.071 -16.457 1.00 82.56 336 PRO A C 1
ATOM 2640 O O . PRO A 1 336 ? 7.523 20.230 -16.072 1.00 82.56 336 PRO A O 1
ATOM 2643 N N . ASN A 1 337 ? 7.494 18.032 -15.631 1.00 80.94 337 ASN A N 1
ATOM 2644 C CA . ASN A 1 337 ? 7.942 18.165 -14.245 1.00 80.94 337 ASN A CA 1
ATOM 2645 C C . ASN A 1 337 ? 9.438 17.816 -14.104 1.00 80.94 337 ASN A C 1
ATOM 2647 O O . ASN A 1 337 ? 10.114 17.465 -15.075 1.00 80.94 337 ASN A O 1
ATOM 2651 N N . SER A 1 338 ? 9.962 17.865 -12.876 1.00 78.12 338 SER A N 1
ATOM 2652 C CA . SER A 1 338 ? 11.359 17.503 -12.580 1.00 78.12 338 SER A CA 1
ATOM 2653 C C . SER A 1 338 ? 11.749 16.100 -13.053 1.00 78.12 338 SER A C 1
ATOM 2655 O O . SER A 1 338 ? 12.902 15.891 -13.426 1.00 78.12 338 SER A O 1
ATOM 2657 N N . CYS A 1 339 ? 10.818 15.141 -13.063 1.00 77.81 339 CYS A N 1
ATOM 2658 C CA . CYS A 1 339 ? 11.076 13.789 -13.554 1.00 77.81 339 CYS A CA 1
ATOM 2659 C C . CYS A 1 339 ? 11.357 13.797 -15.062 1.00 77.81 339 CYS A C 1
ATOM 2661 O O . CYS A 1 339 ? 12.376 13.256 -15.484 1.00 77.81 339 CYS A O 1
ATOM 2663 N N . CYS A 1 340 ? 10.525 14.474 -15.858 1.00 80.81 340 CYS A N 1
ATOM 2664 C CA . CYS A 1 340 ? 10.708 14.577 -17.309 1.00 80.81 340 CYS A CA 1
ATOM 2665 C C . CYS A 1 340 ? 12.025 15.268 -17.682 1.00 80.81 340 CYS A C 1
ATOM 2667 O O . CYS A 1 340 ? 12.761 14.756 -18.524 1.00 80.81 340 CYS A O 1
ATOM 2669 N N . TYR A 1 341 ? 12.356 16.389 -17.026 1.00 82.56 341 TYR A N 1
ATOM 2670 C CA . TYR A 1 341 ? 13.641 17.068 -17.238 1.00 82.56 341 TYR A CA 1
ATOM 2671 C C . TYR A 1 341 ? 14.819 16.153 -16.886 1.00 82.56 341 TYR A C 1
ATOM 2673 O O . TYR A 1 341 ? 15.762 16.048 -17.667 1.00 82.56 341 TYR A O 1
ATOM 2681 N N . ASN A 1 342 ? 14.762 15.445 -15.752 1.00 83.06 342 ASN A N 1
ATOM 2682 C CA . ASN A 1 342 ? 15.817 14.512 -15.357 1.00 83.06 342 ASN A CA 1
ATOM 2683 C C . ASN A 1 342 ? 15.991 13.372 -16.374 1.00 83.06 342 ASN A C 1
ATOM 2685 O O . ASN A 1 342 ? 17.115 13.097 -16.786 1.00 83.06 342 ASN A O 1
ATOM 2689 N N . VAL A 1 343 ? 14.895 12.747 -16.821 1.00 86.50 343 VAL A N 1
ATOM 2690 C CA . VAL A 1 343 ? 14.924 11.691 -17.847 1.00 86.50 343 VAL A CA 1
ATOM 2691 C C . VAL A 1 343 ? 15.571 12.201 -19.137 1.00 86.50 343 VAL A C 1
ATOM 2693 O O . VAL A 1 343 ? 16.474 11.553 -19.664 1.00 86.50 343 VAL A O 1
ATOM 2696 N N . MET A 1 344 ? 15.1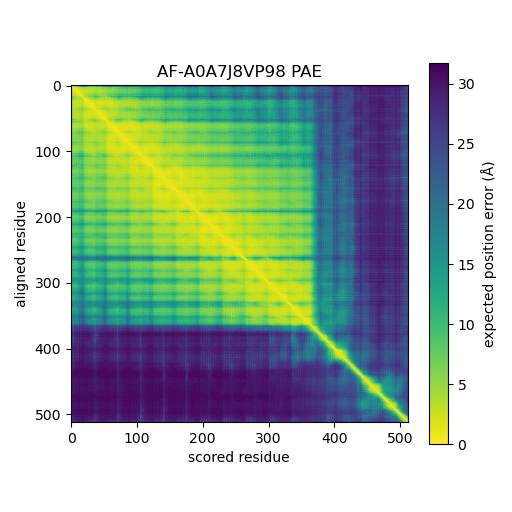74 13.385 -19.609 1.00 89.81 344 MET A N 1
ATOM 2697 C CA . MET A 1 344 ? 15.706 13.974 -20.840 1.00 89.81 344 MET A CA 1
ATOM 2698 C C . MET A 1 344 ? 17.197 14.324 -20.723 1.00 89.81 344 MET A C 1
ATOM 2700 O O . MET A 1 344 ? 17.986 14.022 -21.618 1.00 89.81 344 MET A O 1
ATOM 2704 N N . ILE A 1 345 ? 17.611 14.921 -19.599 1.00 85.56 345 ILE A N 1
ATOM 2705 C CA . ILE A 1 345 ? 19.015 15.258 -19.325 1.00 85.56 345 ILE A CA 1
ATOM 2706 C C . ILE A 1 345 ? 19.865 13.985 -19.277 1.00 85.56 345 ILE A C 1
ATOM 2708 O O . ILE A 1 345 ? 20.900 13.919 -19.940 1.00 85.56 345 ILE A O 1
ATOM 2712 N N . GLN A 1 346 ? 19.429 12.958 -18.540 1.00 83.38 346 GLN A N 1
ATOM 2713 C CA . GLN A 1 346 ? 20.132 11.673 -18.488 1.00 83.38 346 GLN A CA 1
ATOM 2714 C C . GLN A 1 346 ? 20.230 11.033 -19.873 1.00 83.38 346 GLN A C 1
ATOM 2716 O O . GLN A 1 346 ? 21.293 10.537 -20.247 1.00 83.38 346 GLN A O 1
ATOM 2721 N N . GLY A 1 347 ? 19.149 11.084 -20.648 1.00 85.75 347 GLY A N 1
ATOM 2722 C CA . GLY A 1 347 ? 19.104 10.588 -22.014 1.00 85.75 347 GLY A CA 1
ATOM 2723 C C . GLY A 1 347 ? 20.094 11.285 -22.946 1.00 85.75 347 GLY A C 1
ATOM 2724 O O . GLY A 1 347 ? 20.851 10.619 -23.654 1.00 85.75 347 GLY A O 1
ATOM 2725 N N . PHE A 1 348 ? 20.178 12.615 -22.895 1.00 88.38 348 PHE A N 1
ATOM 2726 C CA . PHE A 1 348 ? 21.179 13.369 -23.647 1.00 88.38 348 PHE A CA 1
ATOM 2727 C C . PHE A 1 348 ? 22.609 13.067 -23.210 1.00 88.38 348 PHE A C 1
ATOM 2729 O O . PHE A 1 348 ? 23.483 12.930 -24.065 1.00 88.38 348 PHE A O 1
ATOM 2736 N N . LEU A 1 349 ? 22.860 12.917 -21.908 1.00 83.75 349 LEU A N 1
ATOM 2737 C CA . LEU A 1 349 ? 24.184 12.554 -21.402 1.00 83.75 349 LEU A CA 1
ATOM 2738 C C . LEU A 1 349 ? 24.615 11.157 -21.870 1.00 83.75 349 LEU A C 1
ATOM 2740 O O . LEU A 1 349 ? 25.768 10.993 -22.265 1.00 83.75 349 LEU A O 1
ATOM 2744 N N . ARG A 1 350 ? 23.703 10.172 -21.881 1.00 84.69 350 ARG A N 1
ATOM 2745 C CA . ARG A 1 350 ? 23.965 8.821 -22.419 1.00 84.69 350 ARG A CA 1
ATOM 2746 C C . ARG A 1 350 ? 24.304 8.849 -23.909 1.00 84.69 350 ARG A C 1
ATOM 2748 O O . ARG A 1 350 ? 25.183 8.119 -24.344 1.00 84.69 350 ARG A O 1
ATOM 2755 N N . ASN A 1 351 ? 23.661 9.740 -24.658 1.00 85.56 351 ASN A N 1
ATOM 2756 C CA . ASN A 1 351 ? 23.852 9.902 -26.098 1.00 85.56 351 ASN A CA 1
ATOM 2757 C C . ASN A 1 351 ? 24.899 10.969 -26.473 1.00 85.56 351 ASN A C 1
ATOM 2759 O O . ASN A 1 351 ? 24.964 11.399 -27.618 1.00 85.56 351 ASN A O 1
ATOM 2763 N N . SER A 1 352 ? 25.732 11.407 -25.521 1.00 86.19 352 SER A N 1
ATOM 2764 C CA . SER A 1 352 ? 26.808 12.395 -25.726 1.00 86.19 352 SER A CA 1
ATOM 2765 C C . SER A 1 352 ? 26.368 13.807 -26.167 1.00 86.19 352 SER A C 1
ATOM 2767 O O . SER A 1 352 ? 27.205 14.626 -26.543 1.00 86.19 352 SER A O 1
ATOM 2769 N N . TYR A 1 353 ? 25.087 14.162 -26.031 1.00 85.81 353 TYR A N 1
ATOM 2770 C CA . TYR A 1 353 ? 24.546 15.507 -26.285 1.00 85.81 353 TYR A CA 1
ATOM 2771 C C . TYR A 1 353 ? 24.716 16.439 -25.070 1.00 85.81 353 TYR A C 1
ATOM 2773 O O . TYR A 1 353 ? 23.756 16.996 -24.532 1.00 85.81 353 TYR A O 1
ATOM 2781 N N . THR A 1 354 ? 25.957 16.632 -24.619 1.00 81.06 354 THR A N 1
ATOM 2782 C CA . THR A 1 354 ? 26.278 17.379 -23.386 1.00 81.06 354 THR A CA 1
ATOM 2783 C C . THR A 1 354 ? 25.794 18.830 -23.401 1.00 81.06 354 THR A C 1
ATOM 2785 O O . THR A 1 354 ? 25.335 19.328 -22.377 1.00 81.06 354 THR A O 1
ATOM 2788 N N . LEU A 1 355 ? 25.837 19.496 -24.559 1.00 80.75 355 LEU A N 1
ATOM 2789 C CA . LEU A 1 355 ? 25.452 20.903 -24.700 1.00 80.75 355 LEU A CA 1
ATOM 2790 C C . LEU A 1 355 ? 23.931 21.116 -24.598 1.00 80.75 355 LEU A C 1
ATOM 2792 O O . LEU A 1 355 ? 23.476 22.072 -23.977 1.00 80.75 355 LEU A O 1
ATOM 2796 N N . LYS A 1 356 ? 23.130 20.195 -25.152 1.00 84.88 356 LYS A N 1
ATOM 2797 C CA . LYS A 1 356 ? 21.666 20.219 -24.990 1.00 84.88 356 LYS A CA 1
ATOM 2798 C C . LYS A 1 356 ? 21.266 19.866 -23.548 1.00 84.88 356 LYS A C 1
ATOM 2800 O O . LYS A 1 356 ? 20.331 20.451 -23.005 1.00 84.88 356 LYS A O 1
ATOM 2805 N N . ALA A 1 357 ? 22.005 18.961 -22.899 1.00 80.56 357 ALA A N 1
ATOM 2806 C CA . ALA A 1 357 ? 21.790 18.611 -21.494 1.00 80.56 357 ALA A CA 1
ATOM 2807 C C . ALA A 1 357 ? 22.032 19.803 -20.547 1.00 80.56 357 ALA A C 1
ATOM 2809 O O . ALA A 1 357 ? 21.223 20.050 -19.653 1.00 80.56 357 ALA A O 1
ATOM 2810 N N . THR A 1 358 ? 23.104 20.578 -20.753 1.00 77.19 358 THR A N 1
ATOM 2811 C CA . THR A 1 358 ? 23.383 21.781 -19.948 1.00 77.19 358 THR A CA 1
ATOM 2812 C C . THR A 1 358 ? 22.383 22.907 -20.209 1.00 77.19 358 THR A C 1
ATOM 2814 O O . THR A 1 358 ? 22.013 23.614 -19.270 1.00 77.19 358 THR A O 1
ATOM 2817 N N . GLN A 1 359 ? 21.884 23.044 -21.441 1.00 85.06 359 GLN A N 1
ATOM 2818 C CA . GLN A 1 359 ? 20.804 23.982 -21.768 1.00 85.06 359 GLN A CA 1
ATOM 2819 C C . GLN A 1 359 ? 19.517 23.657 -20.999 1.00 85.06 359 GLN A C 1
ATOM 2821 O O . GLN A 1 359 ? 18.976 24.538 -20.334 1.00 85.06 359 GLN A O 1
ATOM 2826 N N . LEU A 1 360 ? 19.069 22.396 -21.012 1.00 82.31 360 LEU A N 1
ATOM 2827 C CA . LEU A 1 360 ? 17.880 21.966 -20.262 1.00 82.31 360 LEU A CA 1
ATOM 2828 C C . LEU A 1 360 ? 18.043 22.119 -18.745 1.00 82.31 360 LEU A C 1
ATOM 2830 O O . LEU A 1 360 ? 17.100 22.498 -18.055 1.00 82.31 360 LEU A O 1
ATOM 2834 N N . LEU A 1 361 ? 19.242 21.858 -18.218 1.00 77.94 361 LEU A N 1
ATOM 2835 C CA . LEU A 1 361 ? 19.535 22.072 -16.801 1.00 77.94 361 LEU A CA 1
ATOM 2836 C C . LEU A 1 361 ? 19.471 23.560 -16.434 1.00 77.94 361 LEU A C 1
ATOM 2838 O O . LEU A 1 361 ? 18.957 23.912 -15.377 1.00 77.94 361 LEU A O 1
ATOM 2842 N N . THR A 1 362 ? 19.933 24.435 -17.328 1.00 77.19 362 THR A N 1
ATOM 2843 C CA . THR A 1 362 ? 19.824 25.887 -17.147 1.00 77.19 362 THR A CA 1
ATOM 2844 C C . THR A 1 362 ? 18.365 26.335 -17.182 1.00 77.19 362 THR A C 1
ATOM 2846 O O . THR A 1 362 ? 17.960 27.091 -16.308 1.00 77.19 362 THR A O 1
ATOM 2849 N N . GLU A 1 363 ? 17.566 25.824 -18.123 1.00 79.75 363 GLU A N 1
ATOM 2850 C CA . GLU A 1 363 ? 16.128 26.108 -18.250 1.00 79.75 363 GLU A CA 1
ATOM 2851 C C . GLU A 1 363 ? 15.326 25.712 -17.002 1.00 79.75 363 GLU A C 1
ATOM 2853 O O . GLU A 1 363 ? 14.405 26.420 -16.607 1.00 79.75 363 GLU A O 1
ATOM 2858 N N . MET A 1 364 ? 15.700 24.615 -16.340 1.00 73.88 364 MET A N 1
ATOM 2859 C CA . MET A 1 364 ? 15.074 24.200 -15.082 1.00 73.88 364 MET A CA 1
ATOM 2860 C C . MET A 1 364 ? 15.388 25.168 -13.923 1.00 73.88 364 MET A C 1
ATOM 2862 O O . MET A 1 364 ? 14.571 25.344 -13.020 1.00 73.88 364 MET A O 1
ATOM 2866 N N . VAL A 1 365 ? 16.568 25.799 -13.934 1.00 65.25 365 VAL A N 1
ATOM 2867 C CA . VAL A 1 365 ? 17.087 26.632 -12.832 1.00 65.25 365 VAL A CA 1
ATOM 2868 C C . VAL A 1 365 ? 16.770 28.122 -13.019 1.00 65.25 365 VAL A C 1
ATOM 2870 O O . VAL A 1 365 ? 16.587 28.839 -12.033 1.00 65.25 365 VAL A O 1
ATOM 2873 N N . THR A 1 366 ? 16.674 28.618 -14.255 1.00 58.69 366 THR A N 1
ATOM 2874 C CA . THR A 1 366 ? 16.462 30.047 -14.546 1.00 58.69 366 THR A CA 1
ATOM 2875 C C . THR A 1 366 ? 15.171 30.629 -13.958 1.00 58.69 366 THR A C 1
ATOM 2877 O O . THR A 1 366 ? 15.262 31.707 -13.364 1.00 58.69 366 THR A O 1
ATOM 2880 N N . PRO A 1 367 ? 14.000 29.958 -13.998 1.00 55.38 367 PRO A N 1
ATOM 2881 C CA . PRO A 1 367 ? 12.801 30.462 -13.334 1.00 55.38 367 PRO A CA 1
ATOM 2882 C C . PRO A 1 367 ? 12.990 30.583 -11.816 1.00 55.38 367 PRO A C 1
ATOM 2884 O O . PRO A 1 367 ? 12.566 31.571 -11.225 1.00 55.38 367 PRO A O 1
ATOM 2887 N N . MET A 1 368 ? 13.679 29.626 -11.180 1.00 41.97 368 MET A N 1
ATOM 2888 C CA . MET A 1 368 ? 13.924 29.643 -9.730 1.00 41.97 368 MET A CA 1
ATOM 2889 C C . MET A 1 368 ? 14.883 30.756 -9.299 1.00 41.97 368 MET A C 1
ATOM 2891 O O . MET A 1 368 ? 14.680 31.361 -8.249 1.00 41.97 368 MET A O 1
ATOM 2895 N N . ARG A 1 369 ? 15.904 31.060 -10.108 1.00 36.50 369 ARG A N 1
ATOM 2896 C CA . ARG A 1 369 ? 16.867 32.133 -9.823 1.00 36.50 369 ARG A CA 1
ATOM 2897 C C . ARG A 1 369 ? 16.228 33.523 -9.907 1.00 36.50 369 ARG A C 1
ATOM 2899 O O . ARG A 1 369 ? 16.447 34.348 -9.028 1.00 36.50 369 ARG A O 1
ATOM 2906 N N . ILE A 1 370 ? 15.377 33.749 -10.909 1.00 43.41 370 ILE A N 1
ATOM 2907 C CA . ILE A 1 370 ? 14.628 35.007 -11.076 1.00 43.41 370 ILE A CA 1
ATOM 2908 C C . ILE A 1 370 ? 13.633 35.216 -9.919 1.00 43.41 370 ILE A C 1
ATOM 2910 O O . ILE A 1 370 ? 13.457 36.336 -9.444 1.00 43.41 370 ILE A O 1
ATOM 2914 N N . LEU A 1 371 ? 13.021 34.135 -9.423 1.00 36.78 371 LEU A N 1
ATOM 2915 C CA . LEU A 1 371 ? 12.118 34.160 -8.267 1.00 36.78 371 LEU A CA 1
ATOM 2916 C C . LEU A 1 371 ? 12.843 34.394 -6.927 1.00 36.78 371 LEU A C 1
ATOM 2918 O O . LEU A 1 371 ? 12.254 34.966 -6.013 1.00 36.78 371 LEU A O 1
ATOM 2922 N N . TRP A 1 372 ? 14.108 33.981 -6.805 1.00 36.69 372 TRP A N 1
ATOM 2923 C CA . TRP A 1 372 ? 14.952 34.239 -5.631 1.00 36.69 372 TRP A CA 1
ATOM 2924 C C . TRP A 1 372 ? 15.447 35.691 -5.574 1.00 36.69 372 TRP A C 1
ATOM 2926 O O . TRP A 1 372 ? 15.521 36.289 -4.503 1.00 36.69 372 TRP A O 1
ATOM 2936 N N . GLU A 1 373 ? 15.752 36.277 -6.733 1.00 36.97 373 GLU A N 1
ATOM 2937 C CA . GLU A 1 373 ? 16.252 37.652 -6.848 1.00 36.97 373 GLU A CA 1
ATOM 2938 C C . GLU A 1 373 ? 15.131 38.717 -6.732 1.00 36.97 373 GLU A C 1
ATOM 2940 O O . GLU A 1 373 ? 15.438 39.886 -6.508 1.00 36.97 373 GLU A O 1
ATOM 2945 N N . ASN A 1 374 ? 13.839 38.345 -6.808 1.00 35.12 374 ASN A N 1
ATOM 2946 C CA . ASN A 1 374 ? 12.696 39.269 -6.663 1.00 35.12 374 ASN A CA 1
ATOM 2947 C C . ASN A 1 374 ? 11.511 38.691 -5.841 1.00 35.12 374 ASN A C 1
ATOM 2949 O O . ASN A 1 374 ? 10.526 38.210 -6.407 1.00 35.12 374 ASN A O 1
ATOM 2953 N N . PRO A 1 375 ? 11.527 38.808 -4.496 1.00 39.66 375 PRO A N 1
ATOM 2954 C CA . PRO A 1 375 ? 10.504 38.233 -3.609 1.00 39.66 375 PRO A CA 1
ATOM 2955 C C . PRO A 1 375 ? 9.135 38.942 -3.592 1.00 39.66 375 PRO A C 1
ATOM 2957 O O . PRO A 1 375 ? 8.251 38.515 -2.857 1.00 39.66 375 PRO A O 1
ATOM 2960 N N . GLN A 1 376 ? 8.933 40.048 -4.320 1.00 38.59 376 GLN A N 1
ATOM 2961 C CA . GLN A 1 376 ? 7.738 40.899 -4.154 1.00 38.59 376 GLN A CA 1
ATOM 2962 C C . GLN A 1 376 ? 6.524 40.519 -5.022 1.00 38.59 376 GLN A C 1
ATOM 2964 O O . GLN A 1 376 ? 5.437 41.052 -4.810 1.00 38.59 376 GLN A O 1
ATOM 2969 N N . HIS A 1 377 ? 6.649 39.558 -5.939 1.00 40.75 377 HIS A N 1
ATOM 2970 C CA . HIS A 1 377 ? 5.534 39.083 -6.767 1.00 40.75 377 HIS A CA 1
ATOM 2971 C C . HIS A 1 377 ? 5.164 37.632 -6.436 1.00 40.75 377 HIS A C 1
ATOM 2973 O O . HIS A 1 377 ? 5.264 36.726 -7.259 1.00 40.75 377 HIS A O 1
ATOM 2979 N N . PHE A 1 378 ? 4.710 37.408 -5.202 1.00 39.00 378 PHE A N 1
ATOM 2980 C CA . PHE A 1 378 ? 4.052 36.158 -4.826 1.00 39.00 378 PHE A CA 1
ATOM 2981 C C . PHE A 1 378 ? 2.651 36.111 -5.443 1.00 39.00 378 PHE A C 1
ATOM 2983 O O . PHE A 1 378 ? 1.769 36.858 -5.026 1.00 39.00 378 PHE A O 1
ATOM 2990 N N . ASN A 1 379 ? 2.421 35.217 -6.410 1.00 36.44 379 ASN A N 1
ATOM 2991 C CA . ASN A 1 379 ? 1.069 34.882 -6.854 1.00 36.44 379 ASN A CA 1
ATOM 2992 C C . ASN A 1 379 ? 0.782 33.376 -6.718 1.00 36.44 379 ASN A C 1
ATOM 2994 O O . ASN A 1 379 ? 1.665 32.521 -6.823 1.00 36.44 379 ASN A O 1
ATOM 2998 N N . THR A 1 380 ? -0.487 33.074 -6.455 1.00 38.09 380 THR A N 1
ATOM 2999 C CA . THR A 1 380 ? -1.061 31.811 -5.952 1.00 38.09 380 THR A CA 1
ATOM 3000 C C . THR A 1 380 ? -0.835 30.577 -6.836 1.00 38.09 380 THR A C 1
ATOM 3002 O O . THR A 1 380 ? -0.952 29.450 -6.354 1.00 38.09 380 THR A O 1
ATOM 3005 N N . SER A 1 381 ? -0.424 30.748 -8.093 1.00 31.88 381 SER A N 1
ATOM 3006 C CA . SER A 1 381 ? -0.091 29.644 -9.007 1.00 31.88 381 SER A CA 1
ATOM 3007 C C . SER A 1 381 ? 1.208 28.914 -8.633 1.00 31.88 381 SER A C 1
ATOM 3009 O O . SER A 1 381 ? 1.341 27.720 -8.902 1.00 31.88 381 SER A O 1
ATOM 3011 N N . LEU A 1 382 ? 2.152 29.589 -7.961 1.00 37.53 382 LEU A N 1
ATOM 3012 C CA . LEU A 1 382 ? 3.476 29.033 -7.654 1.00 37.53 382 LEU A CA 1
ATOM 3013 C C . LEU A 1 382 ? 3.524 28.198 -6.358 1.00 37.53 382 LEU A C 1
ATOM 3015 O O . LEU A 1 382 ? 4.389 27.335 -6.208 1.00 37.53 382 LEU A O 1
ATOM 3019 N N . GLN A 1 383 ? 2.546 28.365 -5.457 1.00 35.09 383 GLN A N 1
ATOM 3020 C CA . GLN A 1 383 ? 2.404 27.518 -4.260 1.00 35.09 383 GLN A CA 1
ATOM 3021 C C . GLN A 1 383 ? 2.086 26.053 -4.607 1.00 35.09 383 GLN A C 1
ATOM 3023 O O . GLN A 1 383 ? 2.436 25.149 -3.846 1.00 35.09 383 GLN A O 1
ATOM 3028 N N . LYS A 1 384 ? 1.473 25.794 -5.773 1.00 33.56 384 LYS A N 1
ATOM 3029 C CA . LYS A 1 384 ? 1.294 24.432 -6.307 1.00 33.56 384 LYS A CA 1
ATOM 3030 C C . LYS A 1 384 ? 2.598 23.835 -6.847 1.00 33.56 384 LYS A C 1
ATOM 3032 O O . LYS A 1 384 ? 2.762 22.622 -6.805 1.00 33.56 384 LYS A O 1
ATOM 3037 N N . PHE A 1 385 ? 3.527 24.671 -7.310 1.00 32.44 385 PHE A N 1
ATOM 3038 C CA . PHE A 1 385 ? 4.803 24.241 -7.884 1.00 32.44 385 PHE A CA 1
ATOM 3039 C C . PHE A 1 385 ? 5.849 23.933 -6.794 1.00 32.44 385 PHE A C 1
ATOM 3041 O O . PHE A 1 385 ? 6.567 22.939 -6.880 1.00 32.44 385 PHE A O 1
ATOM 3048 N N . GLN A 1 386 ? 5.878 24.726 -5.714 1.00 31.73 386 GLN A N 1
ATOM 3049 C CA . GLN A 1 386 ? 6.850 24.592 -4.617 1.00 31.73 386 GLN A CA 1
ATOM 3050 C C . GLN A 1 386 ? 6.640 23.370 -3.704 1.00 31.73 386 GLN A C 1
ATOM 3052 O O . GLN A 1 386 ? 7.616 22.844 -3.173 1.00 31.73 386 GLN A O 1
ATOM 3057 N N . LYS A 1 387 ? 5.409 22.860 -3.533 1.00 35.47 387 LYS A N 1
ATOM 3058 C CA . LYS A 1 387 ? 5.155 21.718 -2.624 1.00 35.47 387 LYS A CA 1
ATOM 3059 C C . LYS A 1 387 ? 5.785 20.390 -3.073 1.00 35.47 387 LYS A C 1
ATOM 3061 O O . LYS A 1 387 ? 5.881 19.475 -2.265 1.00 35.47 387 LYS A O 1
ATOM 3066 N N . THR A 1 388 ? 6.255 20.290 -4.316 1.00 32.78 388 THR A N 1
ATOM 3067 C CA . THR A 1 388 ? 6.755 19.032 -4.905 1.00 32.78 388 THR A CA 1
ATOM 3068 C C . THR A 1 388 ? 8.288 18.942 -4.968 1.00 32.78 388 THR A C 1
ATOM 3070 O O . THR A 1 388 ? 8.816 17.918 -5.390 1.00 32.78 388 THR A O 1
ATOM 3073 N N . GLN A 1 389 ? 9.033 19.992 -4.590 1.00 41.25 389 GLN A N 1
ATOM 3074 C CA . GLN A 1 389 ? 10.473 20.093 -4.900 1.00 41.25 389 GLN A CA 1
ATOM 3075 C C . GLN A 1 389 ? 11.369 20.547 -3.737 1.00 41.25 389 GLN A C 1
ATOM 3077 O O . GLN A 1 389 ? 12.430 21.129 -3.949 1.00 41.25 389 GLN A O 1
ATOM 3082 N N . HIS A 1 390 ? 11.010 20.226 -2.492 1.00 34.66 390 HIS A N 1
ATOM 3083 C CA . HIS A 1 390 ? 11.863 20.582 -1.351 1.00 34.66 390 HIS A CA 1
ATOM 3084 C C . HIS A 1 390 ? 13.188 19.785 -1.309 1.00 34.66 390 HIS A C 1
ATOM 3086 O O . HIS A 1 390 ? 14.195 20.278 -0.802 1.00 34.66 390 HIS A O 1
ATOM 3092 N N . PHE A 1 391 ? 13.220 18.578 -1.887 1.00 33.12 391 PHE A N 1
ATOM 3093 C CA . PHE A 1 391 ? 14.368 17.664 -1.802 1.00 33.12 391 PHE A CA 1
ATOM 3094 C C . PHE A 1 391 ? 15.489 17.972 -2.811 1.00 33.12 391 PHE A C 1
ATOM 3096 O O . PHE A 1 391 ? 16.662 17.707 -2.559 1.00 33.12 391 PHE A O 1
ATOM 3103 N N . THR A 1 392 ? 15.153 18.568 -3.958 1.00 39.38 392 THR A N 1
ATOM 3104 C CA . THR A 1 392 ? 16.129 18.947 -4.996 1.00 39.38 392 THR A CA 1
ATOM 3105 C C . THR A 1 392 ? 16.921 20.200 -4.600 1.00 39.38 392 THR A C 1
ATOM 3107 O O . THR A 1 392 ? 18.054 20.379 -5.038 1.00 39.38 392 THR A O 1
ATOM 3110 N N . PHE A 1 393 ? 16.351 21.028 -3.720 1.00 36.66 393 PHE A N 1
ATOM 3111 C CA . PHE A 1 393 ? 16.869 22.337 -3.323 1.00 36.66 393 PHE A CA 1
ATOM 3112 C C . PHE A 1 393 ? 18.180 22.258 -2.513 1.00 36.66 393 PHE A C 1
ATOM 3114 O O . PHE A 1 393 ? 19.156 22.910 -2.872 1.00 36.66 393 PHE A O 1
ATOM 3121 N N . GLN A 1 394 ? 18.268 21.373 -1.507 1.00 36.19 394 GLN A N 1
ATOM 3122 C CA . GLN A 1 394 ? 19.475 21.233 -0.666 1.00 36.19 394 GLN A CA 1
ATOM 3123 C C . GLN A 1 394 ? 20.702 20.679 -1.413 1.00 36.19 394 GLN A C 1
ATOM 3125 O O . GLN A 1 394 ? 21.836 20.978 -1.048 1.00 36.19 394 GLN A O 1
ATOM 3130 N N . LYS A 1 395 ? 20.503 19.874 -2.468 1.00 38.66 395 LYS A N 1
ATOM 3131 C CA . LYS A 1 395 ? 21.608 19.340 -3.291 1.00 38.66 395 LYS A CA 1
ATOM 3132 C C . LYS A 1 395 ? 22.040 20.310 -4.401 1.00 38.66 395 LYS A C 1
ATOM 3134 O O . LYS A 1 395 ? 23.188 20.252 -4.829 1.00 38.66 395 LYS A O 1
ATOM 3139 N N . LEU A 1 396 ? 21.153 21.205 -4.849 1.00 37.75 396 LEU A N 1
ATOM 3140 C CA . LEU A 1 396 ? 21.447 22.219 -5.873 1.00 37.75 396 LEU A CA 1
ATOM 3141 C C . LEU A 1 396 ? 22.147 23.469 -5.304 1.00 37.75 396 LEU A C 1
ATOM 3143 O O . LEU A 1 396 ? 22.926 24.088 -6.026 1.00 37.75 396 LEU A O 1
ATOM 3147 N N . GLU A 1 397 ? 21.961 23.803 -4.019 1.00 36.00 397 GLU A N 1
ATOM 3148 C CA . GLU A 1 397 ? 22.685 24.904 -3.346 1.00 36.00 397 GLU A CA 1
ATOM 3149 C C . GLU A 1 397 ? 24.219 24.746 -3.397 1.00 36.00 397 GLU A C 1
ATOM 3151 O O . GLU A 1 397 ? 24.939 25.739 -3.486 1.00 36.00 397 GLU A O 1
ATOM 3156 N N . GLN A 1 398 ? 24.743 23.514 -3.435 1.00 39.66 398 GLN A N 1
ATOM 3157 C CA . GLN A 1 398 ? 26.190 23.260 -3.539 1.00 39.66 398 GLN A CA 1
ATOM 3158 C C . GLN A 1 398 ? 26.793 23.590 -4.920 1.00 39.66 398 GLN A C 1
ATOM 3160 O O . GLN A 1 398 ? 28.013 23.696 -5.043 1.00 39.66 398 GLN A O 1
ATOM 3165 N N . LEU A 1 399 ? 25.969 23.78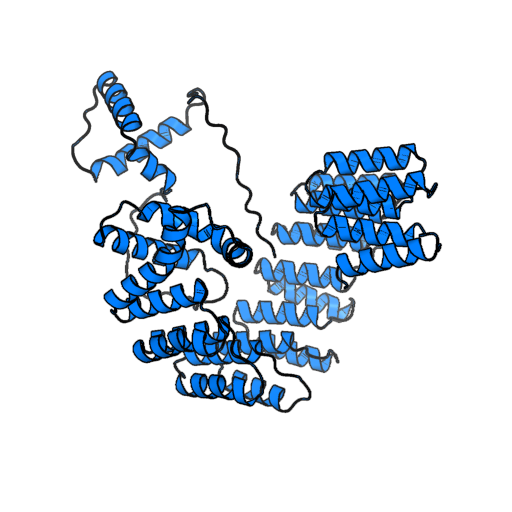6 -5.957 1.00 37.31 399 LEU A N 1
ATOM 3166 C CA . LEU A 1 399 ? 26.421 24.024 -7.337 1.00 37.31 399 LEU A CA 1
ATOM 3167 C C . LEU A 1 399 ? 26.571 25.512 -7.691 1.00 37.31 399 LEU A C 1
ATOM 3169 O O . LEU A 1 399 ? 27.177 25.835 -8.718 1.00 37.31 399 LEU A O 1
ATOM 3173 N N . ALA A 1 400 ? 26.060 26.419 -6.850 1.00 35.53 400 ALA A N 1
ATOM 3174 C CA . ALA A 1 400 ? 25.971 27.854 -7.133 1.00 35.53 400 ALA A CA 1
ATOM 3175 C C . ALA A 1 400 ? 27.324 28.605 -7.135 1.00 35.53 400 ALA A C 1
ATOM 3177 O O . ALA A 1 400 ? 27.365 29.775 -7.506 1.00 35.53 400 ALA A O 1
ATOM 3178 N N . GLY A 1 401 ? 28.431 27.943 -6.772 1.00 37.56 401 GLY A N 1
ATOM 3179 C CA . GLY A 1 401 ? 29.783 28.528 -6.744 1.00 37.56 401 GLY A CA 1
ATOM 3180 C C . GLY A 1 401 ? 30.843 27.795 -7.576 1.00 37.56 401 GLY A C 1
ATOM 3181 O O . GLY A 1 401 ? 32.027 28.090 -7.437 1.00 37.56 401 GLY A O 1
ATOM 3182 N N . LEU A 1 402 ? 30.458 26.818 -8.404 1.00 41.66 402 LEU A N 1
ATOM 3183 C CA . LEU A 1 402 ? 31.397 25.923 -9.090 1.00 41.66 402 LEU A CA 1
ATOM 3184 C C . LEU A 1 402 ? 31.585 26.276 -10.572 1.00 41.66 402 LEU A C 1
ATOM 3186 O O . LEU A 1 402 ? 30.653 26.694 -11.254 1.00 41.66 402 LEU A O 1
ATOM 3190 N N . THR A 1 403 ? 32.797 26.057 -11.092 1.00 38.28 403 THR A N 1
ATOM 3191 C CA . THR A 1 403 ? 33.081 26.184 -12.535 1.00 38.28 403 THR A CA 1
ATOM 3192 C C . THR A 1 403 ? 32.348 25.101 -13.339 1.00 38.28 403 THR A C 1
ATOM 3194 O O . THR A 1 403 ? 32.069 24.024 -12.816 1.00 38.28 403 THR A O 1
ATOM 3197 N N . LEU A 1 404 ? 32.064 25.336 -14.628 1.00 36.97 404 LEU A N 1
ATOM 3198 C CA . LEU A 1 404 ? 31.284 24.422 -15.488 1.00 36.97 404 LEU A CA 1
ATOM 3199 C C . LEU A 1 404 ? 31.792 22.962 -15.458 1.00 36.97 404 LEU A C 1
ATOM 3201 O O . LEU A 1 404 ? 31.001 22.022 -15.447 1.00 36.97 404 LEU A O 1
ATOM 3205 N N . ASN A 1 405 ? 33.111 22.761 -15.373 1.00 33.53 405 ASN A N 1
ATOM 3206 C CA . ASN A 1 405 ? 33.721 21.430 -15.266 1.00 33.53 405 ASN A CA 1
ATOM 3207 C C . ASN A 1 405 ? 33.478 20.761 -13.899 1.00 33.53 405 ASN A C 1
ATOM 3209 O O . ASN A 1 405 ? 33.274 19.550 -13.824 1.00 33.53 405 ASN A O 1
ATOM 3213 N N . GLN A 1 406 ? 33.450 21.546 -12.821 1.00 41.06 406 GLN A N 1
ATOM 3214 C CA . GLN A 1 406 ? 33.136 21.079 -11.468 1.00 41.06 406 GLN A CA 1
ATOM 3215 C C . GLN A 1 406 ? 31.636 20.801 -11.303 1.00 41.06 406 GLN A C 1
ATOM 3217 O O . GLN A 1 406 ? 31.269 19.815 -10.667 1.00 41.06 406 GLN A O 1
ATOM 3222 N N . GLN A 1 407 ? 30.774 21.597 -11.946 1.00 41.47 407 GLN A N 1
ATOM 3223 C CA . GLN A 1 407 ? 29.339 21.320 -12.043 1.00 41.47 407 GLN A CA 1
ATOM 3224 C C . GLN A 1 407 ? 29.081 20.017 -12.814 1.00 41.47 407 GLN A C 1
ATOM 3226 O O . GLN A 1 407 ? 28.312 19.183 -12.354 1.00 41.47 407 GLN A O 1
ATOM 3231 N N . LEU A 1 408 ? 29.781 19.769 -13.928 1.00 39.16 408 LEU A N 1
ATOM 3232 C CA . LEU A 1 408 ? 29.685 18.512 -14.687 1.00 39.16 408 LEU A CA 1
ATOM 3233 C C . LEU A 1 408 ? 30.175 17.285 -13.892 1.00 39.16 408 LEU A C 1
ATOM 3235 O O . LEU A 1 408 ? 29.561 16.218 -13.971 1.00 39.16 408 LEU A O 1
ATOM 3239 N N . GLN A 1 409 ? 31.247 17.418 -13.102 1.00 40.81 409 GLN A N 1
ATOM 3240 C CA . GLN A 1 409 ? 31.723 16.355 -12.204 1.00 40.81 409 GLN A CA 1
ATOM 3241 C C . GLN A 1 409 ? 30.752 16.083 -11.047 1.00 40.81 409 GLN A C 1
ATOM 3243 O O . GLN A 1 409 ? 30.484 14.919 -10.744 1.00 40.81 409 GLN A O 1
ATOM 3248 N N . GLN A 1 410 ? 30.185 17.123 -10.431 1.00 42.81 410 GLN A N 1
ATOM 3249 C CA . GLN A 1 410 ? 29.189 16.956 -9.373 1.00 42.81 410 GLN A CA 1
ATOM 3250 C C . GLN A 1 410 ? 27.853 16.439 -9.905 1.00 42.81 410 GLN A C 1
ATOM 3252 O O . GLN A 1 410 ? 27.256 15.583 -9.266 1.00 42.81 410 GLN A O 1
ATOM 3257 N N . VAL A 1 411 ? 27.409 16.853 -11.093 1.00 39.38 411 VAL A N 1
ATOM 3258 C CA . VAL A 1 411 ? 26.214 16.294 -11.746 1.00 39.38 411 VAL A CA 1
ATOM 3259 C C . VAL A 1 411 ? 26.421 14.815 -12.074 1.00 39.38 411 VAL A C 1
ATOM 3261 O O . VAL A 1 411 ? 25.516 14.023 -11.824 1.00 39.38 411 VAL A O 1
ATOM 3264 N N . LYS A 1 412 ? 27.616 14.396 -12.523 1.00 35.94 412 LYS A N 1
ATOM 3265 C CA . LYS A 1 412 ? 27.968 12.965 -12.634 1.00 35.94 412 LYS A CA 1
ATOM 3266 C C . LYS A 1 412 ? 27.856 12.238 -11.287 1.00 35.94 412 LYS A C 1
ATOM 3268 O O . LYS A 1 412 ? 27.326 11.132 -11.243 1.00 35.94 412 LYS A O 1
ATOM 3273 N N . LEU A 1 413 ? 28.296 12.857 -10.192 1.00 36.97 413 LEU A N 1
ATOM 3274 C CA . LEU A 1 413 ? 28.220 12.286 -8.842 1.00 36.97 413 LEU A CA 1
ATOM 3275 C C . LEU A 1 413 ? 26.772 12.202 -8.315 1.00 36.97 413 LEU A C 1
ATOM 3277 O O . LEU A 1 413 ? 26.374 11.175 -7.770 1.00 36.97 413 LEU A O 1
ATOM 3281 N N . ILE A 1 414 ? 25.965 13.241 -8.543 1.00 38.97 414 ILE A N 1
ATOM 3282 C CA . ILE A 1 414 ? 24.545 13.336 -8.170 1.00 38.97 414 ILE A CA 1
ATOM 3283 C C . ILE A 1 414 ? 23.701 12.358 -9.002 1.00 38.97 414 ILE A C 1
ATOM 3285 O O . ILE A 1 414 ? 22.808 11.702 -8.464 1.00 38.97 414 ILE A O 1
ATOM 3289 N N . CYS A 1 415 ? 24.014 12.179 -10.290 1.00 33.16 415 CYS A N 1
ATOM 3290 C CA . CYS A 1 415 ? 23.403 11.154 -11.144 1.00 33.16 415 CYS A CA 1
ATOM 3291 C C . CYS A 1 415 ? 23.784 9.730 -10.693 1.00 33.16 415 CYS A C 1
ATOM 3293 O O . CYS A 1 415 ? 22.941 8.838 -10.713 1.00 33.16 415 CYS A O 1
ATOM 3295 N N . CYS A 1 416 ? 25.013 9.511 -10.209 1.00 31.89 416 CYS A N 1
ATOM 3296 C CA . CYS A 1 416 ? 25.430 8.227 -9.630 1.00 31.89 416 CYS A CA 1
ATOM 3297 C C . CYS A 1 416 ? 24.821 7.947 -8.241 1.00 31.89 416 CYS A C 1
ATOM 3299 O O . CYS A 1 416 ? 24.564 6.791 -7.911 1.00 31.89 416 CYS A O 1
ATOM 3301 N N . GLN A 1 417 ? 24.574 8.971 -7.419 1.00 33.75 417 GLN A N 1
ATOM 3302 C CA . GLN A 1 417 ? 23.957 8.821 -6.091 1.00 33.75 417 GLN A CA 1
ATOM 3303 C C . GLN A 1 417 ? 22.428 8.686 -6.165 1.00 33.75 417 GLN A C 1
ATOM 3305 O O . GLN A 1 417 ? 21.851 7.872 -5.449 1.00 33.75 417 GLN A O 1
ATOM 3310 N N . SER A 1 418 ? 21.766 9.384 -7.091 1.00 31.12 418 SER A N 1
ATOM 3311 C CA . SER A 1 418 ? 20.331 9.190 -7.363 1.00 31.12 418 SER A CA 1
ATOM 3312 C C . SER A 1 418 ? 20.010 7.812 -7.958 1.00 31.12 418 SER A C 1
ATOM 3314 O O . SER A 1 418 ? 18.902 7.324 -7.770 1.00 31.12 418 SER A O 1
ATOM 3316 N N . ALA A 1 419 ? 20.978 7.118 -8.566 1.00 30.14 419 ALA A N 1
ATOM 3317 C CA . ALA A 1 419 ? 20.829 5.710 -8.943 1.00 30.14 419 ALA A CA 1
ATOM 3318 C C . ALA A 1 419 ? 20.723 4.748 -7.734 1.00 30.14 419 ALA A C 1
ATOM 3320 O O . ALA A 1 419 ? 20.290 3.610 -7.903 1.00 30.14 419 ALA A O 1
ATOM 3321 N N . LYS A 1 420 ? 21.092 5.184 -6.516 1.00 30.62 420 LYS A N 1
ATOM 3322 C CA . LYS A 1 420 ? 20.859 4.438 -5.263 1.00 30.62 420 LYS A CA 1
ATOM 3323 C C . LYS A 1 420 ? 19.582 4.881 -4.535 1.00 30.62 420 LYS A C 1
ATOM 3325 O O . LYS A 1 420 ? 18.894 4.028 -3.978 1.00 30.62 420 LYS A O 1
ATOM 3330 N N . ASP A 1 421 ? 19.228 6.165 -4.610 1.00 27.06 421 ASP A N 1
ATOM 3331 C CA . ASP A 1 421 ? 18.056 6.725 -3.913 1.00 27.06 421 ASP A CA 1
ATOM 3332 C C . ASP A 1 421 ? 16.739 6.616 -4.716 1.00 27.06 421 ASP A C 1
ATOM 3334 O O . ASP A 1 421 ? 15.658 6.683 -4.139 1.00 27.06 421 ASP A O 1
ATOM 3338 N N . VAL A 1 422 ? 16.788 6.370 -6.034 1.00 29.83 422 VAL A N 1
ATOM 3339 C CA . VAL A 1 422 ? 15.622 5.977 -6.857 1.00 29.83 422 VAL A CA 1
ATOM 3340 C C . VAL A 1 422 ? 15.484 4.450 -6.844 1.00 29.83 422 VAL A C 1
ATOM 3342 O O . VAL A 1 422 ? 15.444 3.774 -7.869 1.00 29.83 422 VAL A O 1
ATOM 3345 N N . THR A 1 423 ? 15.413 3.862 -5.653 1.00 28.19 423 THR A N 1
ATOM 3346 C CA . THR A 1 423 ? 14.984 2.469 -5.468 1.00 28.19 423 THR A CA 1
ATOM 3347 C C . THR A 1 423 ? 13.470 2.420 -5.274 1.00 28.19 423 THR A C 1
ATOM 3349 O O . THR A 1 423 ? 12.947 1.973 -4.264 1.00 28.19 423 THR A O 1
ATOM 3352 N N . CYS A 1 424 ? 12.741 2.863 -6.297 1.00 26.47 424 CYS A N 1
ATOM 3353 C CA . CYS A 1 424 ? 11.351 2.477 -6.518 1.00 26.47 424 CYS A CA 1
ATOM 3354 C C . CYS A 1 424 ? 11.139 2.270 -8.022 1.00 26.47 424 CYS A C 1
ATOM 3356 O O . CYS A 1 424 ? 10.881 3.205 -8.771 1.00 26.47 424 CYS A O 1
ATOM 3358 N N . GLY A 1 425 ? 11.268 1.014 -8.461 1.00 26.78 425 GLY A N 1
ATOM 3359 C CA . GLY A 1 425 ? 10.584 0.522 -9.660 1.00 26.78 425 GLY A CA 1
ATOM 3360 C C . GLY A 1 425 ? 11.418 0.152 -10.889 1.00 26.78 425 GLY A C 1
ATOM 3361 O O . GLY A 1 425 ? 10.864 -0.512 -11.763 1.00 26.78 425 GLY A O 1
ATOM 3362 N N . LEU A 1 426 ? 12.710 0.490 -10.979 1.00 26.53 426 LEU A N 1
ATOM 3363 C CA . LEU A 1 426 ? 13.504 0.270 -12.201 1.00 26.53 426 LEU A CA 1
ATOM 3364 C C . LEU A 1 426 ? 14.887 -0.348 -11.932 1.00 26.53 426 LEU A C 1
ATOM 3366 O O . LEU A 1 426 ? 15.878 0.364 -11.855 1.00 26.53 426 LEU A O 1
ATOM 3370 N N . LEU A 1 427 ? 14.967 -1.679 -11.851 1.00 23.47 427 LEU A N 1
ATOM 3371 C CA . LEU A 1 427 ? 16.201 -2.447 -12.081 1.00 23.47 427 LEU A CA 1
ATOM 3372 C C . LEU A 1 427 ? 15.849 -3.812 -12.692 1.00 23.47 427 LEU A C 1
ATOM 3374 O O . LEU A 1 427 ? 14.936 -4.474 -12.196 1.00 23.47 427 LEU A O 1
ATOM 3378 N N . PRO A 1 428 ? 16.657 -4.318 -13.633 1.00 22.88 428 PRO A N 1
ATOM 3379 C CA . PRO A 1 428 ? 17.182 -5.665 -13.558 1.00 22.88 428 PRO A CA 1
ATOM 3380 C C . PRO A 1 428 ? 18.590 -5.610 -12.942 1.00 22.88 428 PRO A C 1
ATOM 3382 O O . PRO A 1 428 ? 19.469 -4.896 -13.422 1.00 22.88 428 PRO A O 1
ATOM 3385 N N . LYS A 1 429 ? 18.815 -6.366 -11.861 1.00 26.38 429 LYS A N 1
ATOM 3386 C CA . LYS A 1 429 ? 20.164 -6.704 -11.386 1.00 26.38 429 LYS A CA 1
ATOM 3387 C C . LYS A 1 429 ? 20.573 -8.049 -11.986 1.00 26.38 429 LYS A C 1
ATOM 3389 O O . LYS A 1 429 ? 19.959 -9.060 -11.664 1.00 26.38 429 LYS A O 1
ATOM 3394 N N . SER A 1 430 ? 21.668 -8.065 -12.739 1.00 22.58 430 SER A N 1
ATOM 3395 C CA . SER A 1 430 ? 22.657 -9.149 -12.696 1.00 22.58 430 SER A CA 1
ATOM 3396 C C . SER A 1 430 ? 24.049 -8.589 -13.031 1.00 22.58 430 SER A C 1
ATOM 3398 O O . SER A 1 430 ? 24.140 -7.688 -13.865 1.00 22.58 430 SER A O 1
ATOM 3400 N N . PRO A 1 431 ? 25.121 -9.060 -12.369 1.00 28.52 431 PRO A N 1
ATOM 3401 C CA . PRO A 1 431 ? 26.431 -8.423 -12.390 1.00 28.52 431 PRO A CA 1
ATOM 3402 C C . PRO A 1 431 ? 27.326 -9.014 -13.485 1.00 28.52 431 PRO A C 1
ATOM 3404 O O . PRO A 1 431 ? 27.625 -10.204 -13.470 1.00 28.52 431 PRO A O 1
ATOM 3407 N N . SER A 1 432 ? 27.834 -8.182 -14.392 1.00 21.11 432 SER A N 1
ATOM 3408 C CA . SER A 1 432 ? 29.020 -8.536 -15.177 1.00 21.11 432 SER A CA 1
ATOM 3409 C C . SER A 1 432 ? 29.818 -7.289 -15.552 1.00 21.11 432 SER A C 1
ATOM 3411 O O . SER A 1 432 ? 29.418 -6.529 -16.425 1.00 21.11 432 SER A O 1
ATOM 3413 N N . ALA A 1 433 ? 30.949 -7.147 -14.859 1.00 22.48 433 ALA A N 1
ATOM 3414 C CA . ALA A 1 433 ? 32.180 -6.450 -15.231 1.00 22.48 433 ALA A CA 1
ATOM 3415 C C . ALA A 1 433 ? 32.157 -4.941 -15.580 1.00 22.48 433 ALA A C 1
ATOM 3417 O O . ALA A 1 433 ? 31.600 -4.513 -16.583 1.00 22.48 433 ALA A O 1
ATOM 3418 N N . ALA A 1 434 ? 32.974 -4.221 -14.791 1.00 21.33 434 ALA A N 1
ATOM 3419 C CA . ALA A 1 434 ? 33.624 -2.913 -14.985 1.00 21.33 434 ALA A CA 1
ATOM 3420 C C . ALA A 1 434 ? 32.989 -1.763 -14.165 1.00 21.33 434 ALA A C 1
ATOM 3422 O O . ALA A 1 434 ? 31.878 -1.336 -14.433 1.00 21.33 434 ALA A O 1
ATOM 3423 N N . SER A 1 435 ? 33.618 -1.181 -13.137 1.00 22.70 435 SER A N 1
ATOM 3424 C CA . SER A 1 435 ? 35.052 -1.081 -12.837 1.00 22.70 435 SER A CA 1
ATOM 3425 C C . SER A 1 435 ? 35.305 -1.072 -11.327 1.00 22.70 435 SER A C 1
ATOM 3427 O O . SER A 1 435 ? 34.712 -0.307 -10.570 1.00 22.70 435 SER A O 1
ATOM 3429 N N . SER A 1 436 ? 36.213 -1.943 -10.916 1.00 21.09 436 SER A N 1
ATOM 3430 C CA . SER A 1 436 ? 36.820 -2.063 -9.599 1.00 21.09 436 SER A CA 1
ATOM 3431 C C . SER A 1 436 ? 37.718 -0.868 -9.268 1.00 21.09 436 SER A C 1
ATOM 3433 O O . SER A 1 436 ? 38.728 -0.679 -9.937 1.00 21.09 436 SER A O 1
ATOM 3435 N N . ILE A 1 437 ? 37.407 -0.152 -8.185 1.00 22.45 437 ILE A N 1
ATOM 3436 C CA . ILE A 1 437 ? 38.395 0.256 -7.173 1.00 22.45 437 ILE A CA 1
ATOM 3437 C C . ILE A 1 437 ? 37.732 0.007 -5.817 1.00 22.45 437 ILE A C 1
ATOM 3439 O O . ILE A 1 437 ? 37.006 0.841 -5.282 1.00 22.45 437 ILE A O 1
ATOM 3443 N N . ILE A 1 438 ? 37.937 -1.205 -5.311 1.00 24.53 438 ILE A N 1
ATOM 3444 C CA . ILE A 1 438 ? 37.855 -1.503 -3.886 1.00 24.53 438 ILE A CA 1
ATOM 3445 C C . ILE A 1 438 ? 39.229 -1.111 -3.343 1.00 24.53 438 ILE A C 1
ATOM 3447 O O . ILE A 1 438 ? 40.235 -1.653 -3.796 1.00 24.53 438 ILE A O 1
ATOM 3451 N N . LEU A 1 439 ? 39.277 -0.150 -2.424 1.00 23.69 439 LEU A N 1
ATOM 3452 C CA . LEU A 1 439 ? 40.387 -0.030 -1.486 1.00 23.69 439 LEU A CA 1
ATOM 3453 C C . LEU A 1 439 ? 39.843 -0.444 -0.121 1.00 23.69 439 LEU A C 1
ATOM 3455 O O . LEU A 1 439 ? 38.799 0.044 0.314 1.00 23.69 439 LEU A O 1
ATOM 3459 N N . ASP A 1 440 ? 40.524 -1.413 0.478 1.00 24.25 440 ASP A N 1
ATOM 3460 C CA . ASP A 1 440 ? 40.200 -2.039 1.752 1.00 24.25 440 ASP A CA 1
ATOM 3461 C C . ASP A 1 440 ? 39.998 -1.012 2.878 1.00 24.25 440 ASP A C 1
ATOM 3463 O O . ASP A 1 440 ? 40.864 -0.180 3.141 1.00 24.25 440 ASP A O 1
ATOM 3467 N N . GLY A 1 441 ? 38.868 -1.131 3.587 1.00 25.34 441 GLY A N 1
ATOM 3468 C CA . GLY A 1 441 ? 38.640 -0.505 4.894 1.00 25.34 441 GLY A CA 1
ATOM 3469 C C . GLY A 1 441 ? 37.822 0.795 4.908 1.00 25.34 441 GLY A C 1
ATOM 3470 O O . GLY A 1 441 ? 38.378 1.882 4.962 1.00 25.34 441 GLY A O 1
ATOM 3471 N N . GLY A 1 442 ? 36.493 0.667 5.027 1.00 24.12 442 GLY A N 1
ATOM 3472 C CA . GLY A 1 442 ? 35.617 1.684 5.638 1.00 24.12 442 GLY A CA 1
ATOM 3473 C C . GLY A 1 442 ? 35.012 2.749 4.708 1.00 24.12 442 GLY A C 1
ATOM 3474 O O . GLY A 1 442 ? 35.701 3.458 3.986 1.00 24.12 442 GLY A O 1
ATOM 3475 N N . ILE A 1 443 ? 33.685 2.896 4.770 1.00 27.16 443 ILE A N 1
ATOM 3476 C CA . ILE A 1 443 ? 32.913 3.952 4.095 1.00 27.16 443 ILE A CA 1
ATOM 3477 C C . ILE A 1 443 ? 33.097 5.267 4.873 1.00 27.16 443 ILE A C 1
ATOM 3479 O O . ILE A 1 443 ? 32.699 5.343 6.032 1.00 27.16 443 ILE A O 1
ATOM 3483 N N . MET A 1 444 ? 33.669 6.294 4.241 1.00 27.42 444 MET A N 1
ATOM 3484 C CA . MET A 1 444 ? 33.749 7.659 4.782 1.00 27.42 444 MET A CA 1
ATOM 3485 C C . MET A 1 444 ? 32.487 8.440 4.387 1.00 27.42 444 MET A C 1
ATOM 3487 O O . MET A 1 444 ? 32.122 8.471 3.208 1.00 27.42 444 MET A O 1
ATOM 3491 N N . TRP A 1 445 ? 31.800 9.057 5.351 1.00 27.41 445 TRP A N 1
ATOM 3492 C CA . TRP A 1 445 ? 30.586 9.837 5.074 1.00 27.41 445 TRP A CA 1
ATOM 3493 C C . TRP A 1 445 ? 30.946 11.247 4.583 1.00 27.41 445 TRP A C 1
ATOM 3495 O O . TRP A 1 445 ? 31.922 11.846 5.027 1.00 27.41 445 TRP A O 1
ATOM 3505 N N . VAL A 1 446 ? 30.139 11.814 3.676 1.00 28.97 446 VAL A N 1
ATOM 3506 C CA . VAL A 1 446 ? 30.367 13.150 3.073 1.00 28.97 446 VAL A CA 1
ATOM 3507 C C . VAL A 1 446 ? 30.515 14.253 4.134 1.00 28.97 446 VAL A C 1
ATOM 3509 O O . VAL A 1 446 ? 31.294 15.183 3.939 1.00 28.97 446 VAL A O 1
ATOM 3512 N N . SER A 1 447 ? 29.857 14.103 5.288 1.00 28.81 447 SER A N 1
ATOM 3513 C CA . SER A 1 447 ? 29.980 14.995 6.448 1.00 28.81 447 SER A CA 1
ATOM 3514 C C . SER A 1 447 ? 31.397 15.048 7.038 1.00 28.81 447 SER A C 1
ATOM 3516 O O . SER A 1 447 ? 31.825 16.099 7.517 1.00 28.81 447 SER A O 1
ATOM 3518 N N . GLU A 1 448 ? 32.146 13.945 6.975 1.00 30.03 448 GLU A N 1
ATOM 3519 C CA . GLU A 1 448 ? 33.521 13.839 7.485 1.00 30.03 448 GLU A CA 1
ATOM 3520 C C . GLU A 1 448 ? 34.532 14.465 6.511 1.00 30.03 448 GLU A C 1
ATOM 3522 O O . GLU A 1 448 ? 35.528 15.050 6.935 1.00 30.03 448 GLU A O 1
ATOM 3527 N N . TRP A 1 449 ? 34.240 14.448 5.206 1.00 33.62 449 TRP A N 1
ATOM 3528 C CA . TRP A 1 449 ? 35.078 15.085 4.185 1.00 33.62 449 TRP A CA 1
ATOM 3529 C C . TRP A 1 449 ? 34.937 16.615 4.180 1.00 33.62 449 TRP A C 1
ATOM 3531 O O . TRP A 1 449 ? 35.925 17.336 4.047 1.00 33.62 449 TRP A O 1
ATOM 3541 N N . THR A 1 450 ? 33.726 17.130 4.418 1.00 34.19 450 THR A N 1
ATOM 3542 C CA . THR A 1 450 ? 33.479 18.576 4.557 1.00 34.19 450 THR A CA 1
ATOM 3543 C C . THR A 1 450 ? 34.138 19.187 5.796 1.00 34.19 450 THR A C 1
ATOM 3545 O O . THR A 1 450 ? 34.529 20.352 5.767 1.00 34.19 450 THR A O 1
ATOM 3548 N N . ALA A 1 451 ? 34.339 18.411 6.868 1.00 35.91 451 ALA A N 1
ATOM 3549 C CA . ALA A 1 451 ? 35.023 18.882 8.075 1.00 35.91 451 ALA A CA 1
ATOM 3550 C C . ALA A 1 451 ? 36.531 19.136 7.853 1.00 35.91 451 ALA A C 1
ATOM 3552 O O . ALA A 1 451 ? 37.102 20.035 8.469 1.00 35.91 451 ALA A O 1
ATOM 3553 N N . LEU A 1 452 ? 37.165 18.404 6.927 1.00 37.47 452 LEU A N 1
ATOM 3554 C CA . LEU A 1 452 ? 38.587 18.543 6.575 1.00 37.47 452 LEU A CA 1
ATOM 3555 C C . LEU A 1 452 ? 38.899 19.770 5.702 1.00 37.47 452 LEU A C 1
ATOM 3557 O O . LEU A 1 452 ? 40.059 20.182 5.617 1.00 37.47 452 LEU A O 1
ATOM 3561 N N . GLN A 1 453 ? 37.882 20.372 5.078 1.00 37.50 453 GLN A N 1
ATOM 3562 C CA . GLN A 1 453 ? 38.020 21.596 4.280 1.00 37.50 453 GLN A CA 1
ATOM 3563 C C . GLN A 1 453 ? 37.738 22.881 5.073 1.00 37.50 453 GLN A C 1
ATOM 3565 O O . GLN A 1 453 ? 37.851 23.970 4.516 1.00 37.50 453 GLN A O 1
ATOM 3570 N N . ASN A 1 454 ? 37.405 22.787 6.368 1.00 36.50 454 ASN A N 1
ATOM 3571 C CA . ASN A 1 454 ? 37.192 23.962 7.210 1.00 36.50 454 ASN A CA 1
ATOM 3572 C C . ASN A 1 454 ? 38.548 24.581 7.636 1.00 36.50 454 ASN A C 1
ATOM 3574 O O . ASN A 1 454 ? 39.300 23.938 8.379 1.00 36.50 454 ASN A O 1
ATOM 3578 N N . PRO A 1 455 ? 38.863 25.833 7.242 1.00 36.22 455 PRO A N 1
ATOM 3579 C CA . PRO A 1 455 ? 40.139 26.483 7.562 1.00 36.22 455 PRO A CA 1
ATOM 3580 C C . PRO A 1 455 ? 40.401 26.618 9.071 1.00 36.22 455 PRO A C 1
ATOM 3582 O O . PRO A 1 455 ? 41.547 26.564 9.514 1.00 36.22 455 PRO A O 1
ATOM 3585 N N . VAL A 1 456 ? 39.341 26.735 9.881 1.00 38.22 456 VAL A N 1
ATOM 3586 C CA . VAL A 1 456 ? 39.431 26.864 11.348 1.00 38.22 456 VAL A CA 1
ATOM 3587 C C . VAL A 1 456 ? 39.820 25.531 12.001 1.00 38.22 456 VAL A C 1
ATOM 3589 O O . VAL A 1 456 ? 40.566 25.504 12.980 1.00 38.22 456 VAL A O 1
ATOM 3592 N N . ALA A 1 457 ? 39.380 24.406 11.427 1.00 39.22 457 ALA A N 1
ATOM 3593 C CA . ALA A 1 457 ? 39.747 23.072 11.898 1.00 39.22 457 ALA A CA 1
ATOM 3594 C C . ALA A 1 457 ? 41.208 22.729 11.555 1.00 39.22 457 ALA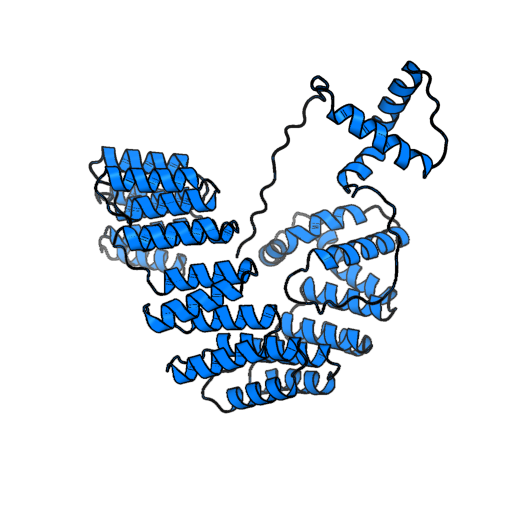 A C 1
ATOM 3596 O O . ALA A 1 457 ? 41.916 22.160 12.386 1.00 39.22 457 ALA A O 1
ATOM 3597 N N . GLN A 1 458 ? 41.687 23.137 10.373 1.00 39.56 458 GLN A N 1
ATOM 3598 C CA . GLN A 1 458 ? 43.087 22.956 9.967 1.00 39.56 458 GLN A CA 1
ATOM 3599 C C . GLN A 1 458 ? 44.063 23.747 10.850 1.00 39.56 458 GLN A C 1
ATOM 3601 O O . GLN A 1 458 ? 45.129 23.233 11.194 1.00 39.56 458 GLN A O 1
ATOM 3606 N N . HIS A 1 459 ? 43.682 24.954 11.283 1.00 38.69 459 HIS A N 1
ATOM 3607 C CA . HIS A 1 459 ? 44.517 25.772 12.164 1.00 38.69 459 HIS A CA 1
ATOM 3608 C C . HIS A 1 459 ? 44.648 25.172 13.578 1.00 38.69 459 HIS A C 1
ATOM 3610 O O . HIS A 1 459 ? 45.752 25.086 14.119 1.00 38.69 459 HIS A O 1
ATOM 3616 N N . ASN A 1 460 ? 43.552 24.647 14.136 1.00 37.50 460 ASN A N 1
ATOM 3617 C CA . ASN A 1 460 ? 43.571 23.949 15.427 1.00 37.50 460 ASN A CA 1
ATOM 3618 C C . ASN A 1 460 ? 44.358 22.624 15.371 1.00 37.50 460 ASN A C 1
ATOM 3620 O O . ASN A 1 460 ? 45.037 22.269 16.333 1.00 37.50 460 ASN A O 1
ATOM 3624 N N . LEU A 1 461 ? 44.332 21.912 14.239 1.00 39.12 461 LEU A N 1
ATOM 3625 C CA . LEU A 1 461 ? 45.114 20.686 14.026 1.00 39.12 461 LEU A CA 1
ATOM 3626 C C . LEU A 1 461 ? 46.624 20.954 13.909 1.00 39.12 461 LEU A C 1
ATOM 3628 O O . LEU A 1 461 ? 47.417 20.207 14.482 1.00 39.12 461 LEU A O 1
ATOM 3632 N N . GLN A 1 462 ? 47.032 22.036 13.236 1.00 38.84 462 GLN A N 1
ATOM 3633 C CA . GLN A 1 462 ? 48.438 22.460 13.176 1.00 38.84 462 GLN A CA 1
ATOM 3634 C C . GLN A 1 462 ? 48.984 22.865 14.553 1.00 38.84 462 GLN A C 1
ATOM 3636 O O . GLN A 1 462 ? 50.116 22.514 14.888 1.00 38.84 462 GLN A O 1
ATOM 3641 N N . TYR A 1 463 ? 48.168 23.532 15.374 1.00 37.06 463 TYR A N 1
ATOM 3642 C CA . TYR A 1 463 ? 48.528 23.919 16.741 1.00 37.06 463 TYR A CA 1
ATOM 3643 C C . TYR A 1 463 ? 48.708 22.706 17.676 1.00 37.06 463 TYR A C 1
ATOM 3645 O O . TYR A 1 463 ? 49.620 22.668 18.502 1.00 37.06 463 TYR A O 1
ATOM 3653 N N . VAL A 1 464 ? 47.879 21.668 17.522 1.00 37.28 464 VAL A N 1
ATOM 3654 C CA . VAL A 1 464 ? 47.995 20.420 18.300 1.00 37.28 464 VAL A CA 1
ATOM 3655 C C . VAL A 1 464 ? 49.175 19.555 17.827 1.00 37.28 464 VAL A C 1
ATOM 3657 O O . VAL A 1 464 ? 49.832 18.916 18.652 1.00 37.28 464 VAL A O 1
ATOM 3660 N N . ALA A 1 465 ? 49.496 19.563 16.529 1.00 37.56 465 ALA A N 1
ATOM 3661 C CA . ALA A 1 465 ? 50.647 18.844 15.976 1.00 37.56 465 ALA A CA 1
ATOM 3662 C C . ALA A 1 465 ? 51.995 19.453 16.416 1.00 37.56 465 ALA A C 1
ATOM 3664 O O . ALA A 1 465 ? 52.921 18.708 16.752 1.00 37.56 465 ALA A O 1
ATOM 3665 N N . SER A 1 466 ? 52.095 20.788 16.515 1.00 35.09 466 SER A N 1
ATOM 3666 C CA . SER A 1 466 ? 53.318 21.469 16.975 1.00 35.09 466 SER A CA 1
ATOM 3667 C C . SER A 1 466 ? 53.621 21.237 18.460 1.00 35.09 466 SER A C 1
ATOM 3669 O O . SER A 1 466 ? 54.780 21.260 18.859 1.00 35.09 466 SER A O 1
ATOM 3671 N N . GLN A 1 467 ? 52.600 20.967 19.280 1.00 34.94 467 GLN A N 1
ATOM 3672 C CA . GLN A 1 467 ? 52.748 20.638 20.706 1.00 34.94 467 GLN A CA 1
ATOM 3673 C C . GLN A 1 467 ? 53.234 19.196 20.954 1.00 34.94 467 GLN A C 1
ATOM 3675 O O . GLN A 1 467 ? 53.657 18.879 22.063 1.00 34.94 467 GLN A O 1
ATOM 3680 N N . ARG A 1 468 ? 53.179 18.305 19.949 1.00 33.25 468 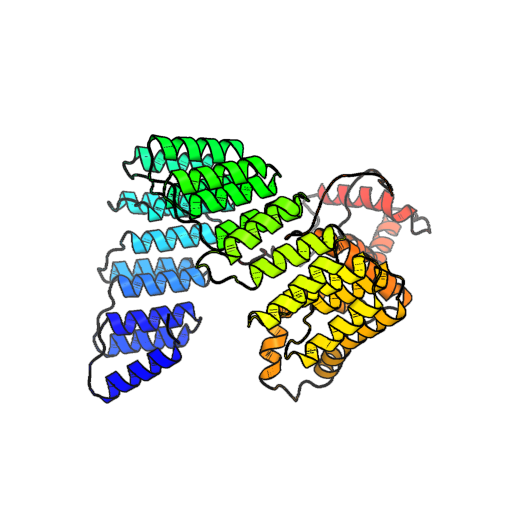ARG A N 1
ATOM 3681 C CA . ARG A 1 468 ? 53.498 16.868 20.096 1.00 33.25 468 ARG A CA 1
ATOM 3682 C C . ARG A 1 468 ? 54.661 16.368 19.230 1.00 33.25 468 ARG A C 1
ATOM 3684 O O . ARG A 1 468 ? 54.912 15.168 19.204 1.00 33.25 468 ARG A O 1
ATOM 3691 N N . GLY A 1 469 ? 55.383 17.262 18.551 1.00 31.38 469 GLY A N 1
ATOM 3692 C CA . GLY A 1 469 ? 56.620 16.921 17.834 1.00 31.38 469 GLY A CA 1
ATOM 3693 C C . GLY A 1 469 ? 56.443 16.026 16.600 1.00 31.38 469 GLY A C 1
ATOM 3694 O O . GLY A 1 469 ? 57.372 15.305 16.248 1.00 31.38 469 GLY A O 1
ATOM 3695 N N . ALA A 1 470 ? 55.279 16.053 15.940 1.00 35.84 470 ALA A N 1
ATOM 3696 C CA . ALA A 1 470 ? 55.020 15.286 14.718 1.00 35.84 470 ALA A CA 1
ATOM 3697 C C . ALA A 1 470 ? 54.955 16.201 13.481 1.00 35.84 470 ALA A C 1
ATOM 3699 O O . ALA A 1 470 ? 54.288 17.236 13.507 1.00 35.84 470 ALA A O 1
ATOM 3700 N N . SER A 1 471 ? 55.627 15.817 12.391 1.00 34.34 471 SER A N 1
ATOM 3701 C CA . SER A 1 471 ? 55.574 16.512 11.099 1.00 34.34 471 SER A CA 1
ATOM 3702 C C . SER A 1 471 ? 54.467 15.944 10.202 1.00 34.34 471 SER A C 1
ATOM 3704 O O . SER A 1 471 ? 54.290 14.732 10.099 1.00 34.34 471 SER A O 1
ATOM 3706 N N . ILE A 1 472 ? 53.715 16.827 9.537 1.00 36.59 472 ILE A N 1
ATOM 3707 C CA . ILE A 1 472 ? 52.690 16.456 8.548 1.00 36.59 472 ILE A CA 1
ATOM 3708 C C . ILE A 1 472 ? 53.358 16.425 7.158 1.00 36.59 472 ILE A C 1
ATOM 3710 O O . ILE A 1 472 ? 53.952 17.439 6.780 1.00 36.59 472 ILE A O 1
ATOM 3714 N N . PRO A 1 473 ? 53.286 15.333 6.369 1.00 31.38 473 PRO A N 1
ATOM 3715 C CA . PRO A 1 473 ? 53.833 15.320 5.014 1.00 31.38 473 PRO A CA 1
ATOM 3716 C C . PRO A 1 473 ? 52.934 16.110 4.056 1.00 31.38 473 PRO A C 1
ATOM 3718 O O . PRO A 1 473 ? 51.709 15.985 4.083 1.00 31.38 473 PRO A O 1
ATOM 3721 N N . GLY A 1 474 ? 53.539 16.900 3.170 1.00 30.20 474 GLY A N 1
ATOM 3722 C CA . GLY A 1 474 ? 52.818 17.587 2.100 1.00 30.20 474 GLY A CA 1
ATOM 3723 C C . GLY A 1 474 ? 52.338 16.608 1.025 1.00 30.20 474 GLY A C 1
ATOM 3724 O O . GLY A 1 474 ? 53.153 15.992 0.344 1.00 30.20 474 GLY A O 1
ATOM 3725 N N . GLY A 1 475 ? 51.018 16.487 0.856 1.00 33.44 475 GLY A N 1
ATOM 3726 C CA . GLY A 1 475 ? 50.384 15.740 -0.238 1.00 33.44 475 GLY A CA 1
ATOM 3727 C C . GLY A 1 475 ? 49.027 15.135 0.144 1.00 33.44 475 GLY A C 1
ATOM 3728 O O . GLY A 1 475 ? 48.895 14.487 1.179 1.00 33.44 475 GLY A O 1
ATOM 3729 N N . ALA A 1 476 ? 48.012 15.318 -0.710 1.00 30.19 476 ALA A N 1
ATOM 3730 C CA . ALA A 1 476 ? 46.609 14.959 -0.448 1.00 30.19 476 ALA A CA 1
ATOM 3731 C C . ALA A 1 476 ? 46.345 13.454 -0.217 1.00 30.19 476 ALA A C 1
ATOM 3733 O O . ALA A 1 476 ? 45.312 13.090 0.341 1.00 30.19 476 ALA A O 1
ATOM 3734 N N . THR A 1 477 ? 47.265 12.574 -0.613 1.00 31.81 477 THR A N 1
ATOM 3735 C CA . THR A 1 477 ? 47.119 11.115 -0.493 1.00 31.81 477 THR A CA 1
ATOM 3736 C C . THR A 1 477 ? 47.627 10.545 0.835 1.00 31.81 477 THR A C 1
ATOM 3738 O O . THR A 1 477 ? 47.104 9.528 1.277 1.00 31.81 477 THR A O 1
ATOM 3741 N N . ALA A 1 478 ? 48.568 11.203 1.523 1.00 30.44 478 ALA A N 1
ATOM 3742 C CA . ALA A 1 478 ? 49.082 10.739 2.822 1.00 30.44 478 ALA A CA 1
ATOM 3743 C C . ALA A 1 478 ? 48.163 11.109 4.007 1.00 30.44 478 ALA A C 1
ATOM 3745 O O . ALA A 1 478 ? 48.179 10.449 5.042 1.00 30.44 478 ALA A O 1
ATOM 3746 N N . ALA A 1 479 ? 47.310 12.128 3.846 1.00 32.75 479 ALA A N 1
ATOM 3747 C CA . ALA A 1 479 ? 46.402 12.599 4.895 1.00 32.75 479 ALA A CA 1
ATOM 3748 C C . ALA A 1 479 ? 45.242 11.626 5.211 1.00 32.75 479 ALA A C 1
ATOM 3750 O O . ALA A 1 479 ? 44.694 11.664 6.312 1.00 32.75 479 ALA A O 1
ATOM 3751 N N . CYS A 1 480 ? 44.865 10.744 4.276 1.00 33.03 480 CYS A N 1
ATOM 3752 C CA . CYS A 1 480 ? 43.723 9.837 4.457 1.00 33.03 480 CYS A CA 1
ATOM 3753 C C . CYS A 1 480 ? 44.040 8.635 5.362 1.00 33.03 480 CYS A C 1
ATOM 3755 O O . CYS A 1 480 ? 43.197 8.228 6.159 1.00 33.03 480 CYS A O 1
ATOM 3757 N N . THR A 1 481 ? 45.248 8.076 5.276 1.00 31.94 481 THR A N 1
ATOM 3758 C CA . THR A 1 481 ? 45.625 6.851 6.001 1.00 31.94 481 THR A CA 1
ATOM 3759 C C . THR A 1 481 ? 45.913 7.100 7.483 1.00 31.94 481 THR A C 1
ATOM 3761 O O . THR A 1 481 ? 45.526 6.287 8.323 1.00 31.94 481 THR A O 1
ATOM 3764 N N . ASP A 1 482 ? 46.519 8.238 7.836 1.00 34.22 482 ASP A N 1
ATOM 3765 C CA . ASP A 1 482 ? 46.804 8.578 9.240 1.00 34.22 482 ASP A CA 1
ATOM 3766 C C . ASP A 1 482 ? 45.635 9.292 9.946 1.00 34.22 482 ASP A C 1
ATOM 3768 O O . ASP A 1 482 ? 45.482 9.166 11.165 1.00 34.22 482 ASP A O 1
ATOM 3772 N N . GLY A 1 483 ? 44.728 9.937 9.197 1.00 34.88 483 GLY A N 1
ATOM 3773 C CA . GLY A 1 483 ? 43.463 10.463 9.731 1.00 34.88 483 GLY A CA 1
ATOM 3774 C C . GLY A 1 483 ? 42.557 9.368 10.315 1.00 34.88 483 GLY A C 1
ATOM 3775 O O . GLY A 1 483 ? 41.911 9.570 11.347 1.00 34.88 483 GLY A O 1
ATOM 3776 N N . PHE A 1 484 ? 42.594 8.167 9.728 1.00 31.92 484 PHE A N 1
ATOM 3777 C CA . PHE A 1 484 ? 41.846 6.994 10.196 1.00 31.92 484 PHE A CA 1
ATOM 3778 C C . PHE A 1 484 ? 42.323 6.482 11.569 1.00 31.92 484 PHE A C 1
ATOM 3780 O O . PHE A 1 484 ? 41.517 6.026 12.384 1.00 31.92 484 PHE A O 1
ATOM 3787 N N . LYS A 1 485 ? 43.625 6.599 11.874 1.00 34.94 485 LYS A N 1
ATOM 3788 C CA . LYS A 1 485 ? 44.185 6.224 13.186 1.00 34.94 485 LYS A CA 1
ATOM 3789 C C . LYS A 1 485 ? 43.808 7.221 14.284 1.00 34.94 485 LYS A C 1
ATOM 3791 O O . LYS A 1 485 ? 43.550 6.808 15.413 1.00 34.94 485 LYS A O 1
ATOM 3796 N N . PHE A 1 486 ? 43.717 8.512 13.960 1.00 34.19 486 PHE A N 1
ATOM 3797 C CA . PHE A 1 486 ? 43.363 9.560 14.925 1.00 34.19 486 PHE A CA 1
ATOM 3798 C C . PHE A 1 486 ? 41.880 9.539 15.331 1.00 34.19 486 PHE A C 1
ATOM 3800 O O . PHE A 1 486 ? 41.567 9.710 16.510 1.00 34.19 486 PHE A O 1
ATOM 3807 N N . LEU A 1 487 ? 40.969 9.262 14.392 1.00 35.78 487 LEU A N 1
ATOM 3808 C CA . LEU A 1 487 ? 39.526 9.151 14.661 1.00 35.78 487 LEU A CA 1
ATOM 3809 C C . LEU A 1 487 ? 39.172 7.951 15.556 1.00 35.78 487 LEU A C 1
ATOM 3811 O O . LEU A 1 487 ? 38.290 8.060 16.409 1.00 35.78 487 LEU A O 1
ATOM 3815 N N . ASN A 1 488 ? 39.892 6.833 15.426 1.00 33.88 488 ASN A N 1
ATOM 3816 C CA . ASN A 1 488 ? 39.701 5.670 16.297 1.00 33.88 488 ASN A CA 1
ATOM 3817 C C . ASN A 1 488 ? 40.231 5.895 17.726 1.00 33.88 488 ASN A C 1
ATOM 3819 O O . ASN A 1 488 ? 39.640 5.384 18.672 1.00 33.88 488 ASN A O 1
ATOM 3823 N N . LEU A 1 489 ? 41.272 6.719 17.902 1.00 33.09 489 LEU A N 1
ATOM 3824 C CA . LEU A 1 489 ? 41.799 7.115 19.219 1.00 33.09 489 LEU A CA 1
ATOM 3825 C C . LEU A 1 489 ? 40.890 8.111 19.966 1.00 33.09 489 LEU A C 1
ATOM 3827 O O . LEU A 1 489 ? 40.876 8.133 21.196 1.00 33.09 489 LEU A O 1
ATOM 3831 N N . ALA A 1 490 ? 40.114 8.923 19.241 1.00 35.47 490 ALA A N 1
ATOM 3832 C CA . ALA A 1 490 ? 39.148 9.853 19.832 1.00 35.47 490 ALA A CA 1
ATOM 3833 C C . ALA A 1 490 ? 37.863 9.149 20.310 1.00 35.47 490 ALA A C 1
ATOM 3835 O O . ALA A 1 490 ? 37.291 9.540 21.325 1.00 35.47 490 ALA A O 1
ATOM 3836 N N . LYS A 1 491 ? 37.434 8.077 19.627 1.00 35.97 491 LYS A N 1
ATOM 3837 C CA . LYS A 1 491 ? 36.248 7.285 20.009 1.00 35.97 491 LYS A CA 1
ATOM 3838 C C . LYS A 1 491 ? 36.441 6.442 21.277 1.00 35.97 491 LYS A C 1
ATOM 3840 O O . LYS A 1 491 ? 35.454 6.003 21.855 1.00 35.97 491 LYS A O 1
ATOM 3845 N N . SER A 1 492 ? 37.676 6.235 21.737 1.00 34.75 492 SER A N 1
ATOM 3846 C CA . SER A 1 492 ? 37.984 5.421 22.922 1.00 34.75 492 SER A CA 1
ATOM 3847 C C . SER A 1 492 ? 38.161 6.217 24.225 1.00 34.75 492 SER A C 1
ATOM 3849 O O . SER A 1 492 ? 38.604 5.637 25.213 1.00 34.75 492 SER A O 1
ATOM 3851 N N . ASN A 1 493 ? 37.861 7.525 24.261 1.00 29.66 493 ASN A N 1
ATOM 3852 C CA . ASN A 1 493 ? 38.158 8.374 25.424 1.00 29.66 493 ASN A CA 1
ATOM 3853 C C . ASN A 1 493 ? 36.922 9.169 25.919 1.00 29.66 493 ASN A C 1
ATOM 3855 O O . ASN A 1 493 ? 36.498 10.098 25.233 1.00 29.66 493 ASN A O 1
ATOM 3859 N N . PRO A 1 494 ? 36.353 8.877 27.110 1.00 30.19 494 PRO A N 1
ATOM 3860 C CA . PRO A 1 494 ? 35.095 9.484 27.579 1.00 30.19 494 PRO A CA 1
ATOM 3861 C C . PRO A 1 494 ? 35.144 10.968 27.989 1.00 30.19 494 PRO A C 1
ATOM 3863 O O . PRO A 1 494 ? 34.115 11.508 28.377 1.00 30.19 494 PRO A O 1
ATOM 3866 N N . ASN A 1 495 ? 36.299 11.643 27.935 1.00 29.80 495 ASN A N 1
ATOM 3867 C CA . ASN A 1 495 ? 36.482 12.977 28.537 1.00 29.80 495 ASN A CA 1
ATOM 3868 C C . ASN A 1 495 ? 36.760 14.123 27.547 1.00 29.80 495 ASN A C 1
ATOM 3870 O O . ASN A 1 495 ? 37.224 15.187 27.955 1.00 29.80 495 ASN A O 1
ATOM 3874 N N . VAL A 1 496 ? 36.461 13.963 26.255 1.00 32.53 496 VAL A N 1
ATOM 3875 C CA . VAL A 1 496 ? 36.571 15.075 25.293 1.00 32.53 496 VAL A CA 1
ATOM 3876 C C . VAL A 1 496 ? 35.204 15.727 25.094 1.00 32.53 496 VAL A C 1
ATOM 3878 O O . VAL A 1 496 ? 34.435 15.364 24.209 1.00 32.53 496 VAL A O 1
ATOM 3881 N N . ALA A 1 497 ? 34.906 16.718 25.933 1.00 29.69 497 ALA A N 1
ATOM 3882 C CA . ALA A 1 497 ? 33.810 17.650 25.711 1.00 29.69 497 ALA A CA 1
ATOM 3883 C C . ALA A 1 497 ? 34.171 18.597 24.553 1.00 29.69 497 ALA A C 1
ATOM 3885 O O . ALA A 1 497 ? 34.841 19.611 24.744 1.00 29.69 497 ALA A O 1
ATOM 3886 N N . LEU A 1 498 ? 33.729 18.270 23.337 1.00 28.72 498 LEU A N 1
ATOM 3887 C CA . LEU A 1 498 ? 33.601 19.260 22.268 1.00 28.72 498 LEU A CA 1
ATOM 3888 C C . LEU A 1 498 ? 32.310 20.039 22.528 1.00 28.72 498 LEU A C 1
ATOM 3890 O O . LEU A 1 498 ? 31.208 19.503 22.425 1.00 28.72 498 LEU A O 1
ATOM 3894 N N . GLY A 1 499 ? 32.469 21.288 22.959 1.00 25.52 499 GLY A N 1
ATOM 3895 C CA . GLY A 1 499 ? 31.372 22.163 23.343 1.00 25.52 499 GLY A CA 1
ATOM 3896 C C . GLY A 1 499 ? 30.322 22.327 22.243 1.00 25.52 499 GLY A C 1
ATOM 3897 O O . GLY A 1 499 ? 30.640 22.675 21.110 1.00 25.52 499 GLY A O 1
ATOM 3898 N N . GLY A 1 500 ? 29.060 22.136 22.630 1.00 29.28 500 GLY A N 1
ATOM 3899 C CA . GLY A 1 500 ? 27.927 22.847 22.043 1.00 29.28 500 GLY A CA 1
ATOM 3900 C C . GLY A 1 500 ? 27.497 22.449 20.632 1.00 29.28 500 GLY A C 1
ATOM 3901 O O . GLY A 1 500 ? 27.320 23.331 19.805 1.00 29.28 500 GLY A O 1
ATOM 3902 N N . LEU A 1 501 ? 27.229 21.167 20.371 1.00 22.91 501 LEU A N 1
ATOM 3903 C CA . LEU A 1 501 ? 26.342 20.741 19.278 1.00 22.91 501 LEU A CA 1
ATOM 3904 C C . LEU A 1 501 ? 25.451 19.595 19.775 1.00 22.91 501 LEU A C 1
ATOM 3906 O O . LEU A 1 501 ? 25.869 18.443 19.866 1.00 22.91 501 LEU A O 1
ATOM 3910 N N . VAL A 1 502 ? 24.213 19.930 20.138 1.00 22.80 502 VAL A N 1
ATOM 3911 C CA . VAL A 1 502 ? 23.166 18.955 20.465 1.00 22.80 502 VAL A CA 1
ATOM 3912 C C . VAL A 1 502 ? 22.777 18.230 19.175 1.00 22.80 502 VAL A C 1
ATOM 3914 O O . VAL A 1 502 ? 22.158 18.814 18.289 1.00 22.80 502 VAL A O 1
ATOM 3917 N N . TYR A 1 503 ? 23.142 16.954 19.072 1.00 22.66 503 TYR A N 1
ATOM 3918 C CA . TYR A 1 503 ? 22.646 16.038 18.046 1.00 22.66 503 TYR A CA 1
ATOM 3919 C C . TYR A 1 503 ? 21.143 15.796 18.280 1.00 22.66 503 TYR A C 1
ATOM 3921 O O . TYR A 1 503 ? 20.763 15.126 19.238 1.00 22.66 503 TYR A O 1
ATOM 3929 N N . ARG A 1 504 ? 20.272 16.334 17.415 1.00 21.34 504 ARG A N 1
ATOM 3930 C CA . ARG A 1 504 ? 18.896 15.834 17.249 1.00 21.34 504 ARG A CA 1
ATOM 3931 C C . ARG A 1 504 ? 18.887 14.842 16.080 1.00 21.34 504 ARG A C 1
ATOM 3933 O O . ARG A 1 504 ? 19.286 15.241 14.986 1.00 21.34 504 ARG A O 1
ATOM 3940 N N . PRO A 1 505 ? 18.437 13.588 16.257 1.00 23.45 505 PRO A N 1
ATOM 3941 C CA . PRO A 1 505 ? 18.231 12.685 15.134 1.00 23.45 505 PRO A CA 1
ATOM 3942 C C . PRO A 1 505 ? 17.026 13.168 14.317 1.00 23.45 505 PRO A C 1
ATOM 3944 O O . PRO A 1 505 ? 15.924 13.290 14.848 1.00 23.45 505 PRO A O 1
ATOM 3947 N N . PHE A 1 506 ? 17.238 13.452 13.032 1.00 22.75 506 PHE A N 1
ATOM 3948 C CA . PHE A 1 506 ? 16.159 13.607 12.058 1.00 22.75 506 PHE A CA 1
ATOM 3949 C C . PHE A 1 506 ? 15.581 12.217 11.759 1.00 22.75 506 PHE A C 1
ATOM 3951 O O . PHE A 1 506 ? 16.225 11.392 11.112 1.00 22.75 506 PHE A O 1
ATOM 3958 N N . LEU A 1 507 ? 14.377 11.960 12.265 1.00 23.20 507 LEU A N 1
ATOM 3959 C CA . LEU A 1 507 ? 13.514 10.869 11.825 1.00 23.20 507 LEU A CA 1
ATOM 3960 C C . LEU A 1 507 ? 12.964 11.231 10.438 1.00 23.20 507 LEU A C 1
ATOM 3962 O O . LEU A 1 507 ? 12.323 12.266 10.268 1.00 23.20 507 LEU A O 1
ATOM 3966 N N . ASN A 1 508 ? 13.249 10.391 9.442 1.00 23.83 508 ASN A N 1
ATOM 3967 C CA . ASN A 1 508 ? 12.630 10.462 8.122 1.00 23.83 508 ASN A CA 1
ATOM 3968 C C . ASN A 1 508 ? 11.159 10.041 8.237 1.00 23.83 508 ASN A C 1
ATOM 3970 O O . ASN A 1 508 ? 10.843 8.853 8.242 1.00 23.83 508 ASN A O 1
ATOM 3974 N N . GLU A 1 509 ? 10.260 11.018 8.283 1.00 20.84 509 GLU A N 1
ATOM 3975 C CA . GLU A 1 509 ? 8.875 10.827 7.868 1.00 20.84 509 GLU A CA 1
ATOM 3976 C C . GLU A 1 509 ? 8.818 10.806 6.336 1.00 20.84 509 GLU A C 1
ATOM 3978 O O . GLU A 1 509 ? 9.163 11.779 5.663 1.00 20.84 509 GLU A O 1
ATOM 3983 N N . THR A 1 510 ? 8.365 9.704 5.744 1.00 23.36 510 THR A N 1
ATOM 3984 C CA . THR A 1 510 ? 7.776 9.743 4.400 1.00 23.36 510 THR A CA 1
ATOM 3985 C C . THR A 1 510 ? 6.763 8.616 4.232 1.00 23.36 510 THR A C 1
ATOM 3987 O O . THR A 1 510 ? 7.108 7.456 4.045 1.00 23.36 510 THR A O 1
ATOM 3990 N N . TYR A 1 511 ? 5.495 9.008 4.360 1.00 20.70 511 TYR A N 1
ATOM 3991 C CA . TYR A 1 511 ? 4.317 8.544 3.625 1.00 20.70 511 TYR A CA 1
ATOM 3992 C C . TYR A 1 511 ? 4.481 7.313 2.707 1.00 20.70 511 TYR A C 1
ATOM 3994 O O . TYR A 1 511 ? 4.986 7.440 1.592 1.00 20.70 511 TYR A O 1
ATOM 4002 N N . MET A 1 512 ? 3.925 6.174 3.148 1.00 24.73 512 MET A N 1
ATOM 4003 C CA . MET A 1 512 ? 3.096 5.208 2.388 1.00 24.73 512 MET A CA 1
ATOM 4004 C C . MET A 1 512 ? 2.545 4.124 3.321 1.00 24.73 512 MET A C 1
ATOM 4006 O O . MET A 1 512 ? 3.350 3.358 3.898 1.00 24.73 512 MET A O 1
#

Sequence (512 aa):
KGSLNEALDLFSHVTVKGIRPNTITYNCLIHAMCNSGQQREATRFLNEMVDNNISLNIVTYNILINAHCKDGMIVDAVNIVGTMRKRGIEPDVITYNILVDAHCREGMVSEAENIVDTMRKQGIEPNVVTYNTLIKDHCLRDRMDEAREVLQLMIKKGCAPDIRSYNIMINGYCKAERFDEAMELFHEISRKGPVPDTVTYNTLMQGMCKLGRVSTACELFRKMIASRQVPDIVTFHILLDGLCKRGKLEEALKLFQAMWNSELELSIVCYNILIDGLCKAGHIEVGKELFHKLSVNGLKPDVYTYAIMVNGFCNEGLADEAYQLFRSMGDNDCLPNSCCYNVMIQGFLRNSYTLKATQLLTEMVTPMRILWENPQHFNTSLQKFQKTQHFTFQKLEQLAGLTLNQQLQQVKLICCQSAKDVTCGLLPKSPSAASSIILDGGIMWVSEWTALQNPVAQHNLQYVASQRGASIPGGATAACTDGFKFLNLAKSNPNVALGGLVYRPFLNETYM

Organism: NCBI:txid34286

Mean predicted aligned error: 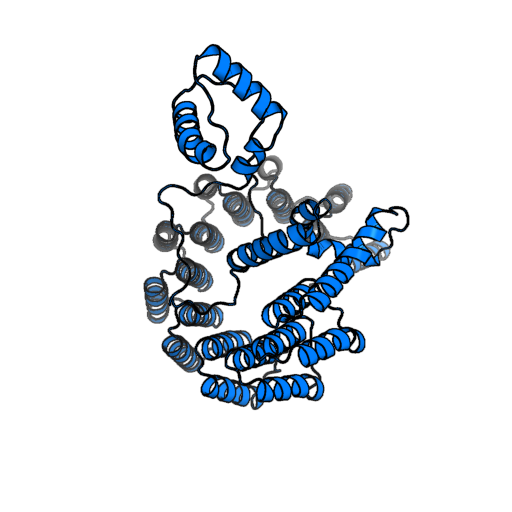16.28 Å

Secondary structure (DSSP, 8-state):
---HHHHHHHHHHHHHTTPPP-HHHHHHHHHHHHHTT-HHHHHHHHHHHHHTTPPP-HHHHHHHHHHHHHTT-HHHHHHHHHHHHHTT----HHHHHHHHHHHHHTT-HHHHHHHHHHHHHTTPPP-HHHHHHHHHHHHHTT-HHHHHHHHHHHHHTT----HHHHHHHHHHHHHTT-HHHHHHHHHHHHHHSSPP-HHHHHHHHHHHHHHT-HHHHHHHHHHHHHTTPPP-HHHHHHHHHHHHHTT-HHHHHHHHHHHHTSS----HHHHHHHHHHHHHTT-HHHHHHHHHHHHHTTPPP-HHHHHHHHHHHHHTT-HHHHHHHHHHTGGGT----HHHHHHHHHHHHHTT-HHHHHHHHHHHHHHHHHHHH-TT---TTSHHHHTT-HHHHHHHGGGTT--HHHHHHHHHHHHHHHHHH--SS--------------SS-PPPHHHHHHHT-HHHHHHHHHHHHTTT-PPPSSTTTHHHHHHHHHHHHTT-TT----S------------